Protein 6S4M (pdb70)

InterPro domains:
  IPR011701 Major facilitator superfamily [PF07690] (28-412)
  IPR020846 Major facilitator superfamily domain [PS50850] (24-450)
  IPR036259 MFS transporter superfamily [G3DSA:1.20.1250.20] (16-445)
  IPR036259 MFS transporter superfamily [SSF103473] (19-446)

Radius of gyration: 20.72 Å; Cα contacts (8 Å, |Δi|>4): 698; chains: 1; bounding box: 58×47×51 Å

Foldseek 3Di:
DDPLCLQLVLLLLLLLLLLLLVLLCVVVQLVLLVVQVVVPVVVSVVLLVVLVVLCVLLVPDDDSLSSSLSSVLLLLLVLLLLLLLQLLLLLLVCLAVFLLVSLLVLLVLLLVLLVQCLVDSHVVSVVVSSNSNSNSVNNLLSSLLLQLLDDDLLSNLLSLLSSLLSNLSSNQVSNVVSVVDDVNCSSVSSSVSSVCSSVSSNPRNDTSADNVRGFNDSADDPVLSCCSGPLVSLLQLVNQVPTDPGDDDPLSVLLSLLLVLLLLVLLLLLQLVSCLSVLCCVQVVDDVVNVSVLSNVLSVLLSCLSNPPSSPQPRVCLLVLLLVLLLLLLCLLLQCLPPNDVVSVVVSSNSSSNSVSRHSSSSSSVQSNGGGSSCSSNSSSSSSSSSSNSSSNNNSVLSSCCSNPNSNRSSNVSSVSSVVSSVSSD

Secondary structure (DSSP, 8-state):
--HHHHHHHHHHHHHHHHHHHHHTTGGGHHHHHHHHHHTT-HHHHHHHHHHHHHHHHHTPPP-HHHHHHHHHHHHHHHHHHHHHHHHHHHHHHHHHH-HHHHHHHHHHHHHHHHHHHHH--SHHHHHHHHHHHHHTTHHHHHHHHHHHTSSSHHHHHHHHHHHHHHHHHHHHHHHHHHHHS-GGGHHHHHHHHHHHHHHHHHHH----S-GGGS-S-S-SSHHHHHHTT-HHHHHTTHHHHTSSS---HHHHHHHHHHHHHHHHHHHHHHHHHHHHHHHHHHHH---HHHHHHHHHHHHHHHHHHHHHTGGGSPTT-HHHHHHHHHHHHHHHHHHHHH--SHHHHHHHHHHHHHHHHHHHHHHHHHHHTSS-GGGHHHHHHHHHHHHHHHHHHHHHHHHHHHHHH-HHHHHHHHHHHTHHHHHHH-

Structure (mmCIF, N/CA/C/O backbone):
data_6S4M
#
_entry.id   6S4M
#
_cell.length_a   55.994
_cell.length_b   70.375
_cell.length_c   63.440
_cell.angle_alpha   90.000
_cell.angle_beta   115.450
_cell.angle_gamma   90.000
#
_symmetry.space_group_name_H-M   'P 1 21 1'
#
loop_
_entity.id
_entity.type
_entity.pdbx_description
1 polymer 'Major facilitator superfamily domain-containing protein 10'
2 non-polymer '(2R)-2,3-dihydroxypropyl (9Z)-octadec-9-enoate'
3 non-polymer 'CITRIC ACID'
4 water water
#
loop_
_atom_site.group_PDB
_atom_site.id
_atom_site.type_symbol
_atom_site.label_atom_id
_atom_site.label_alt_id
_atom_site.label_comp_id
_atom_site.label_asym_id
_atom_site.label_entity_id
_atom_site.label_seq_id
_atom_site.pdbx_PDB_ins_code
_atom_site.Cartn_x
_atom_site.Cartn_y
_atom_site.Cartn_z
_atom_site.occupancy
_atom_site.B_iso_or_equiv
_atom_site.auth_seq_id
_atom_site.auth_comp_id
_atom_site.auth_asym_id
_atom_site.auth_atom_id
_atom_site.pdbx_PDB_model_num
ATOM 1 N N . GLN A 1 18 ? -3.818 -9.621 -44.300 1.00 70.35 18 GLN A N 1
ATOM 2 C CA . GLN A 1 18 ? -4.794 -10.086 -43.265 1.00 71.40 18 GLN A CA 1
ATOM 3 C C . GLN A 1 18 ? -5.870 -9.010 -43.081 1.00 71.37 18 GLN A C 1
ATOM 4 O O . GLN A 1 18 ? -5.747 -7.916 -43.640 1.00 67.47 18 GLN A O 1
ATOM 6 N N . PRO A 1 19 ? -6.980 -9.307 -42.346 1.00 72.02 19 PRO A N 1
ATOM 7 C CA . PRO A 1 19 ? -7.973 -8.293 -41.948 1.00 71.17 19 PRO A CA 1
ATOM 8 C C . PRO A 1 19 ? -7.425 -6.988 -41.344 1.00 68.96 19 PRO A C 1
ATOM 9 O O . PRO A 1 19 ? -6.266 -6.922 -40.922 1.00 65.74 19 PRO A O 1
ATOM 13 N N . PRO A 1 20 ? -8.242 -5.906 -41.256 1.00 66.59 20 PRO A N 1
ATOM 14 C CA . PRO A 1 20 ? -7.773 -4.625 -40.717 1.00 63.68 20 PRO A CA 1
ATOM 15 C C . PRO A 1 20 ? -7.320 -4.695 -39.246 1.00 59.07 20 PRO A C 1
ATOM 16 O O . PRO A 1 20 ? -6.513 -3.866 -38.843 1.00 59.74 20 PRO A O 1
ATOM 20 N N . GLU A 1 21 ? -7.845 -5.660 -38.485 1.00 55.21 21 GLU A N 1
ATOM 21 C CA . GLU A 1 21 ? -7.532 -5.873 -37.048 1.00 51.78 21 GLU A CA 1
ATOM 22 C C . GLU A 1 21 ? -6.096 -6.392 -36.907 1.00 47.47 21 GLU A C 1
ATOM 23 O O . GLU A 1 21 ? -5.386 -5.869 -36.018 1.00 47.16 21 GLU A O 1
ATOM 29 N N . ARG A 1 22 ? -5.671 -7.339 -37.757 1.00 44.27 22 ARG A N 1
ATOM 30 C CA . ARG A 1 22 ? -4.264 -7.840 -37.826 1.00 41.67 22 ARG A CA 1
ATOM 31 C C . ARG A 1 22 ? -3.336 -6.655 -38.132 1.00 40.42 22 ARG A C 1
ATOM 32 O O . ARG A 1 22 ? -2.363 -6.481 -37.394 1.00 40.89 22 ARG A O 1
ATOM 34 N N . ARG A 1 23 ? -3.662 -5.847 -39.147 1.00 40.57 23 ARG A N 1
ATOM 35 C CA . ARG A 1 23 ? -2.839 -4.706 -39.644 1.00 40.15 23 ARG A CA 1
ATOM 36 C C . ARG A 1 23 ? -2.557 -3.707 -38.508 1.00 39.28 23 ARG A C 1
ATOM 37 O O . ARG A 1 23 ? -1.422 -3.236 -38.422 1.00 40.51 23 ARG A O 1
ATOM 39 N N . VAL A 1 24 ? -3.519 -3.428 -37.630 1.00 38.34 24 VAL A N 1
ATOM 40 C CA . VAL A 1 24 ? -3.392 -2.392 -36.555 1.00 36.90 24 VAL A CA 1
ATOM 41 C C . VAL A 1 24 ? -2.482 -2.923 -35.445 1.00 35.28 24 VAL A C 1
ATOM 42 O O . VAL A 1 24 ? -1.583 -2.188 -34.969 1.00 35.03 24 VAL A O 1
ATOM 46 N N . VAL A 1 25 ? -2.751 -4.150 -35.018 1.00 34.25 25 VAL A N 1
ATOM 47 C CA . VAL A 1 25 ? -2.009 -4.841 -33.927 1.00 32.70 25 VAL A CA 1
ATOM 48 C C . VAL A 1 25 ? -0.560 -4.966 -34.372 1.00 31.24 25 VAL A C 1
ATOM 49 O O . VAL A 1 25 ? 0.310 -4.692 -33.537 1.00 30.81 25 VAL A O 1
ATOM 53 N N . THR A 1 26 ? -0.332 -5.329 -35.642 1.00 30.76 26 THR A N 1
ATOM 54 C CA . THR A 1 26 ? 1.024 -5.440 -36.261 1.00 30.30 26 THR A CA 1
ATOM 55 C C . THR A 1 26 ? 1.770 -4.106 -36.117 1.00 30.02 26 THR A C 1
ATOM 56 O O . THR A 1 26 ? 2.899 -4.106 -35.573 1.00 29.60 26 THR A O 1
ATOM 60 N N . VAL A 1 27 ? 1.142 -3.012 -36.547 1.00 30.90 27 VAL A N 1
ATOM 61 C CA . VAL A 1 27 ? 1.707 -1.632 -36.475 1.00 31.72 27 VAL A CA 1
ATOM 62 C C . VAL A 1 27 ? 1.924 -1.260 -35.002 1.00 31.42 27 VAL A C 1
ATOM 63 O O . VAL A 1 27 ? 2.990 -0.732 -34.684 1.00 31.41 27 VAL A O 1
ATOM 67 N N . VAL A 1 28 ? 0.956 -1.525 -34.130 1.00 31.81 28 VAL A N 1
ATOM 68 C CA . VAL A 1 28 ? 1.041 -1.156 -32.688 1.00 31.74 28 VAL A CA 1
ATOM 69 C C . VAL A 1 28 ? 2.225 -1.904 -32.063 1.00 31.98 28 VAL A C 1
ATOM 70 O O . VAL A 1 28 ? 2.973 -1.282 -31.250 1.00 31.63 28 VAL A O 1
ATOM 74 N N . PHE A 1 29 ? 2.367 -3.193 -32.389 1.00 32.20 29 PHE A N 1
ATOM 75 C CA . PHE A 1 29 ? 3.429 -4.078 -31.850 1.00 31.97 29 PHE A CA 1
ATOM 76 C C . PHE A 1 29 ? 4.794 -3.573 -32.338 1.00 32.01 29 PHE A C 1
ATOM 77 O O . PHE A 1 29 ? 5.735 -3.422 -31.517 1.00 31.65 29 PHE A O 1
ATOM 85 N N . LEU A 1 30 ? 4.955 -3.345 -33.642 1.00 32.11 30 LEU A N 1
ATOM 86 C CA . LEU A 1 30 ? 6.308 -2.975 -34.140 1.00 32.81 30 LEU A CA 1
ATOM 87 C C . LEU A 1 30 ? 6.668 -1.590 -33.586 1.00 32.33 30 LEU A C 1
ATOM 88 O O . LEU A 1 30 ? 7.751 -1.464 -33.039 1.00 32.76 30 LEU A O 1
ATOM 93 N N . GLY A 1 31 ? 5.748 -0.627 -33.622 1.00 32.97 31 GLY A N 1
ATOM 94 C CA . GLY A 1 31 ? 5.941 0.722 -33.047 1.00 33.70 31 GLY A CA 1
ATOM 95 C C . GLY A 1 31 ? 6.424 0.669 -31.609 1.00 33.31 31 GLY A C 1
ATOM 96 O O . GLY A 1 31 ? 7.468 1.275 -31.311 1.00 32.60 31 GLY A O 1
ATOM 97 N N . LEU A 1 32 ? 5.685 -0.057 -30.760 1.00 34.20 32 LEU A N 1
ATOM 98 C CA . LEU A 1 32 ? 5.942 -0.234 -29.301 1.00 33.87 32 LEU A CA 1
ATOM 99 C C . LEU A 1 32 ? 7.297 -0.922 -29.081 1.00 34.20 32 LEU A C 1
ATOM 100 O O . LEU A 1 32 ? 8.027 -0.484 -28.174 1.00 34.36 32 LEU A O 1
ATOM 105 N N . LEU A 1 33 ? 7.623 -1.969 -29.851 1.00 33.70 33 LEU A N 1
ATOM 106 C CA . LEU A 1 33 ? 8.931 -2.664 -29.732 1.00 33.35 33 LEU A CA 1
ATOM 107 C C . LEU A 1 33 ? 10.058 -1.668 -30.068 1.00 34.29 33 LEU A C 1
ATOM 108 O O . LEU A 1 33 ? 11.091 -1.628 -29.330 1.00 33.53 33 LEU A O 1
ATOM 113 N N . LEU A 1 34 ? 9.883 -0.840 -31.099 1.00 35.08 34 LEU A N 1
ATOM 114 C CA . LEU A 1 34 ? 10.883 0.216 -31.407 1.00 36.34 34 LEU A CA 1
ATOM 115 C C . LEU A 1 34 ? 11.006 1.153 -30.201 1.00 36.21 34 LEU A C 1
ATOM 116 O O . LEU A 1 34 ? 12.145 1.458 -29.804 1.00 38.20 34 LEU A O 1
ATOM 121 N N . ASP A 1 35 ? 9.881 1.591 -29.634 1.00 35.32 35 ASP A N 1
ATOM 122 C CA . ASP A 1 35 ? 9.859 2.451 -28.423 1.00 35.30 35 ASP A CA 1
ATOM 123 C C . ASP A 1 35 ? 10.637 1.785 -27.276 1.00 34.33 35 ASP A C 1
ATOM 124 O O . ASP A 1 35 ? 11.412 2.482 -26.593 1.00 34.16 35 ASP A O 1
ATOM 129 N N . LEU A 1 36 ? 10.422 0.497 -27.028 1.00 33.38 36 LEU A N 1
ATOM 130 C CA . LEU A 1 36 ? 10.886 -0.142 -25.773 1.00 33.04 36 LEU A CA 1
ATOM 131 C C . LEU A 1 36 ? 12.368 -0.498 -25.888 1.00 33.51 36 LEU A C 1
ATOM 132 O O . LEU A 1 36 ? 13.059 -0.404 -24.851 1.00 34.67 36 LEU A O 1
ATOM 137 N N . LEU A 1 37 ? 12.829 -0.884 -27.084 1.00 33.44 37 LEU A N 1
ATOM 138 C CA . LEU A 1 37 ? 14.271 -1.010 -27.410 1.00 34.21 37 LEU A CA 1
ATOM 139 C C . LEU A 1 37 ? 14.959 0.311 -27.035 1.00 36.14 37 LEU A C 1
ATOM 140 O O . LEU A 1 37 ? 15.899 0.260 -26.219 1.00 36.72 37 LEU A O 1
ATOM 145 N N . ALA A 1 38 ? 14.448 1.448 -27.525 1.00 37.50 38 ALA A N 1
ATOM 146 C CA . ALA A 1 38 ? 14.992 2.810 -27.287 1.00 38.68 38 ALA A CA 1
ATOM 147 C C . ALA A 1 38 ? 15.160 3.075 -25.779 1.00 40.06 38 ALA A C 1
ATOM 148 O O . ALA A 1 38 ? 16.241 3.569 -25.362 1.00 41.38 38 ALA A O 1
ATOM 150 N N . PHE A 1 39 ? 14.159 2.740 -24.965 1.00 41.54 39 PHE A N 1
ATOM 151 C CA . PHE A 1 39 ? 14.173 2.986 -23.497 1.00 42.31 39 PHE A CA 1
ATOM 152 C C . PHE A 1 39 ? 15.129 2.014 -22.788 1.00 41.04 39 PHE A C 1
ATOM 153 O O . PHE A 1 39 ? 16.008 2.472 -22.047 1.00 42.29 39 PHE A O 1
ATOM 161 N N . THR A 1 40 ? 14.985 0.711 -23.028 1.00 38.98 40 THR A N 1
ATOM 162 C CA . THR A 1 40 ? 15.641 -0.365 -22.235 1.00 38.28 40 THR A CA 1
ATOM 163 C C . THR A 1 40 ? 17.137 -0.435 -22.548 1.00 38.76 40 THR A C 1
ATOM 164 O O . THR A 1 40 ? 17.900 -0.927 -21.692 1.00 38.98 40 THR A O 1
ATOM 168 N N . LEU A 1 41 ? 17.493 -0.033 -23.766 1.00 39.56 41 LEU A N 1
ATOM 169 C CA . LEU A 1 41 ? 18.865 0.142 -24.309 1.00 41.30 41 LEU A CA 1
ATOM 170 C C . LEU A 1 41 ? 19.780 0.825 -23.272 1.00 42.13 41 LEU A C 1
ATOM 171 O O . LEU A 1 41 ? 20.901 0.327 -23.046 1.00 40.94 41 LEU A O 1
ATOM 176 N N . LEU A 1 42 ? 19.311 1.890 -22.618 1.00 42.99 42 LEU A N 1
ATOM 177 C CA . LEU A 1 42 ? 20.150 2.733 -21.719 1.00 46.31 42 LEU A CA 1
ATOM 178 C C . LEU A 1 42 ? 20.218 2.151 -20.296 1.00 47.14 42 LEU A C 1
ATOM 179 O O . LEU A 1 42 ? 21.099 2.590 -19.534 1.00 50.77 42 LEU A O 1
ATOM 184 N N . LEU A 1 43 ? 19.389 1.169 -19.942 1.00 45.31 43 LEU A N 1
ATOM 185 C CA . LEU A 1 43 ? 19.290 0.683 -18.535 1.00 44.56 43 LEU A CA 1
ATOM 186 C C . LEU A 1 43 ? 20.561 -0.004 -18.034 1.00 42.46 43 LEU A C 1
ATOM 187 O O . LEU A 1 43 ? 20.908 0.193 -16.877 1.00 44.53 43 LEU A O 1
ATOM 192 N N . PRO A 1 44 ? 21.277 -0.859 -18.802 1.00 40.88 44 PRO A N 1
ATOM 193 C CA . PRO A 1 44 ? 22.509 -1.487 -18.293 1.00 41.38 44 PRO A CA 1
ATOM 194 C C . PRO A 1 44 ? 23.677 -0.493 -18.137 1.00 40.75 44 PRO A C 1
ATOM 195 O O . PRO A 1 44 ? 24.586 -0.760 -17.374 1.00 38.98 44 PRO A O 1
ATOM 199 N N . LEU A 1 45 ? 23.562 0.666 -18.803 1.00 40.36 45 LEU A N 1
ATOM 200 C CA . LEU A 1 45 ? 24.544 1.789 -18.796 1.00 40.40 45 LEU A CA 1
ATOM 201 C C . LEU A 1 45 ? 24.313 2.752 -17.627 1.00 38.56 45 LEU A C 1
ATOM 202 O O . LEU A 1 45 ? 25.163 3.606 -17.428 1.00 39.80 45 LEU A O 1
ATOM 207 N N . LEU A 1 46 ? 23.193 2.664 -16.919 1.00 37.30 46 LEU A N 1
ATOM 208 C CA . LEU A 1 46 ? 22.811 3.703 -15.931 1.00 36.53 46 LEU A CA 1
ATOM 209 C C . LEU A 1 46 ? 23.774 3.673 -14.742 1.00 35.75 46 LEU A C 1
ATOM 210 O O . LEU A 1 46 ? 24.155 4.726 -14.234 1.00 34.98 46 LEU A O 1
ATOM 215 N N . PRO A 1 47 ? 24.145 2.488 -14.198 1.00 35.72 47 PRO A N 1
ATOM 216 C CA . PRO A 1 47 ? 25.200 2.422 -13.180 1.00 35.76 47 PRO A CA 1
ATOM 217 C C . PRO A 1 47 ? 26.477 3.209 -13.520 1.00 35.69 47 PRO A C 1
ATOM 218 O O . PRO A 1 47 ? 26.955 3.945 -12.682 1.00 34.93 47 PRO A O 1
ATOM 222 N N . GLY A 1 48 ? 27.004 3.059 -14.734 1.00 36.21 48 GLY A N 1
ATOM 223 C CA . GLY A 1 48 ? 28.254 3.738 -15.133 1.00 37.27 48 GLY A CA 1
ATOM 224 C C . GLY A 1 48 ? 28.072 5.249 -15.191 1.00 37.32 48 GLY A C 1
ATOM 225 O O . GLY A 1 48 ? 29.014 5.990 -14.806 1.00 36.60 48 GLY A O 1
ATOM 226 N N . LEU A 1 49 ? 26.900 5.687 -15.675 1.00 37.31 49 LEU A N 1
ATOM 227 C CA . LEU A 1 49 ? 26.529 7.119 -15.877 1.00 38.16 49 LEU A CA 1
ATOM 228 C C . LEU A 1 49 ? 26.352 7.808 -14.526 1.00 36.10 49 LEU A C 1
ATOM 229 O O . LEU A 1 49 ? 26.870 8.903 -14.396 1.00 37.47 49 LEU A O 1
ATOM 234 N N . LEU A 1 50 ? 25.741 7.156 -13.541 1.00 34.42 50 LEU A N 1
ATOM 235 C CA . LEU A 1 50 ? 25.668 7.714 -12.167 1.00 34.49 50 LEU A CA 1
ATOM 236 C C . LEU A 1 50 ? 27.082 7.831 -11.582 1.00 35.74 50 LEU A C 1
ATOM 237 O O . LEU A 1 50 ? 27.387 8.869 -10.956 1.00 36.22 50 LEU A O 1
ATOM 242 N N . GLU A 1 51 ? 27.907 6.800 -11.772 1.00 36.14 51 GLU A N 1
ATOM 243 C CA . GLU A 1 51 ? 29.275 6.695 -11.209 1.00 37.04 51 GLU A CA 1
ATOM 244 C C . GLU A 1 51 ? 30.146 7.812 -11.807 1.00 37.49 51 GLU A C 1
ATOM 245 O O . GLU A 1 51 ? 30.878 8.456 -11.034 1.00 37.07 51 GLU A O 1
ATOM 251 N N . SER A 1 52 ? 30.004 8.083 -13.112 1.00 37.80 52 SER A N 1
ATOM 252 C CA . SER A 1 52 ? 30.630 9.227 -13.834 1.00 39.39 52 SER A CA 1
ATOM 253 C C . SER A 1 52 ? 30.276 10.569 -13.170 1.00 40.03 52 SER A C 1
ATOM 254 O O . SER A 1 52 ? 31.186 11.418 -13.020 1.00 39.91 52 SER A O 1
ATOM 257 N N . HIS A 1 53 ? 28.999 10.779 -12.826 1.00 39.30 53 HIS A N 1
ATOM 258 C CA . HIS A 1 53 ? 28.522 12.052 -12.221 1.00 40.01 53 HIS A CA 1
ATOM 259 C C . HIS A 1 53 ? 29.100 12.217 -10.814 1.00 40.95 53 HIS A C 1
ATOM 260 O O . HIS A 1 53 ? 29.546 13.341 -10.505 1.00 42.46 53 HIS A O 1
ATOM 267 N N . GLY A 1 54 ? 29.069 11.154 -9.998 1.00 41.07 54 GLY A N 1
ATOM 268 C CA . GLY A 1 54 ? 29.696 11.116 -8.661 1.00 42.22 54 GLY A CA 1
ATOM 269 C C . GLY A 1 54 ? 31.168 11.477 -8.749 1.00 44.27 54 GLY A C 1
ATOM 270 O O . GLY A 1 54 ? 31.667 12.209 -7.889 1.00 44.50 54 GLY A O 1
ATOM 271 N N . ARG A 1 55 ? 31.828 11.027 -9.811 1.00 45.81 55 ARG A N 1
ATOM 272 C CA . ARG A 1 55 ? 33.294 11.152 -9.967 1.00 48.83 55 ARG A CA 1
ATOM 273 C C . ARG A 1 55 ? 33.669 12.525 -10.536 1.00 50.26 55 ARG A C 1
ATOM 274 O O . ARG A 1 55 ? 34.881 12.808 -10.541 1.00 51.95 55 ARG A O 1
ATOM 282 N N . ALA A 1 56 ? 32.709 13.294 -11.071 1.00 49.93 56 ALA A N 1
ATOM 283 C CA . ALA A 1 56 ? 32.938 14.647 -11.650 1.00 51.48 56 ALA A CA 1
ATOM 284 C C . ALA A 1 56 ? 32.484 15.723 -10.662 1.00 50.84 56 ALA A C 1
ATOM 285 O O . ALA A 1 56 ? 32.653 16.900 -10.972 1.00 51.57 56 ALA A O 1
ATOM 287 N N . HIS A 1 57 ? 31.926 15.306 -9.527 1.00 51.26 57 HIS A N 1
ATOM 288 C CA . HIS A 1 57 ? 31.484 16.158 -8.397 1.00 51.53 57 HIS A CA 1
ATOM 289 C C . HIS A 1 57 ? 30.234 16.941 -8.795 1.00 51.18 57 HIS A C 1
ATOM 290 O O . HIS A 1 57 ? 30.027 18.009 -8.225 1.00 51.88 57 HIS A O 1
ATOM 297 N N . ASP A 1 58 ? 29.422 16.418 -9.717 1.00 51.29 58 ASP A N 1
ATOM 298 C CA . ASP A 1 58 ? 28.150 17.066 -10.128 1.00 52.16 58 ASP A CA 1
ATOM 299 C C . ASP A 1 58 ? 27.376 17.402 -8.855 1.00 50.48 58 ASP A C 1
ATOM 300 O O . ASP A 1 58 ? 27.025 16.511 -8.077 1.00 48.11 58 ASP A O 1
ATOM 305 N N . PRO A 1 59 ? 27.131 18.706 -8.584 1.00 51.23 59 PRO A N 1
ATOM 306 C CA . PRO A 1 59 ? 26.544 19.124 -7.314 1.00 50.21 59 PRO A CA 1
ATOM 307 C C . PRO A 1 59 ? 25.050 18.779 -7.280 1.00 48.61 59 PRO A C 1
ATOM 308 O O . PRO A 1 59 ? 24.521 18.648 -6.195 1.00 48.90 59 PRO A O 1
ATOM 312 N N . LEU A 1 60 ? 24.410 18.655 -8.451 1.00 47.04 60 LEU A N 1
ATOM 313 C CA . LEU A 1 60 ? 23.002 18.188 -8.558 1.00 45.84 60 LEU A CA 1
ATOM 314 C C . LEU A 1 60 ? 22.943 16.680 -8.260 1.00 43.75 60 LEU A C 1
ATOM 315 O O . LEU A 1 60 ? 22.051 16.287 -7.480 1.00 43.31 60 LEU A O 1
ATOM 320 N N . TYR A 1 61 ? 23.832 15.875 -8.869 1.00 41.77 61 TYR A N 1
ATOM 321 C CA . TYR A 1 61 ? 24.035 14.434 -8.558 1.00 39.45 61 TYR A CA 1
ATOM 322 C C . TYR A 1 61 ? 24.125 14.258 -7.046 1.00 38.83 61 TYR A C 1
ATOM 323 O O . TYR A 1 61 ? 23.311 13.489 -6.500 1.00 37.94 61 TYR A O 1
ATOM 332 N N . GLY A 1 62 ? 25.066 14.978 -6.423 1.00 38.89 62 GLY A N 1
ATOM 333 C CA . GLY A 1 62 ? 25.281 15.061 -4.963 1.00 39.17 62 GLY A CA 1
ATOM 334 C C . GLY A 1 62 ? 24.016 15.304 -4.148 1.00 39.17 62 GLY A C 1
ATOM 335 O O . GLY A 1 62 ? 23.940 14.760 -3.043 1.00 39.66 62 GLY A O 1
ATOM 336 N N . SER A 1 63 ? 23.076 16.123 -4.625 1.00 39.79 63 SER A N 1
ATOM 337 C CA . SER A 1 63 ? 21.748 16.329 -3.990 1.00 41.10 63 SER A CA 1
ATOM 338 C C . SER A 1 63 ? 21.019 14.988 -3.898 1.00 41.50 63 SER A C 1
ATOM 339 O O . SER A 1 63 ? 20.634 14.565 -2.791 1.00 42.77 63 SER A O 1
ATOM 342 N N . TRP A 1 64 ? 20.844 14.347 -5.050 1.00 41.28 64 TRP A N 1
ATOM 343 C CA . TRP A 1 64 ? 20.084 13.085 -5.219 1.00 40.54 64 TRP A CA 1
ATOM 344 C C . TRP A 1 64 ? 20.795 11.941 -4.485 1.00 40.24 64 TRP A C 1
ATOM 345 O O . TRP A 1 64 ? 20.112 11.214 -3.740 1.00 41.15 64 TRP A O 1
ATOM 356 N N . GLN A 1 65 ? 22.122 11.853 -4.613 1.00 39.27 65 GLN A N 1
ATOM 357 C CA . GLN A 1 65 ? 22.979 10.901 -3.852 1.00 39.41 65 GLN A CA 1
ATOM 358 C C . GLN A 1 65 ? 22.728 11.082 -2.349 1.00 39.81 65 GLN A C 1
ATOM 359 O O . GLN A 1 65 ? 22.751 10.057 -1.602 1.00 39.01 65 GLN A O 1
ATOM 365 N N . GLY A 1 66 ? 22.538 12.339 -1.927 1.00 39.67 66 GLY A N 1
ATOM 366 C CA . GLY A 1 66 ? 22.212 12.708 -0.536 1.00 40.64 66 GLY A CA 1
ATOM 367 C C . GLY A 1 66 ? 20.874 12.115 -0.132 1.00 41.00 66 GLY A C 1
ATOM 368 O O . GLY A 1 66 ? 20.771 11.612 0.993 1.00 41.58 66 GLY A O 1
ATOM 369 N N . GLY A 1 67 ? 19.897 12.138 -1.042 1.00 40.38 67 GLY A N 1
ATOM 370 C CA . GLY A 1 67 ? 18.563 11.549 -0.824 1.00 41.52 67 GLY A CA 1
ATOM 371 C C . GLY A 1 67 ? 18.617 10.029 -0.744 1.00 41.44 67 GLY A C 1
ATOM 372 O O . GLY A 1 67 ? 17.974 9.448 0.168 1.00 41.26 67 GLY A O 1
ATOM 373 N N . VAL A 1 68 ? 19.355 9.405 -1.663 1.00 40.29 68 VAL A N 1
ATOM 374 C CA . VAL A 1 68 ? 19.515 7.929 -1.720 1.00 41.02 68 VAL A CA 1
ATOM 375 C C . VAL A 1 68 ? 20.168 7.484 -0.408 1.00 42.33 68 VAL A C 1
ATOM 376 O O . VAL A 1 68 ? 19.671 6.532 0.196 1.00 42.31 68 VAL A O 1
ATOM 380 N N . ASP A 1 69 ? 21.214 8.195 0.026 1.00 44.34 69 ASP A N 1
ATOM 381 C CA . ASP A 1 69 ? 21.932 7.975 1.312 1.00 46.07 69 ASP A CA 1
ATOM 382 C C . ASP A 1 69 ? 20.957 8.001 2.493 1.00 48.09 69 ASP A C 1
ATOM 383 O O . ASP A 1 69 ? 20.943 7.020 3.258 1.00 50.50 69 ASP A O 1
ATOM 388 N N . TRP A 1 70 ? 20.194 9.089 2.656 1.00 48.47 70 TRP A N 1
ATOM 389 C CA . TRP A 1 70 ? 19.193 9.239 3.747 1.00 50.06 70 TRP A CA 1
ATOM 390 C C . TRP A 1 70 ? 18.330 7.973 3.771 1.00 49.82 70 TRP A C 1
ATOM 391 O O . TRP A 1 70 ? 18.216 7.355 4.849 1.00 50.87 70 TRP A O 1
ATOM 402 N N . PHE A 1 71 ? 17.792 7.585 2.607 1.00 47.68 71 PHE A N 1
ATOM 403 C CA . PHE A 1 71 ? 16.954 6.374 2.443 1.00 47.63 71 PHE A CA 1
ATOM 404 C C . PHE A 1 71 ? 17.783 5.143 2.849 1.00 47.75 71 PHE A C 1
ATOM 405 O O . PHE A 1 71 ? 17.280 4.363 3.681 1.00 49.23 71 PHE A O 1
ATOM 413 N N . ALA A 1 72 ? 19.012 4.994 2.345 1.00 46.19 72 ALA A N 1
ATOM 414 C CA . ALA A 1 72 ? 19.882 3.828 2.644 1.00 47.13 72 ALA A CA 1
ATOM 415 C C . ALA A 1 72 ? 20.035 3.695 4.162 1.00 49.17 72 ALA A C 1
ATOM 416 O O . ALA A 1 72 ? 19.897 2.566 4.663 1.00 50.42 72 ALA A O 1
ATOM 418 N N . THR A 1 73 ? 20.257 4.811 4.870 1.00 49.88 73 THR A N 1
ATOM 419 C CA . THR A 1 73 ? 20.416 4.851 6.357 1.00 51.54 73 THR A CA 1
ATOM 420 C C . THR A 1 73 ? 19.103 4.455 7.050 1.00 51.55 73 THR A C 1
ATOM 421 O O . THR A 1 73 ? 19.183 3.635 7.977 1.00 52.51 73 THR A O 1
ATOM 425 N N . ALA A 1 74 ? 17.965 5.002 6.600 1.00 49.64 74 ALA A N 1
ATOM 426 C CA . ALA A 1 74 ? 16.618 4.846 7.197 1.00 49.94 74 ALA A CA 1
ATOM 427 C C . ALA A 1 74 ? 16.203 3.367 7.212 1.00 50.79 74 ALA A C 1
ATOM 428 O O . ALA A 1 74 ? 15.717 2.909 8.252 1.00 53.32 74 ALA A O 1
ATOM 430 N N . ILE A 1 75 ? 16.422 2.640 6.113 1.00 48.88 75 ILE A N 1
ATOM 431 C CA . ILE A 1 75 ? 16.034 1.205 5.940 1.00 49.19 75 ILE A CA 1
ATOM 432 C C . ILE A 1 75 ? 17.127 0.257 6.476 1.00 50.80 75 ILE A C 1
ATOM 433 O O . ILE A 1 75 ? 16.859 -0.967 6.539 1.00 52.02 75 ILE A O 1
ATOM 438 N N . GLY A 1 76 ? 18.311 0.778 6.833 1.00 50.67 76 GLY A N 1
ATOM 439 C CA . GLY A 1 76 ? 19.451 -0.009 7.342 1.00 51.82 76 GLY A CA 1
ATOM 440 C C . GLY A 1 76 ? 20.149 -0.789 6.238 1.00 51.50 76 GLY A C 1
ATOM 441 O O . GLY A 1 76 ? 20.560 -1.922 6.513 1.00 52.41 76 GLY A O 1
ATOM 442 N N . MET A 1 77 ? 20.287 -0.210 5.034 1.00 50.46 77 MET A N 1
ATOM 443 C CA . MET A 1 77 ? 20.961 -0.854 3.870 1.00 50.59 77 MET A CA 1
ATOM 444 C C . MET A 1 77 ? 22.472 -0.674 4.013 1.00 53.13 77 MET A C 1
ATOM 445 O O . MET A 1 77 ? 22.956 0.455 4.159 1.00 52.61 77 MET A O 1
ATOM 450 N N . PRO A 1 78 ? 23.268 -1.771 3.977 1.00 56.53 78 PRO A N 1
ATOM 451 C CA . PRO A 1 78 ? 24.725 -1.653 4.091 1.00 58.46 78 PRO A CA 1
ATOM 452 C C . PRO A 1 78 ? 25.290 -0.725 2.998 1.00 57.13 78 PRO A C 1
ATOM 453 O O . PRO A 1 78 ? 24.696 -0.647 1.940 1.00 55.47 78 PRO A O 1
ATOM 457 N N . VAL A 1 79 ? 26.402 -0.039 3.295 1.00 58.24 79 VAL A N 1
ATOM 458 C CA . VAL A 1 79 ? 27.163 0.819 2.338 1.00 57.71 79 VAL A CA 1
ATOM 459 C C . VAL A 1 79 ? 27.947 -0.104 1.396 1.00 58.36 79 VAL A C 1
ATOM 460 O O . VAL A 1 79 ? 28.785 -0.842 1.895 1.00 60.31 79 VAL A O 1
ATOM 464 N N . GLU A 1 80 ? 27.662 -0.081 0.090 1.00 57.93 80 GLU A N 1
ATOM 465 C CA . GLU A 1 80 ? 28.357 -0.915 -0.931 1.00 57.84 80 GLU A CA 1
ATOM 466 C C . GLU A 1 80 ? 27.956 -0.424 -2.326 1.00 56.97 80 GLU A C 1
ATOM 467 O O . GLU A 1 80 ? 26.754 -0.153 -2.539 1.00 54.44 80 GLU A O 1
ATOM 473 N N . LYS A 1 81 ? 28.931 -0.310 -3.234 1.00 58.04 81 LYS A N 1
ATOM 474 C CA . LYS A 1 81 ? 28.763 0.330 -4.568 1.00 57.39 81 LYS A CA 1
ATOM 475 C C . LYS A 1 81 ? 27.475 -0.189 -5.245 1.00 56.44 81 LYS A C 1
ATOM 476 O O . LYS A 1 81 ? 26.648 0.642 -5.673 1.00 54.45 81 LYS A O 1
ATOM 479 N N . ARG A 1 82 ? 27.285 -1.506 -5.347 1.00 58.40 82 ARG A N 1
ATOM 480 C CA . ARG A 1 82 ? 26.206 -2.097 -6.191 1.00 59.94 82 ARG A CA 1
ATOM 481 C C . ARG A 1 82 ? 24.851 -1.959 -5.485 1.00 56.40 82 ARG A C 1
A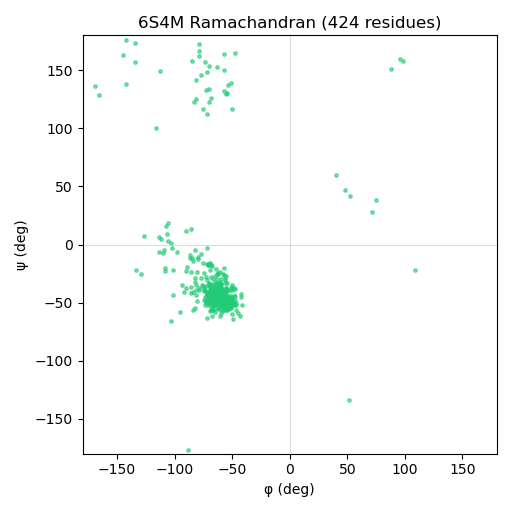TOM 482 O O . ARG A 1 82 ? 23.838 -1.858 -6.206 1.00 54.60 82 ARG A O 1
ATOM 490 N N . TYR A 1 83 ? 24.828 -1.933 -4.145 1.00 54.26 83 TYR A N 1
ATOM 491 C CA . TYR A 1 83 ? 23.594 -1.722 -3.337 1.00 52.24 83 TYR A CA 1
ATOM 492 C C . TYR A 1 83 ? 23.109 -0.278 -3.504 1.00 50.24 83 TYR A C 1
ATOM 493 O O . TYR A 1 83 ? 21.887 -0.027 -3.537 1.00 48.61 83 TYR A O 1
ATOM 502 N N . ASN A 1 84 ? 24.057 0.652 -3.604 1.00 49.11 84 ASN A N 1
ATOM 503 C CA . ASN A 1 84 ? 23.778 2.087 -3.852 1.00 46.76 84 ASN A CA 1
ATOM 504 C C . ASN A 1 84 ? 23.251 2.228 -5.290 1.00 44.05 84 ASN A C 1
ATOM 505 O O . ASN A 1 84 ? 22.173 2.863 -5.474 1.00 43.94 84 ASN A O 1
ATOM 510 N N . SER A 1 85 ? 23.964 1.639 -6.255 1.00 41.70 85 SER A N 1
ATOM 511 C CA . SER A 1 85 ? 23.678 1.700 -7.712 1.00 39.78 85 SER A CA 1
ATOM 512 C C . SER A 1 85 ? 22.209 1.305 -7.958 1.00 38.55 85 SER A C 1
ATOM 513 O O . SER A 1 85 ? 21.500 2.041 -8.665 1.00 37.33 85 SER A O 1
ATOM 516 N N . VAL A 1 86 ? 21.791 0.174 -7.374 1.00 38.14 86 VAL A N 1
ATOM 517 C CA . VAL A 1 86 ? 20.450 -0.469 -7.511 1.00 37.72 86 VAL A CA 1
ATOM 518 C C . VAL A 1 86 ? 19.405 0.393 -6.792 1.00 36.63 86 VAL A C 1
ATOM 519 O O . VAL A 1 86 ? 18.297 0.565 -7.341 1.00 36.82 86 VAL A O 1
ATOM 523 N N . LEU A 1 87 ? 19.728 0.903 -5.602 1.00 36.46 87 LEU A N 1
ATOM 524 C CA . LEU A 1 87 ? 18.811 1.776 -4.834 1.00 36.09 87 LEU A CA 1
ATOM 525 C C . LEU A 1 87 ? 18.625 3.100 -5.581 1.00 34.51 87 LEU A C 1
ATOM 526 O O . LEU A 1 87 ? 17.481 3.553 -5.665 1.00 33.66 87 LEU A O 1
ATOM 531 N N . PHE A 1 88 ? 19.701 3.701 -6.096 1.00 33.81 88 PHE A N 1
ATOM 532 C CA . PHE A 1 88 ? 19.627 4.967 -6.869 1.00 32.49 88 PHE A CA 1
ATOM 533 C C . PHE A 1 88 ? 18.772 4.716 -8.114 1.00 31.86 88 PHE A C 1
ATOM 534 O O . PHE A 1 88 ? 17.821 5.476 -8.358 1.00 31.76 88 PHE A O 1
ATOM 542 N N . GLY A 1 89 ? 19.054 3.636 -8.843 1.00 33.56 89 GLY A N 1
ATOM 543 C CA . GLY A 1 89 ? 18.244 3.191 -9.995 1.00 33.28 89 GLY A CA 1
ATOM 544 C C . GLY A 1 89 ? 16.781 2.987 -9.622 1.00 33.18 89 GLY A C 1
ATOM 545 O O . GLY A 1 89 ? 15.926 3.107 -10.499 1.00 33.40 89 GLY A O 1
ATOM 546 N N . GLY A 1 90 ? 16.488 2.669 -8.362 1.00 33.62 90 GLY A N 1
ATOM 547 C CA . GLY A 1 90 ? 15.113 2.435 -7.892 1.00 33.19 90 GLY A CA 1
ATOM 548 C C . GLY A 1 90 ? 14.371 3.720 -7.583 1.00 33.20 90 GLY A C 1
ATOM 549 O O . GLY A 1 90 ? 13.175 3.795 -7.919 1.00 32.77 90 GLY A O 1
ATOM 550 N N . LEU A 1 91 ? 15.023 4.670 -6.910 1.00 34.01 91 LEU A N 1
ATOM 551 C CA . LEU A 1 91 ? 14.486 6.044 -6.735 1.00 34.66 91 LEU A CA 1
ATOM 552 C C . LEU A 1 91 ? 14.181 6.655 -8.111 1.00 33.86 91 LEU A C 1
ATOM 553 O O . LEU A 1 91 ? 13.070 7.207 -8.291 1.00 32.97 91 LEU A O 1
ATOM 558 N N . ILE A 1 92 ? 15.116 6.532 -9.053 1.00 34.28 92 ILE A N 1
ATOM 559 C CA . ILE A 1 92 ? 14.998 7.117 -10.419 1.00 34.56 92 ILE A CA 1
ATOM 560 C C . ILE A 1 92 ? 13.815 6.461 -11.118 1.00 34.34 92 ILE A C 1
ATOM 561 O O . ILE A 1 92 ? 12.942 7.198 -11.603 1.00 36.00 92 ILE A O 1
ATOM 566 N N . GLY A 1 93 ? 13.769 5.131 -11.130 1.00 33.77 93 GLY A N 1
ATOM 567 C CA . GLY A 1 93 ? 12.642 4.360 -11.678 1.00 32.48 93 GLY A CA 1
ATOM 568 C C . GLY A 1 93 ? 11.322 4.814 -11.088 1.00 32.48 93 GLY A C 1
ATOM 569 O O . GLY A 1 93 ? 10.355 4.863 -11.838 1.00 32.57 93 GLY A O 1
ATOM 570 N N . SER A 1 94 ? 11.288 5.121 -9.787 1.00 33.23 94 SER A N 1
ATOM 571 C CA . SER A 1 94 ? 10.064 5.482 -9.025 1.00 33.74 94 SER A CA 1
ATOM 572 C C . SER A 1 94 ? 9.551 6.868 -9.431 1.00 33.56 94 SER A C 1
ATOM 573 O O . SER A 1 94 ? 8.352 6.940 -9.768 1.00 33.76 94 SER A O 1
ATOM 576 N N . ALA A 1 95 ? 10.411 7.899 -9.406 1.00 33.21 95 ALA A N 1
ATOM 577 C CA . ALA A 1 95 ? 10.133 9.282 -9.874 1.00 33.08 95 ALA A CA 1
ATOM 578 C C . ALA A 1 95 ? 9.537 9.264 -11.293 1.00 33.22 95 ALA A C 1
ATOM 579 O O . ALA A 1 95 ? 8.485 9.922 -11.503 1.00 33.94 95 ALA A O 1
ATOM 581 N N . PHE A 1 96 ? 10.149 8.500 -12.210 1.00 32.46 96 PHE A N 1
ATOM 582 C CA . PHE A 1 96 ? 9.687 8.247 -13.605 1.00 31.81 96 PHE A CA 1
ATOM 583 C C . PHE A 1 96 ? 8.250 7.666 -13.630 1.00 31.33 96 PHE A C 1
ATOM 584 O O . PHE A 1 96 ? 7.422 8.265 -14.374 1.00 29.38 96 PHE A O 1
ATOM 592 N N . SER A 1 97 ? 7.943 6.579 -12.886 1.00 31.29 97 SER A N 1
ATOM 593 C CA . SER A 1 97 ? 6.574 5.983 -12.783 1.00 32.26 97 SER A CA 1
ATOM 594 C C . SER A 1 97 ? 5.551 6.998 -12.231 1.00 32.30 97 SER A C 1
ATOM 595 O O . SER A 1 97 ? 4.363 6.902 -12.599 1.00 31.58 97 SER A O 1
ATOM 598 N N . VAL A 1 98 ? 5.957 7.894 -11.328 1.00 32.25 98 VAL A N 1
ATOM 599 C CA . VAL A 1 98 ? 5.065 8.982 -10.851 1.00 32.58 98 VAL A CA 1
ATOM 600 C C . VAL A 1 98 ? 4.686 9.839 -12.074 1.00 33.49 98 VAL A C 1
ATOM 601 O O . VAL A 1 98 ? 3.493 10.186 -12.195 1.00 33.72 98 VAL A O 1
ATOM 605 N N . LEU A 1 99 ? 5.610 10.077 -13.013 1.00 33.81 99 LEU A N 1
ATOM 606 C CA . LEU A 1 99 ? 5.319 10.912 -14.219 1.00 34.63 99 LEU A CA 1
ATOM 607 C C . LEU A 1 99 ? 4.333 10.184 -15.143 1.00 34.48 99 LEU A C 1
ATOM 608 O O . LEU A 1 99 ? 3.466 10.844 -15.727 1.00 35.99 99 LEU A O 1
ATOM 613 N N . GLN A 1 100 ? 4.473 8.872 -15.265 1.00 34.39 100 GLN A N 1
ATOM 614 C CA . GLN A 1 100 ? 3.620 7.995 -16.098 1.00 34.80 100 GLN A CA 1
ATOM 615 C C . GLN A 1 100 ? 2.208 7.939 -15.512 1.00 34.24 100 GLN A C 1
ATOM 616 O O . GLN A 1 100 ? 1.229 7.920 -16.281 1.00 35.01 100 GLN A O 1
ATOM 622 N N . PHE A 1 101 ? 2.116 7.904 -14.189 1.00 32.87 101 PHE A N 1
ATOM 623 C CA . PHE A 1 101 ? 0.839 7.905 -13.446 1.00 32.46 101 PHE A CA 1
ATOM 624 C C . PHE A 1 101 ? 0.110 9.228 -13.699 1.00 32.22 101 PHE A C 1
ATOM 625 O O . PHE A 1 101 ? -1.116 9.204 -13.923 1.00 31.16 101 PHE A O 1
ATOM 633 N N . LEU A 1 102 ? 0.840 10.346 -13.624 1.00 31.54 102 LEU A N 1
ATOM 634 C CA . LEU A 1 102 ? 0.263 11.707 -13.751 1.00 32.59 102 LEU A CA 1
ATOM 635 C C . LEU A 1 102 ? -0.338 11.874 -15.152 1.00 32.82 102 LEU A C 1
ATOM 636 O O . LEU A 1 102 ? -1.423 12.484 -15.258 1.00 32.85 102 LEU A O 1
ATOM 641 N N . CYS A 1 103 ? 0.313 11.321 -16.178 1.00 32.29 103 CYS A N 1
ATOM 642 C CA . CYS A 1 103 ? 0.067 11.722 -17.579 1.00 32.86 103 CYS A CA 1
ATOM 643 C C . CYS A 1 103 ? -0.830 10.718 -18.313 1.00 31.88 103 CYS A C 1
ATOM 644 O O . CYS A 1 103 ? -1.464 11.157 -19.318 1.00 33.24 103 CYS A O 1
ATOM 647 N N . ALA A 1 104 ? -0.930 9.460 -17.852 1.00 28.66 104 ALA A N 1
ATOM 648 C CA . ALA A 1 104 ? -1.646 8.380 -18.581 1.00 27.66 104 ALA A CA 1
ATOM 649 C C . ALA A 1 104 ? -3.152 8.666 -18.695 1.00 26.83 104 ALA A C 1
ATOM 650 O O . ALA A 1 104 ? -3.730 8.535 -19.774 1.00 26.16 104 ALA A O 1
ATOM 652 N N . PRO A 1 105 ? -3.856 9.067 -17.619 1.00 26.39 105 PRO A N 1
ATOM 653 C CA . PRO A 1 105 ? -5.285 9.367 -17.729 1.00 27.07 105 PRO A CA 1
ATOM 654 C C . PRO A 1 105 ? -5.572 10.548 -18.682 1.00 27.52 105 PRO A C 1
ATOM 655 O O . PRO A 1 105 ? -6.369 10.420 -19.601 1.00 26.71 105 PRO A O 1
ATOM 659 N N . LEU A 1 106 ? -4.887 11.668 -18.482 1.00 28.78 106 LEU A N 1
ATOM 660 C CA . LEU A 1 106 ? -5.004 12.860 -19.357 1.00 30.15 106 LEU A CA 1
ATOM 661 C C . LEU A 1 106 ? -4.781 12.448 -20.818 1.00 29.41 106 LEU A C 1
ATOM 662 O O . LEU A 1 106 ? -5.638 12.768 -21.649 1.00 30.30 106 LEU A O 1
ATOM 667 N N . THR A 1 107 ? -3.664 11.797 -21.133 1.00 27.83 107 THR A N 1
ATOM 668 C CA . THR A 1 107 ? -3.312 11.440 -22.527 1.00 27.80 107 THR A CA 1
ATOM 669 C C . THR A 1 107 ? -4.463 10.596 -23.106 1.00 28.73 107 THR A C 1
ATOM 670 O O . THR A 1 107 ? -4.892 10.847 -24.271 1.00 30.23 107 THR A O 1
ATOM 674 N N . GLY A 1 108 ? -4.959 9.633 -22.318 1.00 28.16 108 GLY A N 1
ATOM 675 C CA . GLY A 1 108 ? -6.124 8.797 -22.661 1.00 28.21 108 GLY A CA 1
ATOM 676 C C . GLY A 1 108 ? -7.375 9.608 -22.993 1.00 28.36 108 GLY A C 1
ATOM 677 O O . GLY A 1 108 ? -7.966 9.391 -24.075 1.00 27.80 108 GLY A O 1
ATOM 678 N N . ALA A 1 109 ? -7.803 10.465 -22.069 1.00 28.93 109 ALA A N 1
ATOM 679 C CA . ALA A 1 109 ? -9.018 11.308 -22.183 1.00 30.27 109 ALA A CA 1
ATOM 680 C C . ALA A 1 109 ? -8.926 12.229 -23.406 1.00 30.80 109 ALA A C 1
ATOM 681 O O . ALA A 1 109 ? -9.943 12.346 -24.149 1.00 31.03 109 ALA A O 1
ATOM 683 N N . THR A 1 110 ? -7.762 12.864 -23.591 1.00 31.05 110 THR A N 1
ATOM 684 C CA . THR A 1 110 ? -7.416 13.708 -24.767 1.00 31.45 110 THR A CA 1
ATOM 685 C C . THR A 1 110 ? -7.635 12.902 -26.047 1.00 31.82 110 THR A C 1
ATOM 686 O O . THR A 1 110 ? -8.275 13.441 -26.975 1.00 32.05 110 THR A O 1
ATOM 690 N N . SER A 1 111 ? -7.107 11.677 -26.124 1.00 30.90 111 SER A N 1
ATOM 691 C CA . SER A 1 111 ? -7.214 10.860 -27.364 1.00 31.21 111 SER A CA 1
ATOM 692 C C . SER A 1 111 ? -8.677 10.429 -27.592 1.00 30.99 111 SER A C 1
ATOM 693 O O . SER A 1 111 ? -9.095 10.369 -28.764 1.00 30.49 111 SER A O 1
ATOM 696 N N . ASP A 1 112 ? -9.439 10.164 -26.525 1.00 31.16 112 ASP A N 1
ATOM 697 C CA . ASP A 1 112 ? -10.901 9.869 -26.587 1.00 32.44 112 ASP A CA 1
ATOM 698 C C . ASP A 1 112 ? -11.629 11.014 -27.322 1.00 33.59 112 ASP A C 1
ATOM 699 O O . ASP A 1 112 ? -12.587 10.761 -28.075 1.00 33.55 112 ASP A O 1
ATOM 704 N N . CYS A 1 113 ? -11.136 12.235 -27.166 1.00 35.07 113 CYS A N 1
ATOM 705 C CA . CYS A 1 113 ? -11.739 13.476 -27.693 1.00 36.71 113 CYS A CA 1
ATOM 706 C C . CYS A 1 113 ? -11.171 13.865 -29.071 1.00 36.53 113 CYS A C 1
ATOM 707 O O . CYS A 1 113 ? -11.941 14.378 -29.889 1.00 37.00 113 CYS A O 1
ATOM 710 N N . LEU A 1 114 ? -9.888 13.614 -29.349 1.00 36.69 114 LEU A N 1
ATOM 711 C CA . LEU A 1 114 ? -9.186 14.067 -30.589 1.00 36.93 114 LEU A CA 1
ATOM 712 C C . LEU A 1 114 ? -8.835 12.914 -31.549 1.00 37.03 114 LEU A C 1
ATOM 713 O O . LEU A 1 114 ? -8.322 13.242 -32.654 1.00 38.32 114 LEU A O 1
ATOM 718 N N . GLY A 1 115 ? -9.027 11.637 -31.164 1.00 36.04 115 GLY A N 1
ATOM 719 C CA . GLY A 1 115 ? -8.537 10.453 -31.914 1.00 34.91 115 GLY A CA 1
ATOM 720 C C . GLY A 1 115 ? -7.205 9.933 -31.383 1.00 33.75 115 GLY A C 1
ATOM 721 O O . GLY A 1 115 ? -6.527 10.691 -30.696 1.00 32.74 115 GLY A O 1
ATOM 722 N N . ARG A 1 116 ? -6.858 8.667 -31.667 1.00 34.41 116 ARG A N 1
ATOM 723 C CA . ARG A 1 116 ? -5.633 7.962 -31.175 1.00 34.00 116 ARG A CA 1
ATOM 724 C C . ARG A 1 116 ? -4.375 8.468 -31.914 1.00 33.94 116 ARG A C 1
ATOM 725 O O . ARG A 1 116 ? -3.299 8.577 -31.289 1.00 33.62 116 ARG A O 1
ATOM 733 N N . ARG A 1 117 ? -4.493 8.744 -33.207 1.00 34.35 117 ARG A N 1
ATOM 734 C CA . ARG A 1 117 ? -3.343 9.049 -34.094 1.00 35.53 117 ARG A CA 1
ATOM 735 C C . ARG A 1 117 ? -2.729 10.398 -33.712 1.00 35.13 117 ARG A C 1
ATOM 736 O O . ARG A 1 117 ? -1.527 10.470 -33.515 1.00 33.98 117 ARG A O 1
ATOM 744 N N . PRO A 1 118 ? -3.496 11.510 -33.575 1.00 36.51 118 PRO A N 1
ATOM 745 C CA . PRO A 1 118 ? -2.908 12.809 -33.227 1.00 35.71 118 PRO A CA 1
ATOM 746 C C . PRO A 1 118 ? -2.219 12.807 -31.857 1.00 34.70 118 PRO A C 1
ATOM 747 O O . PRO A 1 118 ? -1.212 13.450 -31.693 1.00 35.21 118 PRO A O 1
ATOM 751 N N . VAL A 1 119 ? -2.769 12.073 -30.897 1.00 33.62 119 VAL A N 1
ATOM 752 C CA . VAL A 1 119 ? -2.207 12.038 -29.519 1.00 32.07 119 VAL A CA 1
ATOM 753 C C . VAL A 1 119 ? -1.035 11.050 -29.498 1.00 30.32 119 VAL A C 1
ATOM 754 O O . VAL A 1 119 ? -0.019 11.352 -28.886 1.00 29.28 119 VAL A O 1
ATOM 758 N N . MET A 1 120 ? -1.140 9.932 -30.191 1.00 30.27 120 MET A N 1
ATOM 759 C CA . MET A 1 120 ? 0.005 9.007 -30.304 1.00 31.01 120 MET A CA 1
ATOM 760 C C . MET A 1 120 ? 1.198 9.791 -30.872 1.00 30.59 120 MET A C 1
ATOM 761 O O . MET A 1 120 ? 2.304 9.709 -30.300 1.00 29.23 120 MET A O 1
ATOM 766 N N . LEU A 1 121 ? 0.970 10.590 -31.916 1.00 30.51 121 LEU A N 1
ATOM 767 C CA . LEU A 1 121 ? 2.050 11.342 -32.605 1.00 30.51 121 LEU A CA 1
ATOM 768 C C . LEU A 1 121 ? 2.602 12.446 -31.690 1.00 30.78 121 LEU A C 1
ATOM 769 O O . LEU A 1 121 ? 3.819 12.639 -31.664 1.00 31.07 121 LEU A O 1
ATOM 774 N N . LEU A 1 122 ? 1.774 13.145 -30.930 1.00 31.17 122 LEU A N 1
ATOM 775 C CA . LEU A 1 122 ? 2.319 14.136 -29.981 1.00 31.94 122 LEU A CA 1
ATOM 776 C C . LEU A 1 122 ? 3.250 13.394 -29.020 1.00 31.12 122 LEU A C 1
ATOM 777 O O . LEU A 1 122 ? 4.374 13.837 -28.811 1.00 31.15 122 LEU A O 1
ATOM 782 N N . CYS A 1 123 ? 2.810 12.273 -28.473 1.00 30.93 123 CYS A N 1
ATOM 783 C CA . CYS A 1 123 ? 3.600 11.510 -27.480 1.00 31.87 123 CYS A CA 1
ATOM 784 C C . CYS A 1 123 ? 4.935 11.097 -28.106 1.00 31.75 123 CYS A C 1
ATOM 785 O O . CYS A 1 123 ? 5.959 11.237 -27.455 1.00 32.25 123 CYS A O 1
ATOM 788 N N . LEU A 1 124 ? 4.947 10.599 -29.333 1.00 31.95 124 LEU A N 1
ATOM 789 C CA . LEU A 1 124 ? 6.207 10.084 -29.935 1.00 32.58 124 LEU A CA 1
ATOM 790 C C . LEU A 1 124 ? 7.175 11.237 -30.252 1.00 33.34 124 LEU A C 1
ATOM 791 O O . LEU A 1 124 ? 8.393 11.035 -30.121 1.00 32.93 124 LEU A O 1
ATOM 796 N N . MET A 1 125 ? 6.682 12.419 -30.614 1.00 34.87 125 MET A N 1
ATOM 797 C CA . MET A 1 125 ? 7.566 13.598 -30.791 1.00 37.25 125 MET A CA 1
ATOM 798 C C . MET A 1 125 ? 8.222 13.936 -29.437 1.00 35.50 125 MET A C 1
ATOM 799 O O . MET A 1 125 ? 9.448 14.155 -29.418 1.00 35.43 125 MET A O 1
ATOM 804 N N . GLY A 1 126 ? 7.470 13.879 -28.329 1.00 33.20 126 GLY A N 1
ATOM 805 C CA . GLY A 1 126 ? 8.008 13.976 -26.955 1.00 31.97 126 GLY A CA 1
ATOM 806 C C . GLY A 1 126 ? 9.093 12.943 -26.674 1.00 31.38 126 GLY A C 1
ATOM 807 O O . GLY A 1 126 ? 10.136 13.335 -26.126 1.00 32.09 126 GLY A O 1
ATOM 808 N N . VAL A 1 127 ? 8.883 11.669 -27.035 1.00 30.57 127 VAL A N 1
ATOM 809 C CA . VAL A 1 127 ? 9.849 10.564 -26.745 1.00 30.72 127 VAL A CA 1
ATOM 810 C C . VAL A 1 127 ? 11.104 10.798 -27.596 1.00 31.07 127 VAL A C 1
ATOM 811 O O . VAL A 1 127 ? 12.230 10.582 -27.075 1.00 29.42 127 VAL A O 1
ATOM 815 N N . ALA A 1 128 ? 10.914 11.204 -28.857 1.00 30.60 128 ALA A N 1
ATOM 816 C CA . ALA A 1 128 ? 12.024 11.479 -29.790 1.00 31.46 128 ALA A CA 1
ATOM 817 C C . ALA A 1 128 ? 12.836 12.645 -29.220 1.00 31.87 128 ALA A C 1
ATOM 818 O O . ALA A 1 128 ? 14.097 12.561 -29.236 1.00 31.59 128 ALA A O 1
ATOM 820 N N . THR A 1 129 ? 12.143 13.655 -28.669 1.00 31.25 129 THR A N 1
ATOM 821 C CA . THR A 1 129 ? 12.785 14.857 -28.075 1.00 31.02 129 THR A CA 1
ATOM 822 C C . THR A 1 129 ? 13.540 14.455 -26.809 1.00 31.29 129 THR A C 1
ATOM 823 O O . THR A 1 129 ? 14.645 14.990 -26.583 1.00 32.02 129 THR A O 1
ATOM 827 N N . SER A 1 130 ? 12.959 13.575 -25.991 1.00 30.36 130 SER A N 1
ATOM 828 C CA . SER A 1 130 ? 13.629 13.062 -24.768 1.00 30.07 130 SER A CA 1
ATOM 829 C C . SER A 1 130 ? 15.037 12.557 -25.140 1.00 30.08 130 SER A C 1
ATOM 830 O O . SER A 1 130 ? 15.993 12.896 -24.412 1.00 30.65 130 SER A O 1
ATOM 833 N N . TYR A 1 131 ? 15.174 11.820 -26.245 1.00 29.54 131 TYR A N 1
ATOM 834 C CA . TYR A 1 131 ? 16.451 11.180 -26.667 1.00 30.01 131 TYR A CA 1
ATOM 835 C C . TYR A 1 131 ? 17.324 12.196 -27.394 1.00 30.84 131 TYR A C 1
ATOM 836 O O . TYR A 1 131 ? 18.533 12.133 -27.230 1.00 31.08 131 TYR A O 1
ATOM 845 N N . ALA A 1 132 ? 16.734 13.146 -28.103 1.00 31.87 132 ALA A N 1
ATOM 846 C CA . ALA A 1 132 ? 17.494 14.288 -28.660 1.00 33.82 132 ALA A CA 1
ATOM 847 C C . ALA A 1 132 ? 18.243 14.989 -27.521 1.00 34.95 132 ALA A C 1
ATOM 848 O O . ALA A 1 132 ? 19.404 15.368 -27.702 1.00 36.40 132 ALA A O 1
ATOM 850 N N . VAL A 1 133 ? 17.609 15.151 -26.370 1.00 35.71 133 VAL A N 1
ATOM 851 C CA . VAL A 1 133 ? 18.197 15.945 -25.259 1.00 37.69 133 VAL A CA 1
ATOM 852 C C . VAL A 1 133 ? 19.400 15.178 -24.714 1.00 38.23 133 VAL A C 1
ATOM 853 O O . VAL A 1 133 ? 20.508 15.738 -24.718 1.00 38.18 133 VAL A O 1
ATOM 857 N N . TRP A 1 134 ? 19.158 13.939 -24.281 1.00 39.11 134 TRP A N 1
ATOM 858 C CA . TRP A 1 134 ? 20.178 13.018 -23.720 1.00 40.10 134 TRP A CA 1
ATOM 859 C C . TRP A 1 134 ? 21.366 12.938 -24.688 1.00 39.74 134 TRP A C 1
ATOM 860 O O . TRP A 1 134 ? 22.501 13.124 -24.242 1.00 39.71 134 TRP A O 1
ATOM 871 N N . ALA A 1 135 ? 21.107 12.755 -25.978 1.00 38.75 135 ALA A N 1
ATOM 872 C CA . ALA A 1 135 ? 22.138 12.751 -27.034 1.00 40.27 135 ALA A CA 1
ATOM 873 C C . ALA A 1 135 ? 23.061 13.964 -26.870 1.00 42.32 135 ALA A C 1
ATOM 874 O O . ALA A 1 135 ? 24.270 13.772 -26.969 1.00 42.48 135 ALA A O 1
ATOM 876 N N . THR A 1 136 ? 22.523 15.162 -26.621 1.00 44.18 136 THR A N 1
ATOM 877 C CA . THR A 1 136 ? 23.294 16.437 -26.697 1.00 46.97 136 THR A CA 1
ATOM 878 C C . THR A 1 136 ? 24.204 16.626 -25.476 1.00 48.12 136 THR A C 1
ATOM 879 O O . THR A 1 136 ? 25.271 17.230 -25.659 1.00 48.62 136 THR A O 1
ATOM 883 N N . SER A 1 137 ? 23.778 16.184 -24.288 1.00 48.35 137 SER A N 1
ATOM 884 C CA . SER A 1 137 ? 24.486 16.415 -23.001 1.00 49.92 137 SER A CA 1
ATOM 885 C C . SER A 1 137 ? 24.392 15.180 -22.095 1.00 50.05 137 SER A C 1
ATOM 886 O O . SER A 1 137 ? 23.284 14.607 -22.008 1.00 50.28 137 SER A O 1
ATOM 889 N N . ARG A 1 138 ? 25.506 14.829 -21.433 1.00 51.85 138 ARG A N 1
ATOM 890 C CA . ARG A 1 138 ? 25.685 13.665 -20.516 1.00 52.32 138 ARG A CA 1
ATOM 891 C C . ARG A 1 138 ? 25.728 14.085 -19.040 1.00 50.42 138 ARG A C 1
ATOM 892 O O . ARG A 1 138 ? 26.256 13.310 -18.241 1.00 50.49 138 ARG A O 1
ATOM 900 N N . SER A 1 139 ? 25.250 15.279 -18.695 1.00 48.95 139 SER A N 1
ATOM 901 C CA . SER A 1 139 ? 25.191 15.814 -17.309 1.00 47.99 139 SER A CA 1
ATOM 902 C C . SER A 1 139 ? 23.990 15.199 -16.588 1.00 44.64 139 SER A C 1
ATOM 903 O O . SER A 1 139 ? 23.075 14.733 -17.280 1.00 43.22 139 SER A O 1
ATOM 906 N N . PHE A 1 140 ? 23.964 15.262 -15.257 1.00 43.52 140 PHE A N 1
ATOM 907 C CA . PHE A 1 140 ? 22.841 14.737 -14.440 1.00 42.13 140 PHE A CA 1
ATOM 908 C C . PHE A 1 140 ? 21.583 15.564 -14.751 1.00 39.96 140 PHE A C 1
ATOM 909 O O . PHE A 1 140 ? 20.453 15.007 -14.808 1.00 38.16 140 PHE A O 1
ATOM 917 N N . ALA A 1 141 ? 21.781 16.853 -15.008 1.00 39.06 141 ALA A N 1
ATOM 918 C CA . ALA A 1 141 ? 20.720 17.821 -15.354 1.00 38.09 141 ALA A CA 1
ATOM 919 C C . ALA A 1 141 ? 20.080 17.393 -16.677 1.00 36.41 141 ALA A C 1
ATOM 920 O O . ALA A 1 141 ? 18.856 17.198 -16.696 1.00 34.51 141 ALA A O 1
ATOM 922 N N . ALA A 1 142 ? 20.879 17.212 -17.734 1.00 36.58 142 ALA A N 1
ATOM 923 C CA . ALA A 1 142 ? 20.396 16.682 -19.033 1.00 35.86 142 ALA A CA 1
ATOM 924 C C . ALA A 1 142 ? 19.701 15.335 -18.815 1.00 35.18 142 ALA A C 1
ATOM 925 O O . ALA A 1 142 ? 18.695 15.055 -19.507 1.00 33.80 142 ALA A O 1
ATOM 927 N N . PHE A 1 143 ? 20.227 14.516 -17.903 1.00 36.33 143 PHE A N 1
ATOM 928 C CA . PHE A 1 143 ? 19.660 13.177 -17.633 1.00 36.34 143 PHE A CA 1
ATOM 929 C C . PHE A 1 143 ? 18.233 13.351 -17.122 1.00 35.79 143 PHE A C 1
ATOM 930 O O . PHE A 1 143 ? 17.335 12.794 -17.751 1.00 35.51 143 PHE A O 1
ATOM 938 N N . LEU A 1 144 ? 18.044 14.127 -16.054 1.00 36.83 144 LEU A N 1
ATOM 939 C CA . LEU A 1 144 ? 16.721 14.400 -15.432 1.00 36.62 144 LEU A CA 1
ATOM 940 C C . LEU A 1 144 ? 15.799 15.138 -16.410 1.00 37.00 144 LEU A C 1
ATOM 941 O O . LEU A 1 144 ? 14.591 14.812 -16.412 1.00 38.02 144 LEU A O 1
ATOM 946 N N . ALA A 1 145 ? 16.319 16.063 -17.225 1.00 37.01 145 ALA A N 1
ATOM 947 C CA . ALA A 1 145 ? 15.514 16.803 -18.228 1.00 36.86 145 ALA A CA 1
ATOM 948 C C . ALA A 1 145 ? 14.986 15.793 -19.248 1.00 36.81 145 ALA A C 1
ATOM 949 O O . ALA A 1 145 ? 13.785 15.819 -19.592 1.00 36.99 145 ALA A O 1
ATOM 951 N N . SER A 1 146 ? 15.860 14.905 -19.697 1.00 37.57 146 SER A N 1
ATOM 952 C CA . SER A 1 146 ? 15.505 13.803 -20.620 1.00 38.05 146 SER A CA 1
ATOM 953 C C . SER A 1 146 ? 14.423 12.910 -19.981 1.00 36.69 146 SER A C 1
ATOM 954 O O . SER A 1 146 ? 13.387 12.666 -20.631 1.00 36.03 146 SER A O 1
ATOM 957 N N . ARG A 1 147 ? 14.610 12.474 -18.738 1.00 36.89 147 ARG A N 1
ATOM 958 C CA . ARG A 1 147 ? 13.634 11.600 -18.022 1.00 36.59 147 ARG A CA 1
ATOM 959 C C . ARG A 1 147 ? 12.284 12.309 -17.837 1.00 34.09 147 ARG A C 1
ATOM 960 O O . ARG A 1 147 ? 11.260 11.648 -18.029 1.00 31.02 147 ARG A O 1
ATOM 968 N N . LEU A 1 148 ? 12.293 13.596 -17.466 1.00 32.89 148 LEU A N 1
ATOM 969 C CA . LEU A 1 148 ? 11.054 14.385 -17.288 1.00 31.96 148 LEU A CA 1
ATOM 970 C C . LEU A 1 148 ? 10.265 14.364 -18.598 1.00 31.58 148 LEU A C 1
ATOM 971 O O . LEU A 1 148 ? 9.116 13.946 -18.578 1.00 31.04 148 LEU A O 1
ATOM 976 N N . ILE A 1 149 ? 10.867 14.769 -19.711 1.00 32.31 149 ILE A N 1
ATOM 977 C CA . ILE A 1 149 ? 10.147 14.863 -21.013 1.00 31.77 149 ILE A CA 1
ATOM 978 C C . ILE A 1 149 ? 9.664 13.464 -21.410 1.00 32.30 149 ILE A C 1
ATOM 979 O O . ILE A 1 149 ? 8.480 13.351 -21.778 1.00 32.77 149 ILE A O 1
ATOM 984 N N . GLY A 1 150 ? 10.540 12.441 -21.358 1.00 33.29 150 GLY A N 1
ATOM 985 C CA . GLY A 1 150 ? 10.205 11.044 -21.718 1.00 32.33 150 GLY A CA 1
ATOM 986 C C . GLY A 1 150 ? 9.091 10.505 -20.837 1.00 33.41 150 GLY A C 1
ATOM 987 O O . GLY A 1 150 ? 8.220 9.745 -21.326 1.00 32.49 150 GLY A O 1
ATOM 988 N N . GLY A 1 151 ? 9.109 10.894 -19.562 1.00 35.16 151 GLY A N 1
ATOM 989 C CA . GLY A 1 151 ? 8.081 10.521 -18.573 1.00 35.89 151 GLY A CA 1
ATOM 990 C C . GLY A 1 151 ? 6.699 11.035 -18.957 1.00 36.50 151 GLY A C 1
ATOM 991 O O . GLY A 1 151 ? 5.728 10.221 -18.879 1.00 35.83 151 GLY A O 1
ATOM 992 N N . ILE A 1 152 ? 6.591 12.317 -19.347 1.00 35.94 152 ILE A N 1
ATOM 993 C CA . ILE A 1 152 ? 5.271 12.974 -19.575 1.00 36.68 152 ILE A CA 1
ATOM 994 C C . ILE A 1 152 ? 4.757 12.546 -20.953 1.00 36.67 152 ILE A C 1
ATOM 995 O O . ILE A 1 152 ? 3.561 12.751 -21.234 1.00 36.46 152 ILE A O 1
ATOM 1000 N N . SER A 1 153 ? 5.614 11.936 -21.763 1.00 35.70 153 SER A N 1
ATOM 1001 C CA . SER A 1 153 ? 5.281 11.508 -23.134 1.00 36.17 153 SER A CA 1
ATOM 1002 C C . SER A 1 153 ? 5.151 9.983 -23.221 1.00 36.01 153 SER A C 1
ATOM 1003 O O . SER A 1 153 ? 5.135 9.469 -24.340 1.00 35.53 153 SER A O 1
ATOM 1006 N N . LYS A 1 154 ? 5.015 9.276 -22.096 1.00 37.57 154 LYS A N 1
ATOM 1007 C CA . LYS A 1 154 ? 5.005 7.783 -22.087 1.00 37.63 154 LYS A CA 1
ATOM 1008 C C . LYS A 1 154 ? 3.575 7.256 -22.246 1.00 36.29 154 LYS A C 1
ATOM 1009 O O . LYS A 1 154 ? 3.388 6.037 -22.076 1.00 36.17 154 LYS A O 1
ATOM 1015 N N . GLY A 1 155 ? 2.627 8.133 -22.597 1.00 35.60 155 GLY A N 1
ATOM 1016 C CA . GLY A 1 155 ? 1.237 7.774 -22.913 1.00 35.87 155 GLY A CA 1
ATOM 1017 C C . GLY A 1 155 ? 1.144 6.893 -24.145 1.00 35.89 155 GLY A C 1
ATOM 1018 O O . GLY A 1 155 ? 0.110 6.199 -24.278 1.00 34.69 155 GLY A O 1
ATOM 1019 N N . ASN A 1 156 ? 2.165 6.905 -25.020 1.00 36.19 156 ASN A N 1
ATOM 1020 C CA . ASN A 1 156 ? 2.205 6.028 -26.226 1.00 36.77 156 ASN A CA 1
ATOM 1021 C C . ASN A 1 156 ? 1.901 4.585 -25.779 1.00 35.97 156 ASN A C 1
ATOM 1022 O O . ASN A 1 156 ? 1.164 3.883 -26.479 1.00 36.74 156 ASN A O 1
ATOM 1027 N N . VAL A 1 157 ? 2.411 4.173 -24.625 1.00 34.82 157 VAL A N 1
ATOM 1028 C CA . VAL A 1 157 ? 2.169 2.817 -24.061 1.00 35.29 157 VAL A CA 1
ATOM 1029 C C . VAL A 1 157 ? 0.651 2.637 -23.851 1.00 34.51 157 VAL A C 1
ATOM 1030 O O . VAL A 1 157 ? 0.060 1.763 -24.502 1.00 35.24 157 VAL A O 1
ATOM 1034 N N . SER A 1 158 ? -0.000 3.484 -23.061 1.00 34.11 158 SER A N 1
ATOM 1035 C CA . SER A 1 158 ? -1.456 3.371 -22.767 1.00 33.49 158 SER A CA 1
ATOM 1036 C C . SER A 1 158 ? -2.297 3.626 -24.030 1.00 32.88 158 SER A C 1
ATOM 1037 O O . SER A 1 158 ? -3.397 3.038 -24.126 1.00 32.94 158 SER A O 1
ATOM 1040 N N . LEU A 1 159 ? -1.820 4.446 -24.974 1.00 31.17 159 LEU A N 1
ATOM 1041 C CA . LEU A 1 159 ? -2.523 4.644 -26.268 1.00 30.17 159 LEU A CA 1
ATOM 1042 C C . LEU A 1 159 ? -2.463 3.353 -27.104 1.00 29.36 159 LEU A C 1
ATOM 1043 O O . LEU A 1 159 ? -3.366 3.135 -27.913 1.00 28.61 159 LEU A O 1
ATOM 1048 N N . SER A 1 160 ? -1.439 2.517 -26.924 1.00 28.52 160 SER A N 1
ATOM 1049 C CA . SER A 1 160 ? -1.306 1.243 -27.670 1.00 28.69 160 SER A CA 1
ATOM 1050 C C . SER A 1 160 ? -2.411 0.298 -27.194 1.00 28.51 160 SER A C 1
ATOM 1051 O O . SER A 1 160 ? -3.129 -0.260 -28.047 1.00 27.98 160 SER A O 1
ATOM 1054 N N . THR A 1 161 ? -2.553 0.180 -25.871 1.00 28.58 161 THR A N 1
ATOM 1055 C CA . THR A 1 161 ? -3.600 -0.636 -25.209 1.00 29.55 161 THR A CA 1
ATOM 1056 C C . THR A 1 161 ? -4.981 -0.082 -25.595 1.00 28.49 161 THR A C 1
ATOM 1057 O O . THR A 1 161 ? -5.860 -0.912 -25.925 1.00 27.90 161 THR A O 1
ATOM 1061 N N . ALA A 1 162 ? -5.155 1.242 -25.631 1.00 27.72 162 ALA A N 1
ATOM 1062 C CA . ALA A 1 162 ? -6.432 1.885 -26.033 1.00 28.34 162 ALA A CA 1
ATOM 1063 C C . ALA A 1 162 ? -6.786 1.471 -27.465 1.00 28.38 162 ALA A C 1
ATOM 1064 O O . ALA A 1 162 ? -7.954 1.124 -27.707 1.00 29.15 162 ALA A O 1
ATOM 1066 N N . ILE A 1 163 ? -5.815 1.498 -28.378 1.00 28.85 163 ILE A N 1
ATOM 1067 C CA . ILE A 1 163 ? -6.023 1.172 -29.820 1.00 29.32 163 ILE A CA 1
ATOM 1068 C C . ILE A 1 163 ? -6.455 -0.288 -29.946 1.00 29.34 163 ILE A C 1
ATOM 1069 O O . ILE A 1 163 ? -7.319 -0.553 -30.776 1.00 30.70 163 ILE A O 1
ATOM 1074 N N . VAL A 1 164 ? -5.855 -1.193 -29.178 1.00 28.44 164 VAL A N 1
ATOM 1075 C CA . VAL A 1 164 ? -6.257 -2.624 -29.156 1.00 29.03 164 VAL A CA 1
ATOM 1076 C C . VAL A 1 164 ? -7.705 -2.705 -28.647 1.00 29.56 164 VAL A C 1
ATOM 1077 O O . VAL A 1 164 ? -8.498 -3.396 -29.285 1.00 30.74 164 VAL A O 1
ATOM 1081 N N . ALA A 1 165 ? -8.030 -1.986 -27.568 1.00 28.77 165 ALA A N 1
ATOM 1082 C CA . ALA A 1 165 ? -9.376 -1.906 -26.955 1.00 29.09 165 ALA A CA 1
ATOM 1083 C C . ALA A 1 165 ? -10.404 -1.348 -27.946 1.00 29.69 165 ALA A C 1
ATOM 1084 O O . ALA A 1 165 ? -11.576 -1.665 -27.751 1.00 30.42 165 ALA A O 1
ATOM 1086 N N . ASP A 1 166 ? -9.985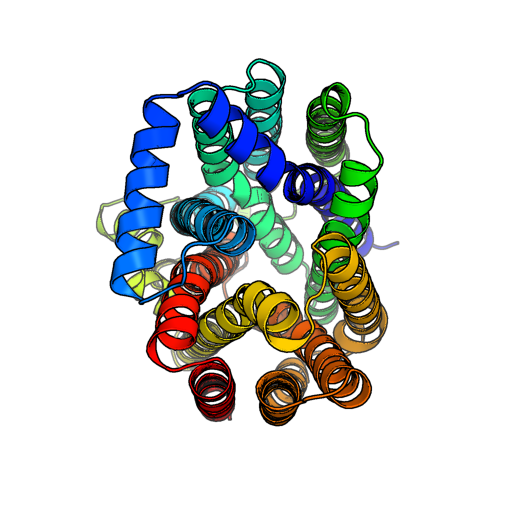 -0.579 -28.961 1.00 29.82 166 ASP A N 1
ATOM 1087 C CA . ASP A 1 166 ? -10.864 -0.068 -30.047 1.00 30.91 166 ASP A CA 1
ATOM 1088 C C . ASP A 1 166 ? -11.346 -1.217 -30.954 1.00 31.69 166 ASP A C 1
ATOM 1089 O O . ASP A 1 166 ? -12.350 -1.024 -31.694 1.00 32.50 166 ASP A O 1
ATOM 1094 N N . LEU A 1 167 ? -10.696 -2.376 -30.921 1.00 30.89 167 LEU A N 1
ATOM 1095 C CA . LEU A 1 167 ? -10.972 -3.451 -31.909 1.00 31.99 167 LEU A CA 1
ATOM 1096 C C . LEU A 1 167 ? -12.312 -4.125 -31.603 1.00 33.03 167 LEU A C 1
ATOM 1097 O O . LEU A 1 167 ? -12.796 -4.056 -30.463 1.00 32.79 167 LEU A O 1
ATOM 1102 N N . GLY A 1 168 ? -12.890 -4.745 -32.625 1.00 35.47 168 GLY A N 1
ATOM 1103 C CA . GLY A 1 168 ? -14.300 -5.172 -32.651 1.00 37.28 168 GLY A CA 1
ATOM 1104 C C . GLY A 1 168 ? -14.602 -6.300 -31.688 1.00 38.79 168 GLY A C 1
ATOM 1105 O O . GLY A 1 168 ? -15.675 -6.246 -31.091 1.00 42.74 168 GLY A O 1
ATOM 1106 N N . SER A 1 169 ? -13.738 -7.313 -31.562 1.00 38.83 169 SER A N 1
ATOM 1107 C CA . SER A 1 169 ? -14.105 -8.607 -30.924 1.00 38.97 169 SER A CA 1
ATOM 1108 C C . SER A 1 169 ? -13.340 -8.780 -29.618 1.00 37.64 169 SER A C 1
ATOM 1109 O O . SER A 1 169 ? -12.251 -8.242 -29.464 1.00 37.56 169 SER A O 1
ATOM 1112 N N . PRO A 1 170 ? -13.922 -9.477 -28.614 1.00 37.31 170 PRO A N 1
ATOM 1113 C CA . PRO A 1 170 ? -13.148 -9.960 -27.468 1.00 36.92 170 PRO A CA 1
ATOM 1114 C C . PRO A 1 170 ? -11.866 -10.730 -27.859 1.00 36.33 170 PRO A C 1
ATOM 1115 O O . PRO A 1 170 ? -10.865 -10.590 -27.173 1.00 36.24 170 PRO A O 1
ATOM 1119 N N . LEU A 1 171 ? -11.908 -11.508 -28.944 1.00 36.80 171 LEU A N 1
ATOM 1120 C CA . LEU A 1 171 ? -10.751 -12.300 -29.446 1.00 36.87 171 LEU A CA 1
ATOM 1121 C C . LEU A 1 171 ? -9.647 -11.327 -29.886 1.00 35.99 171 LEU A C 1
ATOM 1122 O O . LEU A 1 171 ? -8.528 -11.407 -29.328 1.00 35.62 171 LEU A O 1
ATOM 1127 N N . ALA A 1 172 ? -9.970 -10.433 -30.826 1.00 35.67 172 ALA A N 1
ATOM 1128 C CA . ALA A 1 172 ? -9.116 -9.306 -31.266 1.00 35.15 172 ALA A CA 1
ATOM 1129 C C . ALA A 1 172 ? -8.442 -8.651 -30.056 1.00 33.72 172 ALA A C 1
ATOM 1130 O O . ALA A 1 172 ? -7.213 -8.538 -30.065 1.00 33.85 172 ALA A O 1
ATOM 1132 N N . ARG A 1 173 ? -9.215 -8.277 -29.039 1.00 33.31 173 ARG A N 1
ATOM 1133 C CA . ARG A 1 173 ? -8.694 -7.594 -27.831 1.00 33.08 173 ARG A CA 1
ATOM 1134 C C . ARG A 1 173 ? -7.774 -8.531 -27.041 1.00 33.17 173 ARG A C 1
ATOM 1135 O O . ARG A 1 173 ? -6.632 -8.110 -26.734 1.00 32.72 173 ARG A O 1
ATOM 1143 N N . SER A 1 174 ? -8.206 -9.744 -26.691 1.00 33.54 174 SER A N 1
ATOM 1144 C CA . SER A 1 174 ? -7.400 -10.579 -25.759 1.00 33.62 174 SER A CA 1
ATOM 1145 C C . SER A 1 174 ? -6.046 -10.900 -26.414 1.00 32.32 174 SER A C 1
ATOM 1146 O O . SER A 1 174 ? -5.036 -10.882 -25.695 1.00 31.25 174 SER A O 1
ATOM 1149 N N . GLN A 1 175 ? -6.017 -11.101 -27.731 1.00 32.21 175 GLN A N 1
ATOM 1150 C CA . GLN A 1 175 ? -4.772 -11.391 -28.490 1.00 33.02 175 GLN A CA 1
ATOM 1151 C C . GLN A 1 175 ? -3.930 -10.131 -28.647 1.00 32.89 175 GLN A C 1
ATOM 1152 O O . GLN A 1 175 ? -2.685 -10.242 -28.553 1.00 33.73 175 GLN A O 1
ATOM 1158 N N . GLY A 1 176 ? -4.581 -8.994 -28.910 1.00 32.35 176 GLY A N 1
ATOM 1159 C CA . GLY A 1 176 ? -3.934 -7.670 -28.930 1.00 31.10 176 GLY A CA 1
ATOM 1160 C C . GLY A 1 176 ? -3.122 -7.431 -27.669 1.00 30.05 176 GLY A C 1
ATOM 1161 O O . GLY A 1 176 ? -1.937 -7.062 -27.807 1.00 30.10 176 GLY A O 1
ATOM 1162 N N . MET A 1 177 ? -3.726 -7.634 -26.491 1.00 29.22 177 MET A N 1
ATOM 1163 C CA . MET A 1 177 ? -3.077 -7.413 -25.173 1.00 28.77 177 MET A CA 1
ATOM 1164 C C . MET A 1 177 ? -1.938 -8.415 -25.009 1.00 30.14 177 MET A C 1
ATOM 1165 O O . MET A 1 177 ? -0.881 -8.000 -24.519 1.00 31.18 177 MET A O 1
ATOM 1170 N N . ALA A 1 178 ? -2.121 -9.674 -25.433 1.00 31.26 178 ALA A N 1
ATOM 1171 C CA . ALA A 1 178 ? -1.048 -10.703 -25.419 1.00 31.91 178 ALA A CA 1
ATOM 1172 C C . ALA A 1 178 ? 0.148 -10.229 -26.264 1.00 31.15 178 ALA A C 1
ATOM 1173 O O . ALA A 1 178 ? 1.271 -10.318 -25.756 1.00 30.73 178 ALA A O 1
ATOM 1175 N N . VAL A 1 179 ? -0.105 -9.747 -27.488 1.00 31.11 179 VAL A N 1
ATOM 1176 C CA . VAL A 1 179 ? 0.926 -9.282 -28.467 1.00 31.99 179 VAL A CA 1
ATOM 1177 C C . VAL A 1 179 ? 1.731 -8.114 -27.863 1.00 31.62 179 VAL A C 1
ATOM 1178 O O . VAL A 1 179 ? 2.970 -8.112 -28.036 1.00 31.42 179 VAL A O 1
ATOM 1182 N N . ILE A 1 180 ? 1.062 -7.175 -27.183 1.00 30.88 180 ILE A N 1
ATOM 1183 C CA . ILE A 1 180 ? 1.682 -6.050 -26.416 1.00 30.96 180 ILE A CA 1
ATOM 1184 C C . ILE A 1 180 ? 2.585 -6.622 -25.314 1.00 30.59 180 ILE A C 1
ATOM 1185 O O . ILE A 1 180 ? 3.685 -6.091 -25.105 1.00 30.67 180 ILE A O 1
ATOM 1190 N N . GLY A 1 181 ? 2.112 -7.637 -24.592 1.00 30.53 181 GLY A N 1
ATOM 1191 C CA . GLY A 1 181 ? 2.932 -8.387 -23.631 1.00 30.19 181 GLY A CA 1
ATOM 1192 C C . GLY A 1 181 ? 4.229 -8.831 -24.278 1.00 30.82 181 GLY A C 1
ATOM 1193 O O . GLY A 1 181 ? 5.294 -8.638 -23.655 1.00 31.28 181 GLY A O 1
ATOM 1194 N N . VAL A 1 182 ? 4.161 -9.373 -25.496 1.00 30.61 182 VAL A N 1
ATOM 1195 C CA . VAL A 1 182 ? 5.367 -9.878 -26.224 1.00 31.81 182 VAL A CA 1
ATOM 1196 C C . VAL A 1 182 ? 6.322 -8.712 -26.517 1.00 31.55 182 VAL A C 1
ATOM 1197 O O . VAL A 1 182 ? 7.544 -8.894 -26.426 1.00 30.95 182 VAL A O 1
ATOM 1201 N N . ALA A 1 183 ? 5.768 -7.557 -26.877 1.00 32.67 183 ALA A N 1
ATOM 1202 C CA . ALA A 1 183 ? 6.528 -6.316 -27.154 1.00 33.14 183 ALA A CA 1
ATOM 1203 C C . ALA A 1 183 ? 7.398 -5.974 -25.936 1.00 33.34 183 ALA A C 1
ATOM 1204 O O . ALA A 1 183 ? 8.620 -5.789 -26.122 1.00 33.76 183 ALA A O 1
ATOM 1206 N N . PHE A 1 184 ? 6.792 -5.921 -24.742 1.00 32.94 184 PHE A N 1
ATOM 1207 C CA . PHE A 1 184 ? 7.440 -5.538 -23.460 1.00 32.83 184 PHE A CA 1
ATOM 1208 C C . PHE A 1 184 ? 8.493 -6.565 -23.073 1.00 33.69 184 PHE A C 1
ATOM 1209 O O . PHE A 1 184 ? 9.627 -6.174 -22.720 1.00 34.37 184 PHE A O 1
ATOM 1217 N N . SER A 1 185 ? 8.148 -7.846 -23.175 1.00 33.40 185 SER A N 1
ATOM 1218 C CA . SER A 1 185 ? 9.094 -8.958 -22.911 1.00 33.80 185 SER A CA 1
ATOM 1219 C C . SER A 1 185 ? 10.277 -8.919 -23.903 1.00 34.44 185 SER A C 1
ATOM 1220 O O . SER A 1 185 ? 11.440 -8.968 -23.425 1.00 34.46 185 SER A O 1
ATOM 1223 N N . LEU A 1 186 ? 10.026 -8.798 -25.211 1.00 34.61 186 LEU A N 1
ATOM 1224 C CA . LEU A 1 186 ? 11.110 -8.759 -26.229 1.00 36.71 186 LEU A CA 1
ATOM 1225 C C . LEU A 1 186 ? 11.911 -7.462 -26.044 1.00 36.98 186 LEU A C 1
ATOM 1226 O O . LEU A 1 186 ? 13.157 -7.520 -26.091 1.00 37.49 186 LEU A O 1
ATOM 1231 N N . GLY A 1 187 ? 11.218 -6.342 -25.833 1.00 36.23 187 GLY A N 1
ATOM 1232 C CA . GLY A 1 187 ? 11.845 -5.021 -25.667 1.00 36.24 187 GLY A CA 1
ATOM 1233 C C . GLY A 1 187 ? 12.814 -5.017 -24.499 1.00 36.81 187 GLY A C 1
ATOM 1234 O O . GLY A 1 187 ? 13.961 -4.566 -24.682 1.00 37.98 187 GLY A O 1
ATOM 1235 N N . PHE A 1 188 ? 12.386 -5.542 -23.349 1.00 36.32 188 PHE A N 1
ATOM 1236 C CA . PHE A 1 188 ? 13.170 -5.546 -22.086 1.00 35.78 188 PHE A CA 1
ATOM 1237 C C . PHE A 1 188 ? 14.237 -6.634 -22.151 1.00 34.20 188 PHE A C 1
ATOM 1238 O O . PHE A 1 188 ? 15.084 -6.671 -21.280 1.00 34.14 188 PHE A O 1
ATOM 1246 N N . THR A 1 189 ? 14.215 -7.487 -23.166 1.00 34.54 189 THR A N 1
ATOM 1247 C CA . THR A 1 189 ? 15.200 -8.592 -23.321 1.00 34.71 189 THR A CA 1
ATOM 1248 C C . THR A 1 189 ? 16.342 -8.130 -24.236 1.00 35.14 189 THR A C 1
ATOM 1249 O O . THR A 1 189 ? 17.499 -8.102 -23.790 1.00 35.25 189 THR A O 1
ATOM 1253 N N . LEU A 1 190 ? 15.995 -7.723 -25.454 1.00 35.20 190 LEU A N 1
ATOM 1254 C CA . LEU A 1 190 ? 16.938 -7.441 -26.560 1.00 37.20 190 LEU A CA 1
ATOM 1255 C C . LEU A 1 190 ? 17.521 -6.030 -26.425 1.00 36.55 190 LEU A C 1
ATOM 1256 O O . LEU A 1 190 ? 18.631 -5.818 -26.895 1.00 36.16 190 LEU A O 1
ATOM 1261 N N . GLY A 1 191 ? 16.792 -5.097 -25.822 1.00 36.86 191 GLY A N 1
ATOM 1262 C CA . GLY A 1 191 ? 17.247 -3.701 -25.658 1.00 37.61 191 GLY A CA 1
ATOM 1263 C C . GLY A 1 191 ? 18.526 -3.640 -24.836 1.00 37.96 191 GLY A C 1
ATOM 1264 O O . GLY A 1 191 ? 19.558 -3.222 -25.341 1.00 37.48 191 GLY A O 1
ATOM 1265 N N . PRO A 1 192 ? 18.504 -4.101 -23.564 1.00 38.95 192 PRO A N 1
ATOM 1266 C CA . PRO A 1 192 ? 19.700 -4.105 -22.721 1.00 40.84 192 PRO A CA 1
ATOM 1267 C C . PRO A 1 192 ? 20.844 -4.936 -23.325 1.00 43.23 192 PRO A C 1
ATOM 1268 O O . PRO A 1 192 ? 22.000 -4.607 -23.074 1.00 44.86 192 PRO A O 1
ATOM 1272 N N . MET A 1 193 ? 20.504 -5.972 -24.097 1.00 44.63 193 MET A N 1
ATOM 1273 C CA . MET A 1 193 ? 21.484 -6.832 -24.812 1.00 48.32 193 MET A CA 1
ATOM 1274 C C . MET A 1 193 ? 22.269 -5.979 -25.828 1.00 47.52 193 MET A C 1
ATOM 1275 O O . MET A 1 193 ? 23.522 -5.985 -25.798 1.00 46.24 193 MET A O 1
ATOM 1280 N N . LEU A 1 194 ? 21.554 -5.232 -26.669 1.00 46.14 194 LEU A N 1
ATOM 1281 C CA . LEU A 1 194 ? 22.141 -4.315 -27.679 1.00 46.85 194 LEU A CA 1
ATOM 1282 C C . LEU A 1 194 ? 22.984 -3.232 -26.983 1.00 45.91 194 LEU A C 1
ATOM 1283 O O . LEU A 1 194 ? 24.153 -3.015 -27.374 1.00 45.55 194 LEU A O 1
ATOM 1288 N N . GLY A 1 195 ? 22.395 -2.574 -25.985 1.00 44.47 195 GLY A N 1
ATOM 1289 C CA . GLY A 1 195 ? 22.991 -1.432 -25.268 1.00 43.99 195 GLY A CA 1
ATOM 1290 C C . GLY A 1 195 ? 24.370 -1.772 -24.742 1.00 43.27 195 GLY A C 1
ATOM 1291 O O . GLY A 1 195 ? 25.287 -1.002 -25.003 1.00 43.07 195 GLY A O 1
ATOM 1292 N N . ALA A 1 196 ? 24.493 -2.907 -24.048 1.00 42.77 196 ALA A N 1
ATOM 1293 C CA . ALA A 1 196 ? 25.744 -3.415 -23.439 1.00 42.31 196 ALA A CA 1
ATOM 1294 C C . ALA A 1 196 ? 26.728 -3.861 -24.533 1.00 43.12 196 ALA A C 1
ATOM 1295 O O . ALA A 1 196 ? 27.900 -3.969 -24.191 1.00 44.08 196 ALA A O 1
ATOM 1297 N N . SER A 1 197 ? 26.279 -4.075 -25.782 1.00 43.71 197 SER A N 1
ATOM 1298 C CA . SER A 1 197 ? 27.122 -4.442 -26.962 1.00 45.55 197 SER A CA 1
ATOM 1299 C C . SER A 1 197 ? 27.623 -3.189 -27.701 1.00 46.88 197 SER A C 1
ATOM 1300 O O . SER A 1 197 ? 28.637 -3.286 -28.424 1.00 47.72 197 SER A O 1
ATOM 1302 N N . LEU A 1 198 ? 26.935 -2.055 -27.545 1.00 47.02 198 LEU A N 1
ATOM 1303 C CA . LEU A 1 198 ? 27.276 -0.769 -28.213 1.00 46.95 198 LEU A CA 1
ATOM 1304 C C . LEU A 1 198 ? 28.386 -0.038 -27.456 1.00 46.58 198 LEU A C 1
ATOM 1305 O O . LEU A 1 198 ? 28.394 0.007 -26.232 1.00 44.05 198 LEU A O 1
ATOM 1310 N N . PRO A 1 199 ? 29.332 0.608 -28.170 1.00 48.92 199 PRO A N 1
ATOM 1311 C CA . PRO A 1 199 ? 30.119 1.708 -27.598 1.00 49.90 199 PRO A CA 1
ATOM 1312 C C . PRO A 1 199 ? 29.219 2.773 -26.947 1.00 49.96 199 PRO A C 1
ATOM 1313 O O . PRO A 1 199 ? 28.178 3.062 -27.523 1.00 50.14 199 PRO A O 1
ATOM 1317 N N . LEU A 1 200 ? 29.598 3.320 -25.783 1.00 50.52 200 LEU A N 1
ATOM 1318 C CA . LEU A 1 200 ? 28.684 4.178 -24.975 1.00 50.09 200 LEU A CA 1
ATOM 1319 C C . LEU A 1 200 ? 28.244 5.409 -25.790 1.00 50.09 200 LEU A C 1
ATOM 1320 O O . LEU A 1 200 ? 27.041 5.712 -25.753 1.00 48.84 200 LEU A O 1
ATOM 1325 N N . GLU A 1 201 ? 29.167 6.070 -26.503 1.00 50.30 201 GLU A N 1
ATOM 1326 C CA . GLU A 1 201 ? 28.922 7.264 -27.376 1.00 51.86 201 GLU A CA 1
ATOM 1327 C C . GLU A 1 201 ? 27.755 7.036 -28.354 1.00 50.85 201 GLU A C 1
ATOM 1328 O O . GLU A 1 201 ? 27.072 8.022 -28.697 1.00 50.03 201 GLU A O 1
ATOM 1334 N N . MET A 1 202 ? 27.579 5.806 -28.842 1.00 50.79 202 MET A N 1
ATOM 1335 C CA . MET A 1 202 ? 26.637 5.467 -29.941 1.00 50.89 202 MET A CA 1
ATOM 1336 C C . MET A 1 202 ? 25.262 5.126 -29.367 1.00 46.63 202 MET A C 1
ATOM 1337 O O . MET A 1 202 ? 24.285 5.166 -30.123 1.00 44.63 202 MET A O 1
ATOM 1342 N N . ALA A 1 203 ? 25.196 4.795 -28.080 1.00 45.26 203 ALA A N 1
ATOM 1343 C CA . ALA A 1 203 ? 23.976 4.262 -27.440 1.00 44.06 203 ALA A CA 1
ATOM 1344 C C . ALA A 1 203 ? 22.851 5.284 -27.571 1.00 43.51 203 ALA A C 1
ATOM 1345 O O . ALA A 1 203 ? 21.774 4.926 -28.039 1.00 45.70 203 ALA A O 1
ATOM 1347 N N . PRO A 1 204 ? 23.044 6.570 -27.184 1.00 42.34 204 PRO A N 1
ATOM 1348 C CA . PRO A 1 204 ? 21.989 7.576 -27.309 1.00 40.23 204 PRO A CA 1
ATOM 1349 C C . PRO A 1 204 ? 21.563 7.821 -28.763 1.00 39.25 204 PRO A C 1
ATOM 1350 O O . PRO A 1 204 ? 20.474 8.291 -28.957 1.00 39.21 204 PRO A O 1
ATOM 1354 N N . TRP A 1 205 ? 22.435 7.536 -29.733 1.00 39.25 205 TRP A N 1
ATOM 1355 C CA . TRP A 1 205 ? 22.134 7.647 -31.188 1.00 39.23 205 TRP A CA 1
ATOM 1356 C C . TRP A 1 205 ? 21.203 6.505 -31.617 1.00 37.55 205 TRP A C 1
ATOM 1357 O O . TRP A 1 205 ? 20.291 6.753 -32.411 1.00 37.52 205 TRP A O 1
ATOM 1368 N N . PHE A 1 206 ? 21.410 5.292 -31.116 1.00 36.64 206 PHE A N 1
ATOM 1369 C CA . PHE A 1 206 ? 20.521 4.138 -31.415 1.00 35.73 206 PHE A CA 1
ATOM 1370 C C . PHE A 1 206 ? 19.144 4.392 -30.786 1.00 34.14 206 PHE A C 1
ATOM 1371 O O . PHE A 1 206 ? 18.146 4.155 -31.496 1.00 33.91 206 PHE A O 1
ATOM 1379 N N . ALA A 1 207 ? 19.075 4.893 -29.541 1.00 32.92 207 ALA A N 1
ATOM 1380 C CA . ALA A 1 207 ? 17.796 5.245 -28.877 1.00 31.83 207 ALA A CA 1
ATOM 1381 C C . ALA A 1 207 ? 17.028 6.216 -29.781 1.00 32.11 207 ALA A C 1
ATOM 1382 O O . ALA A 1 207 ? 15.826 5.977 -30.071 1.00 32.51 207 ALA A O 1
ATOM 1384 N N . LEU A 1 208 ? 17.712 7.261 -30.237 1.00 32.55 208 LEU A N 1
ATOM 1385 C CA . LEU A 1 208 ? 17.165 8.274 -31.170 1.00 32.90 208 LEU A CA 1
ATOM 1386 C C . LEU A 1 208 ? 16.675 7.582 -32.451 1.00 33.55 208 LEU A C 1
ATOM 1387 O O . LEU A 1 208 ? 15.521 7.864 -32.842 1.00 34.10 208 LEU A O 1
ATOM 1392 N N . LEU A 1 209 ? 17.482 6.707 -33.073 1.00 34.23 209 LEU A N 1
ATOM 1393 C CA . LEU A 1 209 ? 17.087 6.002 -34.331 1.00 35.27 209 LEU A CA 1
ATOM 1394 C C . LEU A 1 209 ? 15.773 5.242 -34.093 1.00 34.45 209 LEU A C 1
ATOM 1395 O O . LEU A 1 209 ? 14.819 5.431 -34.865 1.00 33.79 209 LEU A O 1
ATOM 1400 N N . PHE A 1 210 ? 15.698 4.442 -33.033 1.00 34.23 210 PHE A N 1
ATOM 1401 C CA . P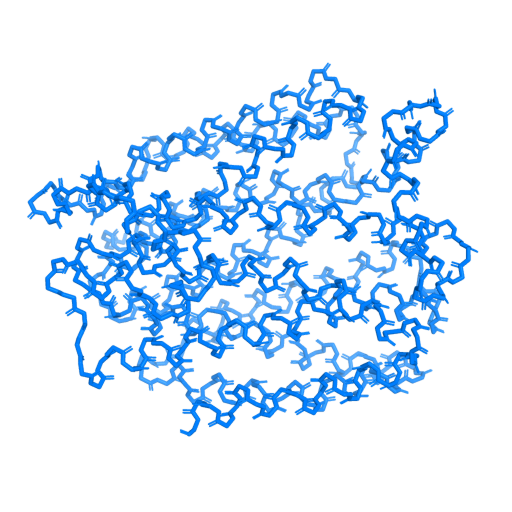HE A 1 210 ? 14.482 3.650 -32.728 1.00 34.55 210 PHE A CA 1
ATOM 1402 C C . PHE A 1 210 ? 13.298 4.600 -32.468 1.00 33.43 210 PHE A C 1
ATOM 1403 O O . PHE A 1 210 ? 12.194 4.342 -33.012 1.00 32.16 210 PHE A O 1
ATOM 1411 N N . ALA A 1 211 ? 13.508 5.672 -31.699 1.00 32.68 211 ALA A N 1
ATOM 1412 C CA . ALA A 1 211 ? 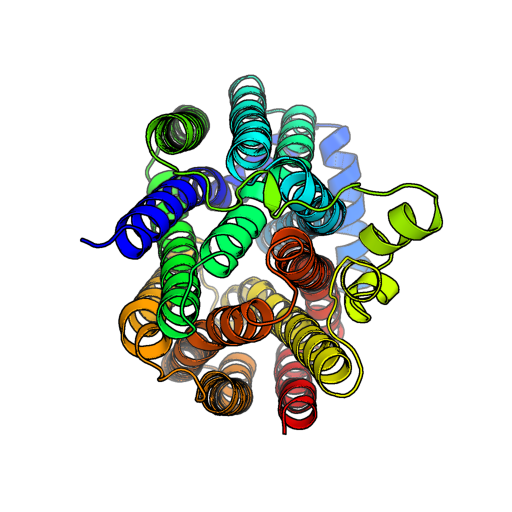12.425 6.611 -31.319 1.00 32.27 211 ALA A CA 1
ATOM 1413 C C . ALA A 1 211 ? 11.924 7.362 -32.562 1.00 32.71 211 ALA A C 1
ATOM 1414 O O . ALA A 1 211 ? 10.691 7.540 -32.663 1.00 31.17 211 ALA A O 1
ATOM 1416 N N . ALA A 1 212 ? 12.826 7.760 -33.477 1.00 33.25 212 ALA A N 1
ATOM 1417 C CA . ALA A 1 212 ? 12.480 8.449 -34.747 1.00 33.67 212 ALA A CA 1
ATOM 1418 C C . ALA A 1 212 ? 11.804 7.460 -35.697 1.00 33.65 212 ALA A C 1
ATOM 1419 O O . ALA A 1 212 ? 10.848 7.859 -36.365 1.00 34.06 212 ALA A O 1
ATOM 1421 N N . SER A 1 213 ? 12.307 6.227 -35.767 1.00 33.58 213 SER A N 1
ATOM 1422 C CA . SER A 1 213 ? 11.710 5.117 -36.553 1.00 33.70 213 SER A CA 1
ATOM 1423 C C . SER A 1 213 ? 10.271 4.866 -36.095 1.00 33.07 213 SER A C 1
ATOM 1424 O O . SER A 1 213 ? 9.380 4.853 -36.944 1.00 32.66 213 SER A O 1
ATOM 1427 N N . ASP A 1 214 ? 10.055 4.685 -34.799 1.00 33.52 214 ASP A N 1
ATOM 1428 C CA . ASP A 1 214 ? 8.701 4.513 -34.206 1.00 34.79 214 ASP A CA 1
ATOM 1429 C C . ASP A 1 214 ? 7.779 5.668 -34.652 1.00 35.84 214 ASP A C 1
ATOM 1430 O O . ASP A 1 214 ? 6.701 5.380 -35.237 1.00 36.64 214 ASP A O 1
ATOM 1435 N N . LEU A 1 215 ? 8.168 6.929 -34.409 1.00 35.80 215 LEU A N 1
ATOM 1436 C CA . LEU A 1 215 ? 7.415 8.134 -34.853 1.00 35.14 215 LEU A CA 1
ATOM 1437 C C . LEU A 1 215 ? 7.046 7.995 -36.335 1.00 36.07 215 LEU A C 1
ATOM 1438 O O . LEU A 1 215 ? 5.857 8.224 -36.681 1.00 35.52 215 LEU A O 1
ATOM 1443 N N . LEU A 1 216 ? 8.032 7.677 -37.183 1.00 36.14 216 LEU A N 1
ATOM 1444 C CA . LEU A 1 216 ? 7.865 7.732 -38.661 1.00 36.36 216 LEU A CA 1
ATOM 1445 C C . LEU A 1 216 ? 6.962 6.574 -39.081 1.00 35.29 216 LEU A C 1
ATOM 1446 O O . LEU A 1 216 ? 6.091 6.768 -39.934 1.00 35.46 216 LEU A O 1
ATOM 1451 N N . PHE A 1 217 ? 7.180 5.411 -38.474 1.00 33.68 217 PHE A N 1
ATOM 1452 C CA . PHE A 1 217 ? 6.410 4.178 -38.733 1.00 33.13 217 PHE A CA 1
ATOM 1453 C C . PHE A 1 217 ? 4.927 4.428 -38.413 1.00 32.32 217 PHE A C 1
ATOM 1454 O O . PHE A 1 217 ? 4.050 4.176 -39.257 1.00 31.44 217 PHE A O 1
ATOM 1462 N N . ILE A 1 218 ? 4.652 4.935 -37.216 1.00 31.86 218 ILE A N 1
ATOM 1463 C CA . ILE A 1 218 ? 3.257 5.215 -36.766 1.00 32.26 218 ILE A CA 1
ATOM 1464 C C . ILE A 1 218 ? 2.663 6.297 -37.685 1.00 33.33 218 ILE A C 1
ATOM 1465 O O . ILE A 1 218 ? 1.471 6.184 -38.052 1.00 33.94 218 ILE A O 1
ATOM 1470 N N . PHE A 1 219 ? 3.456 7.295 -38.069 1.00 33.63 219 PHE A N 1
ATOM 1471 C CA . PHE A 1 219 ? 2.966 8.411 -38.907 1.00 34.58 219 PHE A CA 1
ATOM 1472 C C . PHE A 1 219 ? 2.457 7.808 -40.208 1.00 35.41 219 PHE A C 1
ATOM 1473 O O . PHE A 1 219 ? 1.392 8.215 -40.654 1.00 36.59 219 PHE A O 1
ATOM 1481 N N . CYS A 1 220 ? 3.196 6.862 -40.777 1.00 36.71 220 CYS A N 1
ATOM 1482 C CA . CYS A 1 220 ? 2.929 6.319 -42.133 1.00 38.78 220 CYS A CA 1
ATOM 1483 C C . CYS A 1 220 ? 1.908 5.176 -42.107 1.00 38.49 220 CYS A C 1
ATOM 1484 O O . CYS A 1 220 ? 1.278 4.967 -43.165 1.00 39.48 220 CYS A O 1
ATOM 1487 N N . PHE A 1 221 ? 1.726 4.457 -40.988 1.00 37.34 221 PHE A N 1
ATOM 1488 C CA . PHE A 1 221 ? 1.067 3.127 -41.022 1.00 36.73 221 PHE A CA 1
ATOM 1489 C C . PHE A 1 221 ? -0.009 2.924 -39.948 1.00 35.72 221 PHE A C 1
ATOM 1490 O O . PHE A 1 221 ? -0.824 2.009 -40.162 1.00 35.66 221 PHE A O 1
ATOM 1498 N N . LEU A 1 222 ? -0.041 3.652 -38.832 1.00 34.82 222 LEU A N 1
ATOM 1499 C CA . LEU A 1 222 ? -1.143 3.429 -37.845 1.00 35.26 222 LEU A CA 1
ATOM 1500 C C . LEU A 1 222 ? -2.464 3.977 -38.400 1.00 36.36 222 LEU A C 1
ATOM 1501 O O . LEU A 1 222 ? -2.643 5.194 -38.519 1.00 35.34 222 LEU A O 1
ATOM 1506 N N . PRO A 1 223 ? -3.461 3.112 -38.723 1.00 37.58 223 PRO A N 1
ATOM 1507 C CA . PRO A 1 223 ? -4.800 3.598 -39.073 1.00 37.91 223 PRO A CA 1
ATOM 1508 C C . PRO A 1 223 ? -5.499 4.175 -37.830 1.00 36.69 223 PRO A C 1
ATOM 1509 O O . PRO A 1 223 ? -5.165 3.760 -36.738 1.00 35.66 223 PRO A O 1
ATOM 1513 N N . GLU A 1 224 ? -6.429 5.113 -38.027 1.00 36.87 224 GLU A N 1
ATOM 1514 C CA . GLU A 1 224 ? -7.261 5.690 -36.944 1.00 36.58 224 GLU A CA 1
ATOM 1515 C C . GLU A 1 224 ? -8.269 4.633 -36.544 1.00 36.43 224 GLU A C 1
ATOM 1516 O O . GLU A 1 224 ? -8.851 4.068 -37.446 1.00 38.90 224 GLU A O 1
ATOM 1522 N N . THR A 1 225 ? -8.446 4.377 -35.252 1.00 36.34 225 THR A N 1
ATOM 1523 C CA . THR A 1 225 ? -9.379 3.353 -34.704 1.00 35.92 225 THR A CA 1
ATOM 1524 C C . THR A 1 225 ? -10.520 4.035 -33.927 1.00 36.59 225 THR A C 1
ATOM 1525 O O . THR A 1 225 ? -11.461 3.318 -33.554 1.00 36.18 225 THR A O 1
ATOM 1529 N N . LEU A 1 226 ? -10.472 5.363 -33.720 1.00 37.08 226 LEU A N 1
ATOM 1530 C CA . LEU A 1 226 ? -11.616 6.136 -33.164 1.00 37.78 226 LEU A CA 1
ATOM 1531 C C . LEU A 1 226 ? -12.112 7.144 -34.196 1.00 38.29 226 LEU A C 1
ATOM 1532 O O . LEU A 1 226 ? -11.511 8.198 -34.357 1.00 38.06 226 LEU A O 1
ATOM 1537 N N . PRO A 1 227 ? -13.217 6.846 -34.924 1.00 39.32 227 PRO A N 1
ATOM 1538 C CA . PRO A 1 227 ? -13.854 7.819 -35.821 1.00 40.68 227 PRO A CA 1
ATOM 1539 C C . PRO A 1 227 ? -14.410 9.049 -35.076 1.00 41.18 227 PRO A C 1
ATOM 1540 O O . PRO A 1 227 ? -14.747 8.935 -33.916 1.00 39.52 227 PRO A O 1
ATOM 1544 N N . LEU A 1 228 ? -14.494 10.192 -35.766 1.00 43.07 228 LEU A N 1
ATOM 1545 C CA . LEU A 1 228 ? -14.935 11.503 -35.206 1.00 44.82 228 LEU A CA 1
ATOM 1546 C C . LEU A 1 228 ? -16.300 11.348 -34.498 1.00 45.33 228 LEU A C 1
ATOM 1547 O O . LEU A 1 228 ? -16.451 11.844 -33.356 1.00 43.27 228 LEU A O 1
ATOM 1552 N N . GLU A 1 229 ? -17.242 10.630 -35.113 1.00 46.77 229 GLU A N 1
ATOM 1553 C CA . GLU A 1 229 ? -18.637 10.496 -34.597 1.00 48.94 229 GLU A CA 1
ATOM 1554 C C . GLU A 1 229 ? -18.700 9.610 -33.337 1.00 47.65 229 GLU A C 1
ATOM 1555 O O . GLU A 1 229 ? -19.794 9.514 -32.782 1.00 48.28 229 GLU A O 1
ATOM 1561 N N . LYS A 1 230 ? -17.594 9.014 -32.867 1.00 46.34 230 LYS A N 1
ATOM 1562 C CA . LYS A 1 230 ? -17.565 8.184 -31.626 1.00 45.64 230 LYS A CA 1
ATOM 1563 C C . LYS A 1 230 ? -16.806 8.886 -30.485 1.00 42.36 230 LYS A C 1
ATOM 1564 O O . LYS A 1 230 ? -16.847 8.361 -29.356 1.00 40.32 230 LYS A O 1
ATOM 1570 N N . ARG A 1 231 ? -16.200 10.051 -30.733 1.00 40.87 231 ARG A N 1
ATOM 1571 C CA . ARG A 1 231 ? -15.273 10.715 -29.769 1.00 39.60 231 ARG A CA 1
ATOM 1572 C C . ARG A 1 231 ? -16.048 11.404 -28.630 1.00 40.57 231 ARG A C 1
ATOM 1573 O O . ARG A 1 231 ? -17.179 11.881 -28.878 1.00 41.48 231 ARG A O 1
ATOM 1581 N N . ALA A 1 232 ? -15.466 11.411 -27.420 1.00 40.00 232 ALA A N 1
ATOM 1582 C CA . ALA A 1 232 ? -15.914 12.198 -26.249 1.00 40.85 232 ALA A CA 1
ATOM 1583 C C . ALA A 1 232 ? -16.019 13.667 -26.661 1.00 43.44 232 ALA A C 1
ATOM 1584 O O . ALA A 1 232 ? -15.154 14.167 -27.380 1.00 43.02 232 ALA A O 1
ATOM 1586 N N . PRO A 1 233 ? -17.081 14.407 -26.261 1.00 45.54 233 PRO A N 1
ATOM 1587 C CA . PRO A 1 233 ? -17.187 15.837 -26.580 1.00 47.30 233 PRO A CA 1
ATOM 1588 C C . PRO A 1 233 ? -16.089 16.721 -25.961 1.00 47.87 233 PRO A C 1
ATOM 1589 O O . PRO A 1 233 ? -15.697 17.684 -26.609 1.00 47.22 233 PRO A O 1
ATOM 1593 N N . SER A 1 234 ? -15.643 16.379 -24.740 1.00 48.91 234 SER A N 1
ATOM 1594 C CA . SER A 1 234 ? -14.685 17.155 -23.904 1.00 49.98 234 SER A CA 1
ATOM 1595 C C . SER A 1 234 ? -13.596 16.246 -23.296 1.00 49.93 234 SER A C 1
ATOM 1596 O O . SER A 1 234 ? -13.803 15.018 -23.175 1.00 50.07 234 SER A O 1
ATOM 1599 N N . ILE A 1 235 ? -12.451 16.840 -22.946 1.00 50.03 235 ILE A N 1
ATOM 1600 C CA . ILE A 1 235 ? -11.335 16.199 -22.189 1.00 49.01 235 ILE A CA 1
ATOM 1601 C C . ILE A 1 235 ? -11.683 16.315 -20.704 1.00 49.29 235 ILE A C 1
ATOM 1602 O O . ILE A 1 235 ? -11.749 15.286 -20.043 1.00 50.00 235 ILE A O 1
ATOM 1607 N N . ALA A 1 236 ? -11.911 17.543 -20.228 1.00 52.13 236 ALA A N 1
ATOM 1608 C CA . ALA A 1 236 ? -12.325 17.880 -18.843 1.00 53.58 236 ALA A CA 1
ATOM 1609 C C . ALA A 1 236 ? -12.825 19.326 -18.788 1.00 54.71 236 ALA A C 1
ATOM 1610 O O . ALA A 1 236 ? -12.085 20.200 -19.227 1.00 56.16 236 ALA A O 1
ATOM 1612 N N . LEU A 1 237 ? -14.014 19.571 -18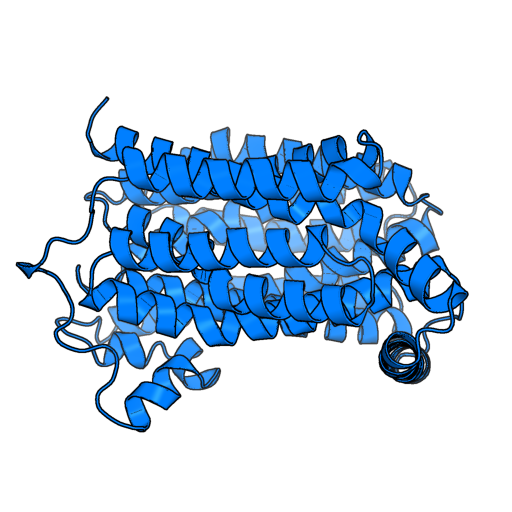.232 1.00 55.71 237 LEU A N 1
ATOM 1613 C CA . LEU A 1 237 ? -14.648 20.916 -18.256 1.00 57.41 237 LEU A CA 1
ATOM 1614 C C . LEU A 1 237 ? -14.252 21.695 -16.991 1.00 57.83 237 LEU A C 1
ATOM 1615 O O . LEU A 1 237 ? -13.935 22.878 -17.140 1.00 60.42 237 LEU A O 1
ATOM 1620 N N . GLY A 1 238 ? -14.214 21.071 -15.808 1.00 56.62 238 GLY A N 1
ATOM 1621 C CA . GLY A 1 238 ? -13.958 21.779 -14.534 1.00 55.26 238 GLY A CA 1
ATOM 1622 C C . GLY A 1 238 ? -13.098 20.972 -13.577 1.00 53.87 238 GLY A C 1
ATOM 1623 O O . GLY A 1 238 ? -12.801 19.809 -13.894 1.00 54.78 238 GLY A O 1
ATOM 1624 N N . PHE A 1 239 ? -12.739 21.562 -12.431 1.00 51.51 239 PHE A N 1
ATOM 1625 C CA . PHE A 1 239 ? -11.694 21.079 -11.488 1.00 49.53 239 PHE A CA 1
ATOM 1626 C C . PHE A 1 239 ? -11.970 19.642 -11.030 1.00 48.39 239 PHE A C 1
ATOM 1627 O O . PHE A 1 239 ? -11.005 18.899 -10.783 1.00 45.59 239 PHE A O 1
ATOM 1635 N N . ARG A 1 240 ? -13.239 19.262 -10.907 1.00 49.37 240 ARG A N 1
ATOM 1636 C CA . ARG A 1 240 ? -13.659 17.896 -10.497 1.00 51.00 240 ARG A CA 1
ATOM 1637 C C . ARG A 1 240 ? -13.181 16.861 -11.530 1.00 48.99 240 ARG A C 1
ATOM 1638 O O . ARG A 1 240 ? -12.873 15.732 -11.135 1.00 46.47 240 ARG A O 1
ATOM 1646 N N . ASP A 1 241 ? -13.139 17.242 -12.808 1.00 48.78 241 ASP A N 1
ATOM 1647 C CA . ASP A 1 241 ? -12.712 16.387 -13.948 1.00 48.04 241 ASP A CA 1
ATOM 1648 C C . ASP A 1 241 ? -11.177 16.322 -13.985 1.00 44.77 241 ASP A C 1
ATOM 1649 O O . ASP A 1 241 ? -10.630 15.248 -14.311 1.00 42.64 241 ASP A O 1
ATOM 1654 N N . ALA A 1 242 ? -10.509 17.434 -13.672 1.00 43.43 242 ALA A N 1
ATOM 1655 C CA . ALA A 1 242 ? -9.041 17.516 -13.498 1.00 40.93 242 ALA A CA 1
ATOM 1656 C C . ALA A 1 242 ? -8.617 16.503 -12.431 1.00 39.45 242 ALA A C 1
ATOM 1657 O O . ALA A 1 242 ? -7.688 15.711 -12.691 1.00 37.48 242 ALA A O 1
ATOM 1659 N N . ALA A 1 243 ? -9.305 16.531 -11.286 1.00 38.70 243 ALA A N 1
ATOM 1660 C CA . ALA A 1 243 ? -9.002 15.713 -10.098 1.00 38.74 243 ALA A CA 1
ATOM 1661 C C . ALA A 1 243 ? -9.288 14.239 -10.402 1.00 37.98 243 ALA A C 1
ATOM 1662 O O . ALA A 1 243 ? -8.548 13.405 -9.882 1.00 37.35 243 ALA A O 1
ATOM 1664 N N . ASP A 1 244 ? -10.305 13.944 -11.217 1.00 37.44 244 ASP A N 1
ATOM 1665 C CA . ASP A 1 244 ? -10.653 12.574 -11.686 1.00 37.81 244 ASP A CA 1
ATOM 1666 C C . ASP A 1 244 ? -9.482 11.924 -12.432 1.00 37.00 244 ASP A C 1
ATOM 1667 O O . ASP A 1 244 ? -9.459 10.680 -12.514 1.00 38.17 244 ASP A O 1
ATOM 1672 N N . LEU A 1 245 ? -8.591 12.724 -13.010 1.00 35.64 245 LEU A N 1
ATOM 1673 C CA . LEU A 1 245 ? -7.453 12.219 -13.812 1.00 34.85 245 LEU A CA 1
ATOM 1674 C C . LEU A 1 245 ? -6.167 12.171 -12.977 1.00 33.53 245 LEU A C 1
ATOM 1675 O O . LEU A 1 245 ? -5.154 11.685 -13.504 1.00 33.46 245 LEU A O 1
ATOM 1680 N N . LEU A 1 246 ? -6.162 12.685 -11.750 1.00 32.75 246 LEU A N 1
ATOM 1681 C CA . LEU A 1 246 ? -4.884 12.947 -11.027 1.00 32.21 246 LEU A CA 1
ATOM 1682 C C . LEU A 1 246 ? -4.903 12.345 -9.619 1.00 31.80 246 LEU A C 1
ATOM 1683 O O . LEU A 1 246 ? -3.800 12.068 -9.117 1.00 32.21 246 LEU A O 1
ATOM 1688 N N . SER A 1 247 ? -6.079 12.148 -9.012 1.00 30.72 247 SER A N 1
ATOM 1689 C CA . SER A 1 247 ? -6.246 11.604 -7.645 1.00 30.52 247 SER A CA 1
ATOM 1690 C C . SER A 1 247 ? -6.178 10.078 -7.705 1.00 30.23 247 SER A C 1
ATOM 1691 O O . SER A 1 247 ? -6.942 9.445 -8.428 1.00 29.76 247 SER A O 1
ATOM 1694 N N . PRO A 1 248 ? -5.245 9.430 -6.966 1.00 30.47 248 PRO A N 1
ATOM 1695 C CA . PRO A 1 248 ? -5.174 7.963 -6.912 1.00 30.12 248 PRO A CA 1
ATOM 1696 C C . PRO A 1 248 ? -6.485 7.237 -6.592 1.00 30.60 248 PRO A C 1
ATOM 1697 O O . PRO A 1 248 ? -6.725 6.173 -7.143 1.00 29.50 248 PRO A O 1
ATOM 1701 N N . LEU A 1 249 ? -7.292 7.817 -5.700 1.00 32.30 249 LEU A N 1
ATOM 1702 C CA . LEU A 1 249 ? -8.601 7.242 -5.294 1.00 33.17 249 LEU A CA 1
ATOM 1703 C C . LEU A 1 249 ? -9.631 7.382 -6.439 1.00 33.43 249 LEU A C 1
ATOM 1704 O O . LEU A 1 249 ? -10.350 6.392 -6.716 1.00 34.55 249 LEU A O 1
ATOM 1709 N N . ALA A 1 250 ? -9.710 8.528 -7.117 1.00 32.32 250 ALA A N 1
ATOM 1710 C CA . ALA A 1 250 ? -10.624 8.726 -8.265 1.00 31.69 250 ALA A CA 1
ATOM 1711 C C . ALA A 1 250 ? 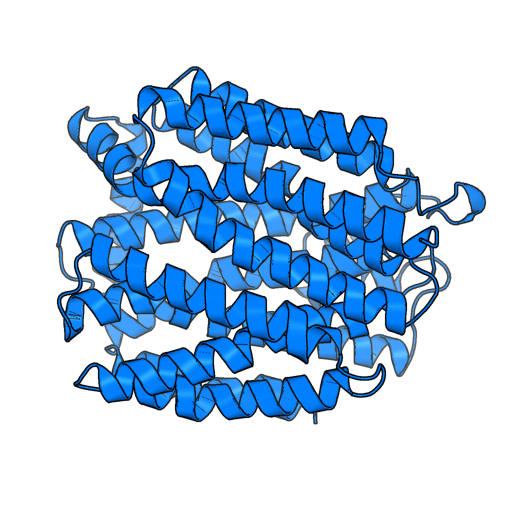-10.230 7.770 -9.408 1.00 30.98 250 ALA A C 1
ATOM 1712 O O . ALA A 1 250 ? -11.112 7.404 -10.212 1.00 30.70 250 ALA A O 1
ATOM 1714 N N . LEU A 1 251 ? -8.949 7.417 -9.523 1.00 30.53 251 LEU A N 1
ATOM 1715 C CA . LEU A 1 251 ? -8.455 6.526 -10.609 1.00 30.60 251 LEU A CA 1
ATOM 1716 C C . LEU A 1 251 ? -8.780 5.072 -10.247 1.00 30.83 251 LEU A C 1
ATOM 1717 O O . LEU A 1 251 ? -9.237 4.336 -11.137 1.00 30.80 251 LEU A O 1
ATOM 1722 N N . LEU A 1 252 ? -8.646 4.696 -8.974 1.00 32.13 252 LEU A N 1
ATOM 1723 C CA . LEU A 1 252 ? -9.130 3.389 -8.451 1.00 32.53 252 LEU A CA 1
ATOM 1724 C C . LEU A 1 252 ? -10.647 3.235 -8.632 1.00 33.56 252 LEU A C 1
ATOM 1725 O O . LEU A 1 252 ? -11.077 2.107 -8.985 1.00 34.00 252 LEU A O 1
ATOM 1730 N N . ARG A 1 253 ? -11.437 4.289 -8.388 1.00 35.06 253 ARG A N 1
ATOM 1731 C CA . ARG A 1 253 ? -12.924 4.237 -8.500 1.00 36.58 253 ARG A CA 1
ATOM 1732 C C . ARG A 1 253 ? -13.339 4.429 -9.967 1.00 34.94 253 ARG A C 1
ATOM 1733 O O . ARG A 1 253 ? -14.549 4.327 -10.222 1.00 35.14 253 ARG A O 1
ATOM 1741 N N . PHE A 1 254 ? -12.392 4.697 -10.886 1.00 33.26 254 PHE A N 1
ATOM 1742 C CA . PHE A 1 254 ? -12.617 4.942 -12.345 1.00 31.67 254 PHE A CA 1
ATOM 1743 C C . PHE A 1 254 ? -13.672 6.040 -12.532 1.00 31.51 254 PHE A C 1
ATOM 1744 O O . PHE A 1 254 ? -14.547 5.877 -13.377 1.00 31.57 254 PHE A O 1
ATOM 1752 N N . SER A 1 255 ? -13.612 7.109 -11.736 1.00 31.27 255 SER A N 1
ATOM 1753 C CA . SER A 1 255 ? -14.617 8.206 -11.708 1.00 31.46 255 SER A CA 1
ATOM 1754 C C . SER A 1 255 ? -14.687 8.911 -13.063 1.00 31.23 255 SER A C 1
ATOM 1755 O O . SER A 1 255 ? -15.792 9.257 -13.504 1.00 32.10 255 SER A O 1
ATOM 1758 N N . ALA A 1 256 ? -13.553 9.102 -13.732 1.00 31.05 256 ALA A N 1
ATOM 1759 C CA . ALA A 1 256 ? -13.517 9.774 -15.053 1.00 31.08 256 ALA A CA 1
ATOM 1760 C C . ALA A 1 256 ? -14.362 8.949 -16.027 1.00 30.63 256 ALA A C 1
ATOM 1761 O O . ALA A 1 256 ? -15.213 9.552 -16.663 1.00 32.39 256 ALA A O 1
ATOM 1763 N N . VAL A 1 257 ? -14.178 7.622 -16.060 1.00 29.36 257 VAL A N 1
ATOM 1764 C CA . VAL A 1 257 ? -14.954 6.663 -16.904 1.00 29.42 257 VAL A CA 1
ATOM 1765 C C . VAL A 1 257 ? -16.434 6.676 -16.477 1.00 30.34 257 VAL A C 1
ATOM 1766 O O . VAL A 1 257 ? -17.309 6.836 -17.359 1.00 30.04 257 VAL A O 1
ATOM 1770 N N . ALA A 1 258 ? -16.708 6.509 -15.179 1.00 30.73 258 ALA A N 1
ATOM 1771 C CA . ALA A 1 258 ? -18.075 6.455 -14.610 1.00 32.47 258 ALA A CA 1
ATOM 1772 C C . ALA A 1 258 ? -18.855 7.736 -14.955 1.00 34.65 258 ALA A C 1
ATOM 1773 O O . ALA A 1 258 ? -20.106 7.635 -14.949 1.00 34.19 258 ALA A O 1
ATOM 1775 N N . ARG A 1 259 ? -18.173 8.848 -15.300 1.00 36.23 259 ARG A N 1
ATOM 1776 C CA . ARG A 1 259 ? -18.814 10.169 -15.596 1.00 38.63 259 ARG A CA 1
ATOM 1777 C C . ARG A 1 259 ? -18.811 10.500 -17.092 1.00 37.59 259 ARG A C 1
ATOM 1778 O O . ARG A 1 259 ? -19.207 11.620 -17.430 1.00 37.94 259 ARG A O 1
ATOM 1786 N N . GLY A 1 260 ? -18.432 9.563 -17.960 1.00 37.06 260 GLY A N 1
ATOM 1787 C CA . GLY A 1 260 ? -18.409 9.773 -19.421 1.00 37.51 260 GLY A CA 1
ATOM 1788 C C . GLY A 1 260 ? -19.732 9.432 -20.090 1.00 39.32 260 GLY A C 1
ATOM 1789 O O . GLY A 1 260 ? -20.694 9.097 -19.377 1.00 40.06 260 GLY A O 1
ATOM 1790 N N . GLN A 1 261 ? -19.764 9.534 -21.424 1.00 41.26 261 GLN A N 1
ATOM 1791 C CA . GLN A 1 261 ? -20.894 9.160 -22.313 1.00 43.55 261 GLN A CA 1
ATOM 1792 C C . GLN A 1 261 ? -21.060 7.637 -22.336 1.00 43.95 261 GLN A C 1
ATOM 1793 O O . GLN A 1 261 ? -20.022 6.948 -22.519 1.00 42.06 261 GLN A O 1
ATOM 1799 N N . ASP A 1 262 ? -22.306 7.150 -22.203 1.00 45.16 262 ASP A N 1
ATOM 1800 C CA . ASP A 1 262 ? -22.685 5.705 -22.117 1.00 45.58 262 ASP A CA 1
ATOM 1801 C C . ASP A 1 262 ? -21.666 4.957 -21.251 1.00 42.13 262 ASP A C 1
ATOM 1802 O O . ASP A 1 262 ? -21.035 3.997 -21.687 1.00 41.10 262 ASP A O 1
ATOM 1807 N N . PRO A 1 263 ? -21.494 5.349 -19.973 1.00 40.50 263 PRO A N 1
ATOM 1808 C CA . PRO A 1 263 ? -20.459 4.747 -19.131 1.00 39.77 263 PRO A CA 1
ATOM 1809 C C . PRO A 1 263 ? -20.914 3.385 -18.621 1.00 40.61 263 PRO A C 1
ATOM 1810 O O . PRO A 1 263 ? -22.070 3.023 -18.798 1.00 40.79 263 PRO A O 1
ATOM 1814 N N . PRO A 1 264 ? -20.058 2.589 -17.943 1.00 40.66 264 PRO A N 1
ATOM 1815 C CA . PRO A 1 264 ? -20.549 1.434 -17.193 1.00 40.42 264 PRO A CA 1
ATOM 1816 C C . PRO A 1 264 ? -21.284 1.954 -15.944 1.00 41.01 264 PRO A C 1
ATOM 1817 O O . PRO A 1 264 ? -20.908 3.028 -15.432 1.00 39.31 264 PRO A O 1
ATOM 1821 N N . SER A 1 265 ? -22.308 1.211 -15.502 1.00 41.36 265 SER A N 1
ATOM 1822 C CA . SER A 1 265 ? -23.080 1.454 -14.252 1.00 41.41 265 SER A CA 1
ATOM 1823 C C . SER A 1 265 ? -23.265 0.136 -13.491 1.00 40.48 265 SER A C 1
ATOM 1824 O O . SER A 1 265 ? -22.879 -0.906 -14.017 1.00 39.23 265 SER A O 1
ATOM 1827 N N . GLY A 1 266 ? -23.819 0.199 -12.280 1.00 41.45 266 GLY A N 1
ATOM 1828 C CA . GLY A 1 266 ? -24.248 -0.980 -11.509 1.00 42.30 266 GLY A CA 1
ATOM 1829 C C . GLY A 1 266 ? -23.140 -2.011 -11.405 1.00 41.70 266 GLY A C 1
ATOM 1830 O O . GLY A 1 266 ? -22.006 -1.620 -11.110 1.00 40.00 266 GLY A O 1
ATOM 1831 N N . ASP A 1 267 ? -23.478 -3.280 -11.647 1.00 43.10 267 ASP A N 1
ATOM 1832 C CA . ASP A 1 267 ? -22.590 -4.466 -11.525 1.00 42.45 267 ASP A CA 1
ATOM 1833 C C . ASP A 1 267 ? -21.412 -4.286 -12.481 1.00 40.85 267 ASP A C 1
ATOM 1834 O O . ASP A 1 267 ? -20.266 -4.603 -12.079 1.00 39.63 267 ASP A O 1
ATOM 1839 N N . ARG A 1 268 ? -21.669 -3.766 -13.685 1.00 40.16 268 ARG A N 1
ATOM 1840 C CA . ARG A 1 268 ? -20.610 -3.570 -14.711 1.00 39.74 268 ARG A CA 1
ATOM 1841 C C . ARG A 1 268 ? -19.524 -2.607 -14.184 1.00 38.60 268 ARG A C 1
ATOM 1842 O O . ARG A 1 268 ? -18.349 -2.842 -14.514 1.00 37.28 268 ARG A O 1
ATOM 1846 N N . LEU A 1 269 ? -19.872 -1.595 -13.365 1.00 38.60 269 LEU A N 1
ATOM 1847 C CA . LEU A 1 269 ? -18.916 -0.555 -12.873 1.00 37.79 269 LEU A CA 1
ATOM 1848 C C . LEU A 1 269 ? -18.152 -1.063 -11.638 1.00 37.09 269 LEU A C 1
ATOM 1849 O O . LEU A 1 269 ? -16.934 -0.825 -11.563 1.00 37.37 269 LEU A O 1
ATOM 1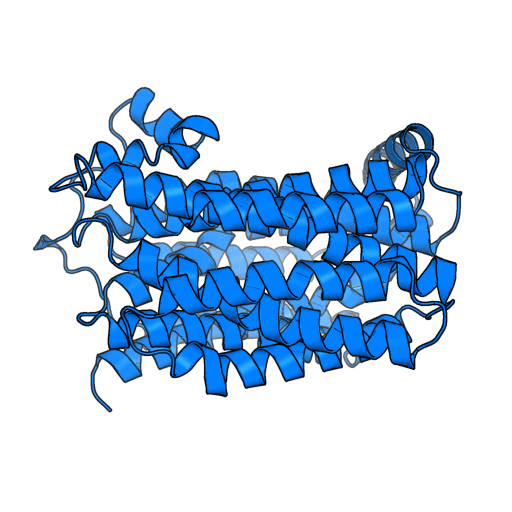854 N N . SER A 1 270 ? -18.828 -1.752 -10.716 1.00 36.63 270 SER A N 1
ATOM 1855 C CA . SER A 1 270 ? -18.193 -2.557 -9.637 1.00 35.72 270 SER A CA 1
ATOM 1856 C C . SER A 1 270 ? -17.104 -3.479 -10.196 1.00 33.92 270 SER A C 1
ATOM 1857 O O . SER A 1 270 ? -16.072 -3.585 -9.538 1.00 33.88 270 SER A O 1
ATOM 1860 N N . SER A 1 271 ? -17.356 -4.171 -11.309 1.00 32.75 271 SER A N 1
ATOM 1861 C CA . SER A 1 271 ? -16.430 -5.188 -11.870 1.00 32.34 271 SER A CA 1
ATOM 1862 C C . SER A 1 271 ? -15.158 -4.504 -12.335 1.00 31.22 271 SER A C 1
ATOM 1863 O O . SER A 1 271 ? -14.072 -5.011 -11.995 1.00 29.75 271 SER A O 1
ATOM 1866 N N . LEU A 1 272 ? -15.334 -3.434 -13.121 1.00 32.12 272 LEU A N 1
ATOM 1867 C CA . LEU A 1 272 ? -14.257 -2.518 -13.590 1.00 31.95 272 LEU A CA 1
ATOM 1868 C C . LEU A 1 272 ? -13.381 -2.110 -12.394 1.00 32.04 272 LEU A C 1
ATOM 1869 O O . LEU A 1 272 ? -12.156 -2.312 -12.483 1.00 32.82 272 LEU A O 1
ATOM 1874 N N . ARG A 1 273 ? -13.979 -1.616 -11.304 1.00 32.08 273 ARG A N 1
ATOM 1875 C CA . ARG A 1 273 ? -13.240 -1.169 -10.089 1.00 33.12 273 ARG A CA 1
ATOM 1876 C C . ARG A 1 273 ? -12.463 -2.342 -9.475 1.00 33.33 273 ARG A C 1
ATOM 1877 O O . ARG A 1 273 ? -11.326 -2.135 -8.983 1.00 31.93 273 ARG A O 1
ATOM 1885 N N . ARG A 1 274 ? -13.054 -3.537 -9.504 1.00 34.80 274 ARG A N 1
ATOM 1886 C CA . ARG A 1 274 ? -12.514 -4.727 -8.802 1.00 35.36 274 ARG A CA 1
ATOM 1887 C C . ARG A 1 274 ? -11.286 -5.208 -9.585 1.00 33.44 274 ARG A C 1
ATOM 1888 O O . ARG A 1 274 ? -10.218 -5.404 -8.976 1.00 33.29 274 ARG A O 1
ATOM 1896 N N . LEU A 1 275 ? -11.395 -5.284 -10.904 1.00 31.79 275 LEU A N 1
ATOM 1897 C CA . LEU A 1 275 ? -10.244 -5.617 -11.785 1.00 31.47 275 LEU A CA 1
ATOM 1898 C C . LEU A 1 275 ? -9.116 -4.584 -11.609 1.00 30.52 275 LEU A C 1
ATOM 1899 O O . LEU A 1 275 ? -7.948 -4.969 -11.727 1.00 31.57 275 LEU A O 1
ATOM 1904 N N . GLY A 1 276 ? -9.454 -3.326 -11.352 1.00 29.54 276 GLY A N 1
ATOM 1905 C CA . GLY A 1 276 ? -8.479 -2.242 -11.188 1.00 28.75 276 GLY A CA 1
ATOM 1906 C C . GLY A 1 276 ? -7.735 -2.395 -9.879 1.00 28.04 276 GLY A C 1
ATOM 1907 O O . GLY A 1 276 ? -6.517 -2.200 -9.864 1.00 27.46 276 GLY A O 1
ATOM 1908 N N . LEU A 1 277 ? -8.457 -2.698 -8.808 1.00 27.56 277 LEU A N 1
ATOM 1909 C CA . LEU A 1 277 ? -7.863 -2.904 -7.474 1.00 27.67 277 LEU A CA 1
ATOM 1910 C C . LEU A 1 277 ? -6.918 -4.117 -7.545 1.00 27.62 277 LEU A C 1
ATOM 1911 O O . LEU A 1 277 ? -5.762 -4.003 -7.137 1.00 28.35 277 LEU A O 1
ATOM 1916 N N . VAL A 1 278 ? -7.348 -5.222 -8.132 1.00 27.72 278 VAL A N 1
ATOM 1917 C CA . VAL A 1 278 ? -6.488 -6.428 -8.309 1.00 28.38 278 VAL A CA 1
ATOM 1918 C C . VAL A 1 278 ? -5.242 -6.049 -9.138 1.00 27.52 278 VAL A C 1
ATOM 1919 O O . VAL A 1 278 ? -4.116 -6.388 -8.705 1.00 26.84 278 VAL A O 1
ATOM 1923 N N . TYR A 1 279 ? -5.424 -5.344 -10.259 1.00 26.96 279 TYR A N 1
ATOM 1924 C CA . TYR A 1 279 ? -4.326 -4.843 -11.137 1.00 26.81 279 TYR A CA 1
ATOM 1925 C C . TYR A 1 279 ? -3.282 -4.057 -10.316 1.00 26.25 279 TYR A C 1
ATOM 1926 O O . TYR A 1 279 ? -2.078 -4.346 -10.421 1.00 25.61 279 TYR A O 1
ATOM 1935 N N . PHE A 1 280 ? -3.731 -3.091 -9.513 1.00 26.34 280 PHE A N 1
ATOM 1936 C CA . PHE A 1 280 ? -2.872 -2.229 -8.660 1.00 26.96 280 PHE A CA 1
ATOM 1937 C C . PHE A 1 280 ? -2.138 -3.084 -7.622 1.00 27.35 280 PHE A C 1
ATOM 1938 O O . PHE A 1 280 ? -0.921 -2.899 -7.431 1.00 27.44 280 PHE A O 1
ATOM 1946 N N . LEU A 1 281 ? -2.870 -3.953 -6.929 1.00 28.42 281 LEU A N 1
ATOM 1947 C CA . LEU A 1 281 ? -2.325 -4.768 -5.815 1.00 29.30 281 LEU A CA 1
ATOM 1948 C C . LEU A 1 281 ? -1.299 -5.753 -6.371 1.00 29.55 281 LEU A C 1
ATOM 1949 O O . LEU A 1 281 ? -0.165 -5.780 -5.855 1.00 29.75 281 LEU A O 1
ATOM 1954 N N . TYR A 1 282 ? -1.676 -6.514 -7.394 1.00 29.79 282 TYR A N 1
ATOM 1955 C CA . TYR A 1 282 ? -0.729 -7.393 -8.115 1.00 30.56 282 TYR A CA 1
ATOM 1956 C C . TYR A 1 282 ? 0.566 -6.606 -8.381 1.00 30.92 282 TYR A C 1
ATOM 1957 O O . TYR A 1 282 ? 1.643 -7.018 -7.926 1.00 32.96 282 TYR A O 1
ATOM 1966 N N . LEU A 1 283 ? 0.490 -5.487 -9.087 1.00 30.65 283 LEU A N 1
ATOM 1967 C CA . LEU A 1 283 ? 1.704 -4.806 -9.599 1.00 30.46 283 LEU A CA 1
ATOM 1968 C C . LEU A 1 283 ? 2.490 -4.182 -8.443 1.00 31.64 283 LEU A C 1
ATOM 1969 O O . LEU A 1 283 ? 3.719 -4.132 -8.559 1.00 32.88 283 LEU A O 1
ATOM 1974 N N . PHE A 1 284 ? 1.824 -3.690 -7.395 1.00 31.88 284 PHE A N 1
ATOM 1975 C CA . PHE A 1 284 ? 2.493 -3.215 -6.156 1.00 31.96 284 PHE A CA 1
ATOM 1976 C C . PHE A 1 284 ? 3.394 -4.347 -5.624 1.00 31.90 284 PHE A C 1
ATOM 1977 O O . PHE A 1 284 ? 4.614 -4.108 -5.401 1.00 30.57 284 PHE A O 1
ATOM 1985 N N . LEU A 1 285 ? 2.827 -5.549 -5.452 1.00 31.39 285 LEU A N 1
ATOM 1986 C CA . LEU A 1 285 ? 3.550 -6.720 -4.874 1.00 32.08 285 LEU A CA 1
ATOM 1987 C C . LEU A 1 285 ? 4.603 -7.232 -5.870 1.00 31.71 285 LEU A C 1
ATOM 1988 O O . LEU A 1 285 ? 5.771 -7.418 -5.489 1.00 31.71 285 LEU A O 1
ATOM 1993 N N . PHE A 1 286 ? 4.225 -7.454 -7.121 1.00 32.03 286 PHE A N 1
ATOM 1994 C CA . PHE A 1 286 ? 5.134 -8.090 -8.103 1.00 32.88 286 PHE A CA 1
ATOM 1995 C C . PHE A 1 286 ? 6.330 -7.156 -8.345 1.00 32.15 286 PHE A C 1
ATOM 1996 O O . PHE A 1 286 ? 7.471 -7.623 -8.272 1.00 32.51 286 PHE A O 1
ATOM 2004 N N . SER A 1 287 ? 6.074 -5.871 -8.600 1.00 30.58 287 SER A N 1
ATOM 2005 C CA . SER A 1 287 ? 7.117 -4.863 -8.926 1.00 30.30 287 SER A CA 1
ATOM 2006 C C . SER A 1 287 ? 8.124 -4.734 -7.772 1.00 30.86 287 SER A C 1
ATOM 2007 O O . SER A 1 287 ? 9.294 -4.460 -8.062 1.00 31.32 287 SER A O 1
ATOM 2010 N N . GLY A 1 288 ? 7.680 -4.930 -6.521 1.00 31.54 288 GLY A N 1
ATOM 2011 C CA . GLY A 1 288 ? 8.514 -4.870 -5.308 1.00 31.86 288 GLY A CA 1
ATOM 2012 C C . GLY A 1 288 ? 9.502 -6.023 -5.237 1.00 33.34 288 GLY A C 1
ATOM 2013 O O . GLY A 1 288 ? 10.732 -5.756 -5.057 1.00 33.84 288 GLY A O 1
ATOM 2014 N N . LEU A 1 289 ? 8.998 -7.260 -5.353 1.00 33.80 289 LEU A N 1
ATOM 2015 C CA . LEU A 1 289 ? 9.828 -8.500 -5.338 1.00 33.99 289 LEU A CA 1
ATOM 2016 C C . LEU A 1 289 ? 10.714 -8.532 -6.596 1.00 33.74 289 LEU A C 1
ATOM 2017 O O . LEU A 1 289 ? 11.885 -8.917 -6.472 1.00 34.70 289 LEU A O 1
ATOM 2022 N N . GLU A 1 290 ? 10.189 -8.131 -7.753 1.00 33.16 290 GLU A N 1
ATOM 2023 C CA . GLU A 1 290 ? 10.951 -8.059 -9.030 1.00 34.57 290 GLU A CA 1
ATOM 2024 C C . GLU A 1 290 ? 12.155 -7.126 -8.853 1.00 34.08 290 GLU A C 1
ATOM 2025 O O . GLU A 1 290 ? 13.237 -7.460 -9.342 1.00 34.42 290 GLU A O 1
ATOM 2031 N N . TYR A 1 291 ? 11.987 -5.999 -8.171 1.00 33.32 291 TYR A N 1
ATOM 2032 C CA . TYR A 1 291 ? 13.095 -5.037 -7.939 1.00 33.09 291 TYR A CA 1
ATOM 2033 C C . TYR A 1 291 ? 14.109 -5.642 -6.947 1.00 33.71 291 TYR A C 1
ATOM 2034 O O . TYR A 1 291 ? 15.326 -5.526 -7.191 1.00 34.21 291 TYR A O 1
ATOM 2043 N N . THR A 1 292 ? 13.649 -6.266 -5.863 1.00 33.49 292 THR A N 1
ATOM 2044 C CA . THR A 1 292 ? 14.525 -6.663 -4.728 1.00 36.30 292 THR A CA 1
ATOM 2045 C C . THR A 1 292 ? 15.281 -7.963 -5.041 1.00 36.65 292 THR A C 1
ATOM 2046 O O . THR A 1 292 ? 16.194 -8.298 -4.283 1.00 36.93 292 THR A O 1
ATOM 2050 N N . LEU A 1 293 ? 14.913 -8.648 -6.122 1.00 36.77 293 LEU A N 1
ATOM 2051 C CA . LEU A 1 293 ? 15.651 -9.788 -6.729 1.00 38.60 293 LEU A CA 1
ATOM 2052 C C . LEU A 1 293 ? 17.092 -9.358 -7.102 1.00 39.70 293 LEU A C 1
ATOM 2053 O O . LEU A 1 293 ? 17.998 -10.225 -7.142 1.00 40.36 293 LEU A O 1
ATOM 2058 N N . SER A 1 294 ? 17.319 -8.063 -7.356 1.00 39.69 294 SER A N 1
ATOM 2059 C CA . SER A 1 294 ? 18.662 -7.474 -7.597 1.00 40.03 294 SER A CA 1
ATOM 2060 C C . SER A 1 294 ? 19.482 -7.506 -6.303 1.00 40.51 294 SER A C 1
ATOM 2061 O O . SER A 1 294 ? 20.677 -7.839 -6.386 1.00 40.30 294 SER A O 1
ATOM 2064 N N . PHE A 1 295 ? 18.858 -7.223 -5.155 1.00 40.39 295 PHE A N 1
ATOM 2065 C CA . PHE A 1 295 ? 19.488 -7.404 -3.823 1.00 42.06 295 PHE A CA 1
ATOM 2066 C C . PHE A 1 295 ? 19.718 -8.907 -3.573 1.00 42.93 295 PHE A C 1
ATOM 2067 O O . PHE A 1 295 ? 20.864 -9.271 -3.166 1.00 42.67 295 PHE A O 1
ATOM 2075 N N . LEU A 1 296 ? 18.718 -9.766 -3.832 1.00 41.53 296 LEU A N 1
ATOM 2076 C CA . LEU A 1 296 ? 18.773 -11.181 -3.358 1.00 42.18 296 LEU A CA 1
ATOM 2077 C C . LEU A 1 296 ? 19.869 -11.967 -4.100 1.00 41.79 296 LEU A C 1
ATOM 2078 O O . LEU A 1 296 ? 20.566 -12.751 -3.439 1.00 42.24 296 LEU A O 1
ATOM 2083 N N . THR A 1 297 ? 20.011 -11.771 -5.412 1.00 40.61 297 THR A N 1
ATOM 2084 C CA . THR A 1 297 ? 20.961 -12.518 -6.273 1.00 40.53 297 THR A CA 1
ATOM 2085 C C . THR A 1 297 ? 22.402 -12.064 -5.983 1.00 42.37 297 THR A C 1
ATOM 2086 O O . THR A 1 297 ? 23.289 -12.939 -6.001 1.00 43.26 297 THR A O 1
ATOM 2090 N N . HIS A 1 298 ? 22.643 -10.784 -5.685 1.00 42.57 298 HIS A N 1
ATOM 2091 C CA . HIS A 1 298 ? 23.951 -10.297 -5.163 1.00 44.63 298 HIS A CA 1
ATOM 2092 C C . HIS A 1 298 ? 24.167 -10.866 -3.754 1.00 45.26 298 HIS A C 1
ATOM 2093 O O . HIS A 1 298 ? 25.117 -11.629 -3.558 1.00 47.00 298 HIS A O 1
ATOM 2100 N N . GLN A 1 299 ? 23.292 -10.536 -2.808 1.00 45.06 299 GLN A N 1
ATOM 2101 C CA . GLN A 1 299 ? 23.502 -10.803 -1.361 1.00 45.62 299 GLN A CA 1
ATOM 2102 C C . GLN A 1 299 ? 23.696 -12.308 -1.133 1.00 46.94 299 GLN A C 1
ATOM 2103 O O . GLN A 1 299 ? 24.694 -12.685 -0.494 1.00 49.30 299 GLN A O 1
ATOM 2109 N N . ARG A 1 300 ? 22.804 -13.145 -1.660 1.00 45.81 300 ARG A N 1
ATOM 2110 C CA . ARG A 1 300 ? 22.844 -14.603 -1.418 1.00 45.95 300 ARG A CA 1
ATOM 2111 C C . ARG A 1 300 ? 23.854 -15.284 -2.355 1.00 47.88 300 ARG A C 1
ATOM 2112 O O . ARG A 1 300 ? 24.725 -15.996 -1.834 1.00 48.95 300 ARG A O 1
ATOM 2120 N N . PHE A 1 301 ? 23.736 -15.103 -3.678 1.00 47.88 301 PHE A N 1
ATOM 2121 C CA . PHE A 1 301 ? 24.435 -15.934 -4.700 1.00 48.38 301 PHE A CA 1
ATOM 2122 C C . PHE A 1 301 ? 25.635 -15.202 -5.311 1.00 49.20 301 PHE A C 1
ATOM 2123 O O . PHE A 1 301 ? 26.270 -15.757 -6.229 1.00 48.91 301 PHE A O 1
ATOM 2131 N N . GLN A 1 302 ? 25.912 -13.977 -4.864 1.00 50.35 302 GLN A N 1
ATOM 2132 C CA . GLN A 1 302 ? 27.056 -13.166 -5.353 1.00 52.04 302 GLN A CA 1
ATOM 2133 C C . GLN A 1 302 ? 27.070 -13.186 -6.890 1.00 51.10 302 GLN A C 1
ATOM 2134 O O . GLN A 1 302 ? 28.140 -13.400 -7.489 1.00 52.36 302 GLN A O 1
ATOM 2140 N N . PHE A 1 303 ? 25.911 -12.954 -7.509 1.00 49.60 303 PHE A N 1
ATOM 2141 C CA . PHE A 1 303 ? 25.779 -12.662 -8.960 1.00 48.15 303 PHE A CA 1
ATOM 2142 C C . PHE A 1 303 ? 26.378 -11.288 -9.257 1.00 47.80 303 PHE A C 1
ATOM 2143 O O . PHE A 1 303 ? 25.954 -10.309 -8.585 1.00 46.38 303 PHE A O 1
ATOM 2151 N N . SER A 1 304 ? 27.308 -11.235 -10.219 1.00 48.72 304 SER A N 1
ATOM 2152 C CA . SER A 1 304 ? 27.730 -10.008 -10.948 1.00 49.46 304 SER A CA 1
ATOM 2153 C C . SER A 1 304 ? 26.493 -9.390 -11.612 1.00 49.36 304 SER A C 1
ATOM 2154 O O . SER A 1 304 ? 25.474 -10.100 -11.725 1.00 49.33 304 SER A O 1
ATOM 2157 N N . SER A 1 305 ? 26.546 -8.125 -12.041 1.00 49.68 305 SER A N 1
ATOM 2158 C CA . SER A 1 305 ? 25.424 -7.486 -12.786 1.00 48.10 305 SER A CA 1
ATOM 2159 C C . SER A 1 305 ? 25.313 -8.114 -14.188 1.00 47.63 305 SER A C 1
ATOM 2160 O O . SER A 1 305 ? 24.220 -8.068 -14.757 1.00 48.05 305 SER A O 1
ATOM 2163 N N . LEU A 1 306 ? 26.391 -8.727 -14.690 1.00 48.86 306 LEU A N 1
ATOM 2164 C CA . LEU A 1 306 ? 26.424 -9.506 -15.957 1.00 48.60 306 LEU A CA 1
ATOM 2165 C C . LEU A 1 306 ? 25.568 -10.774 -15.816 1.00 47.47 306 LEU A C 1
ATOM 2166 O O . LEU A 1 306 ? 24.767 -11.058 -16.719 1.00 48.03 306 LEU A O 1
ATOM 2171 N N . GLN A 1 307 ? 25.727 -11.504 -14.716 1.00 46.41 307 GLN A N 1
ATOM 2172 C CA . GLN A 1 307 ? 24.920 -12.709 -14.375 1.00 45.20 307 GLN A CA 1
ATOM 2173 C C . GLN A 1 307 ? 23.441 -12.333 -14.163 1.00 42.90 307 GLN A C 1
ATOM 2174 O O . GLN A 1 307 ? 22.586 -13.157 -14.549 1.00 41.78 307 GLN A O 1
ATOM 2180 N N . GLN A 1 308 ? 23.144 -11.141 -13.619 1.00 41.18 308 GLN A N 1
ATOM 2181 C CA . GLN A 1 308 ? 21.754 -10.621 -13.475 1.00 39.74 308 GLN A CA 1
ATOM 2182 C C . GLN A 1 308 ? 21.188 -10.293 -14.863 1.00 39.22 308 GLN A C 1
ATOM 2183 O O . GLN A 1 308 ? 20.019 -10.605 -15.103 1.00 39.47 308 GLN A O 1
ATOM 2189 N N . GLY A 1 309 ? 21.994 -9.711 -15.747 1.00 39.05 309 GLY A N 1
ATOM 2190 C CA . GLY A 1 309 ? 21.737 -9.693 -17.198 1.00 38.71 309 GLY A CA 1
ATOM 2191 C C . GLY A 1 309 ? 21.254 -11.039 -17.744 1.00 37.91 309 GLY A C 1
ATOM 2192 O O . GLY A 1 309 ? 20.127 -11.069 -18.271 1.00 37.71 309 GLY A O 1
ATOM 2193 N N . LYS A 1 310 ? 22.061 -12.106 -17.644 1.00 37.85 310 LYS A N 1
ATOM 2194 C CA . LYS A 1 310 ? 21.760 -13.463 -18.189 1.00 37.92 310 LYS A CA 1
ATOM 2195 C C . LYS A 1 310 ? 20.392 -13.948 -17.669 1.00 36.99 310 LYS A C 1
ATOM 2196 O O . LYS A 1 310 ? 19.550 -14.332 -18.482 1.00 36.31 310 LYS A O 1
ATOM 2198 N N . MET A 1 311 ? 20.164 -13.864 -16.360 1.00 37.52 311 MET A N 1
ATOM 2199 C CA . MET A 1 311 ? 18.935 -14.309 -15.643 1.00 37.27 311 MET A CA 1
ATOM 2200 C C . MET A 1 311 ? 17.682 -13.587 -16.181 1.00 37.23 311 MET A C 1
ATOM 2201 O O . MET A 1 311 ? 16.714 -14.281 -16.569 1.00 36.81 311 MET A O 1
ATOM 2206 N N . PHE A 1 312 ? 17.670 -12.249 -16.182 1.00 37.56 312 PHE A N 1
ATOM 2207 C CA . PHE A 1 312 ? 16.555 -11.411 -16.704 1.00 37.14 312 PHE A CA 1
ATOM 2208 C C . PHE A 1 312 ? 16.357 -11.690 -18.199 1.00 35.99 312 PHE A C 1
ATOM 2209 O O . PHE A 1 312 ? 15.220 -11.709 -18.647 1.00 36.04 312 PHE A O 1
ATOM 2217 N N . PHE A 1 313 ? 17.420 -11.926 -18.957 1.00 35.99 313 PHE A N 1
ATOM 2218 C CA . PHE A 1 313 ? 17.319 -12.355 -20.374 1.00 36.71 313 PHE A CA 1
ATOM 2219 C C . PHE A 1 313 ? 16.469 -13.640 -20.478 1.00 36.95 313 PHE A C 1
ATOM 2220 O O . PHE A 1 313 ? 15.547 -13.703 -21.336 1.00 36.61 313 PHE A O 1
ATOM 2228 N N . LEU A 1 314 ? 16.766 -14.656 -19.661 1.00 36.08 314 LEU A N 1
ATOM 2229 C CA . LEU A 1 314 ? 16.075 -15.970 -19.752 1.00 35.97 314 LEU A CA 1
ATOM 2230 C C . LEU A 1 314 ? 14.618 -15.796 -19.333 1.00 33.26 314 LEU A C 1
ATOM 2231 O O . LEU A 1 314 ? 13.737 -16.371 -20.005 1.00 32.76 314 LEU A O 1
ATOM 2236 N N . ILE A 1 315 ? 14.397 -15.014 -18.281 1.00 31.22 315 ILE A N 1
ATOM 2237 C CA . ILE A 1 315 ? 13.045 -14.670 -17.762 1.00 30.23 315 ILE A CA 1
ATOM 2238 C C . ILE A 1 315 ? 12.241 -14.007 -18.886 1.00 29.90 315 ILE A C 1
ATOM 2239 O O . ILE A 1 315 ? 11.105 -14.456 -19.150 1.00 30.33 315 ILE A O 1
ATOM 2244 N N . GLY A 1 316 ? 12.789 -12.972 -19.516 1.00 29.58 316 GLY A N 1
ATOM 2245 C CA . GLY A 1 316 ? 12.112 -12.255 -20.606 1.00 29.23 316 GLY A CA 1
ATOM 2246 C C . GLY A 1 316 ? 11.762 -13.166 -21.764 1.00 30.72 316 GLY A C 1
ATOM 2247 O O . GLY A 1 316 ? 10.679 -12.977 -22.327 1.00 31.66 316 GLY A O 1
ATOM 2248 N N . LEU A 1 317 ? 12.627 -14.125 -22.112 1.00 33.12 317 LEU A N 1
ATOM 2249 C CA . LEU A 1 317 ? 12.428 -15.068 -23.251 1.00 34.38 317 LEU A CA 1
ATOM 2250 C C . LEU A 1 317 ? 11.326 -16.084 -22.915 1.00 34.17 317 LEU A C 1
ATOM 2251 O O . LEU A 1 317 ? 10.513 -16.396 -23.809 1.00 34.55 317 LEU A O 1
ATOM 2256 N N . THR A 1 318 ? 11.318 -16.626 -21.701 1.00 33.01 318 THR A N 1
ATOM 2257 C CA . THR A 1 318 ? 10.254 -17.551 -21.250 1.00 33.37 318 THR A CA 1
ATOM 2258 C C . THR A 1 318 ? 8.924 -16.805 -21.314 1.00 33.07 318 THR A C 1
ATOM 2259 O O . THR A 1 318 ? 7.988 -17.322 -21.952 1.00 32.85 318 THR A O 1
ATOM 2263 N N . MET A 1 319 ? 8.896 -15.595 -20.747 1.00 33.34 319 MET A N 1
ATOM 2264 C CA . MET A 1 319 ? 7.703 -14.702 -20.644 1.00 32.93 319 MET A CA 1
ATOM 2265 C C . MET A 1 319 ? 7.120 -14.405 -22.035 1.00 31.73 319 MET A C 1
ATOM 2266 O O . MET A 1 319 ? 5.902 -14.552 -22.199 1.00 30.92 319 MET A O 1
ATOM 2271 N N . ALA A 1 320 ? 7.955 -14.051 -23.010 1.00 31.81 320 ALA A N 1
ATOM 2272 C CA . ALA A 1 320 ? 7.549 -13.828 -24.417 1.00 32.38 320 ALA A CA 1
ATOM 2273 C C . ALA A 1 320 ? 6.957 -15.115 -25.008 1.00 33.24 320 ALA A C 1
ATOM 2274 O O . ALA A 1 320 ? 5.983 -15.035 -25.762 1.00 35.14 320 ALA A O 1
ATOM 2276 N N . THR A 1 321 ? 7.517 -16.271 -24.682 1.00 32.80 321 THR A N 1
ATOM 2277 C CA . THR A 1 321 ? 7.044 -17.564 -25.220 1.00 33.43 321 THR A CA 1
ATOM 2278 C C . THR A 1 321 ? 5.656 -17.848 -24.650 1.00 33.07 321 THR A C 1
ATOM 2279 O O . THR A 1 321 ? 4.758 -18.144 -25.440 1.00 31.98 321 THR A O 1
ATOM 2283 N N . ILE A 1 322 ? 5.498 -17.737 -23.328 1.00 33.20 322 ILE A N 1
ATOM 2284 C CA . ILE A 1 322 ? 4.196 -17.968 -22.644 1.00 33.84 322 ILE A CA 1
ATOM 2285 C C . ILE A 1 322 ? 3.172 -16.964 -23.182 1.00 33.10 322 ILE A C 1
ATOM 2286 O O . ILE A 1 322 ? 2.044 -17.398 -23.500 1.00 32.34 322 ILE A O 1
ATOM 2291 N N . GLN A 1 323 ? 3.560 -15.686 -23.301 1.00 32.60 323 GLN A N 1
ATOM 2292 C CA . GLN A 1 323 ? 2.665 -14.597 -23.781 1.00 32.41 323 GLN A CA 1
ATOM 2293 C C . GLN A 1 323 ? 2.173 -14.887 -25.207 1.00 32.43 323 GLN A C 1
ATOM 2294 O O . GLN A 1 323 ? 0.940 -14.916 -25.409 1.00 31.20 323 GLN A O 1
ATOM 2300 N N . GLY A 1 324 ? 3.116 -15.103 -26.132 1.00 32.68 324 GLY A N 1
ATOM 2301 C CA . GLY A 1 324 ? 2.866 -15.444 -27.544 1.00 33.02 324 GLY A CA 1
ATOM 2302 C C . GLY A 1 324 ? 2.123 -16.759 -27.717 1.00 33.52 324 GLY A C 1
ATOM 2303 O O . GLY A 1 324 ? 1.297 -16.831 -28.653 1.00 32.84 324 GLY A O 1
ATOM 2304 N N . ALA A 1 325 ? 2.417 -17.774 -26.894 1.00 34.21 325 ALA A N 1
ATOM 2305 C CA . ALA A 1 325 ? 1.997 -19.176 -27.155 1.00 36.63 325 ALA A CA 1
ATOM 2306 C C . ALA A 1 325 ? 0.784 -19.543 -26.302 1.00 37.69 325 ALA A C 1
ATOM 2307 O O . ALA A 1 325 ? -0.134 -20.184 -26.854 1.00 38.61 325 ALA A O 1
ATOM 2309 N N . TYR A 1 326 ? 0.766 -19.171 -25.021 1.00 37.82 326 TYR A N 1
ATOM 2310 C CA . TYR A 1 326 ? -0.345 -19.563 -24.111 1.00 39.56 326 TYR A CA 1
ATOM 2311 C C . TYR A 1 326 ? -1.293 -18.366 -23.882 1.00 38.46 326 TYR A C 1
ATOM 2312 O O . TYR A 1 326 ? -2.439 -18.467 -24.337 1.00 37.90 326 TYR A O 1
ATOM 2321 N N . ALA A 1 327 ? -0.853 -17.282 -23.233 1.00 37.86 327 ALA A N 1
ATOM 2322 C CA . ALA A 1 327 ? -1.673 -16.075 -22.947 1.00 38.65 327 ALA A CA 1
ATOM 2323 C C . ALA A 1 327 ? -2.516 -15.693 -24.173 1.00 40.28 327 ALA A C 1
ATOM 2324 O O . ALA A 1 327 ? -3.721 -15.373 -24.001 1.00 42.77 327 ALA A O 1
ATOM 2326 N N . ARG A 1 328 ? -1.914 -15.750 -25.365 1.00 41.21 328 ARG A N 1
ATOM 2327 C CA . ARG A 1 328 ? -2.537 -15.306 -26.638 1.00 40.66 328 ARG A CA 1
ATOM 2328 C C . ARG A 1 328 ? -3.633 -16.277 -27.065 1.00 39.69 328 ARG A C 1
ATOM 2329 O O . ARG A 1 328 ? -4.431 -15.866 -27.896 1.00 40.58 328 ARG A O 1
ATOM 2337 N N . ARG A 1 329 ? -3.678 -17.490 -26.517 1.00 40.41 329 ARG A N 1
ATOM 2338 C CA . ARG A 1 329 ? -4.596 -18.575 -26.981 1.00 41.44 329 ARG A CA 1
ATOM 2339 C C . ARG A 1 329 ? -5.664 -18.888 -25.915 1.00 40.85 329 ARG A C 1
ATOM 2340 O O . ARG A 1 329 ? -6.467 -19.823 -26.130 1.00 40.48 329 ARG A O 1
ATOM 2348 N N . ILE A 1 330 ? -5.709 -18.132 -24.813 1.00 40.03 330 ILE A N 1
ATOM 2349 C CA . ILE A 1 330 ? -6.770 -18.299 -23.778 1.00 40.42 330 ILE A CA 1
ATOM 2350 C C . ILE A 1 330 ? -8.081 -17.804 -24.394 1.00 41.02 330 ILE A C 1
ATOM 2351 O O . ILE A 1 330 ? -8.117 -16.644 -24.881 1.00 41.16 330 ILE A O 1
ATOM 2356 N N . HIS A 1 331 ? -9.085 -18.681 -24.430 1.00 42.85 331 HIS A N 1
ATOM 2357 C CA . HIS A 1 331 ? -10.435 -18.406 -24.988 1.00 44.07 331 HIS A CA 1
ATOM 2358 C C . HIS A 1 331 ? -10.997 -17.202 -24.230 1.00 43.82 331 HIS A C 1
ATOM 2359 O O . HIS A 1 331 ? -10.849 -17.130 -23.005 1.00 42.42 331 HIS A O 1
ATOM 2366 N N . PRO A 1 332 ? -11.551 -16.176 -24.929 1.00 43.34 332 PRO A N 1
ATOM 2367 C CA . PRO A 1 332 ? -12.241 -15.070 -24.254 1.00 42.85 332 PRO A CA 1
ATOM 2368 C C . PRO A 1 332 ? -13.351 -15.606 -23.331 1.00 42.01 332 PRO A C 1
ATOM 2369 O O . PRO A 1 332 ? -14.092 -16.443 -23.765 1.00 42.32 332 PRO A O 1
ATOM 2373 N N . GLY A 1 333 ? -13.393 -15.155 -22.074 1.00 40.65 333 GLY A N 1
ATOM 2374 C CA . GLY A 1 333 ? -14.209 -15.773 -21.015 1.00 41.00 333 GLY A CA 1
ATOM 2375 C C . GLY A 1 333 ? -13.350 -16.510 -19.994 1.00 41.59 333 GLY A C 1
ATOM 2376 O O . GLY A 1 333 ? -13.827 -16.681 -18.861 1.00 42.43 333 GLY A O 1
ATOM 2377 N N . GLY A 1 334 ? -12.116 -16.903 -20.348 1.00 41.35 334 GLY A N 1
ATOM 2378 C CA . GLY A 1 334 ? -11.178 -17.638 -19.468 1.00 40.88 334 GLY A CA 1
ATOM 2379 C C . GLY A 1 334 ? -10.036 -16.780 -18.930 1.00 39.77 334 GLY A C 1
ATOM 2380 O O . GLY A 1 334 ? -9.180 -17.322 -18.208 1.00 37.54 334 GLY A O 1
ATOM 2381 N N . GLU A 1 335 ? -10.024 -15.481 -19.238 1.00 41.53 335 GLU A N 1
ATOM 2382 C CA . GLU A 1 335 ? -9.004 -14.521 -18.732 1.00 42.61 335 GLU A CA 1
ATOM 2383 C C . GLU A 1 335 ? -8.908 -14.629 -17.202 1.00 40.23 335 GLU A C 1
ATOM 2384 O O . GLU A 1 335 ? -7.765 -14.742 -16.667 1.00 39.24 335 GLU A O 1
ATOM 2390 N N . VAL A 1 336 ? -10.053 -14.609 -16.522 1.00 37.90 336 VAL A N 1
ATOM 2391 C CA . VAL A 1 336 ? -10.105 -14.473 -15.039 1.00 37.15 336 VAL A CA 1
ATOM 2392 C C . VAL A 1 336 ? -9.627 -15.786 -14.399 1.00 35.72 336 VAL A C 1
ATOM 2393 O O . VAL A 1 336 ? -8.830 -15.719 -13.456 1.00 34.42 336 VAL A O 1
ATOM 2397 N N . ALA A 1 337 ? -10.047 -16.941 -14.917 1.00 36.78 337 ALA A N 1
ATOM 2398 C CA . ALA A 1 337 ? -9.609 -18.275 -14.430 1.00 36.47 337 ALA A CA 1
ATOM 2399 C C . ALA A 1 337 ? -8.066 -18.371 -14.500 1.00 35.73 337 ALA A C 1
ATOM 2400 O O . ALA A 1 337 ? -7.454 -18.807 -13.499 1.00 35.10 337 ALA A O 1
ATOM 2402 N N . ALA A 1 338 ? -7.450 -17.931 -15.607 1.00 34.59 338 ALA A N 1
ATOM 2403 C CA . ALA A 1 338 ? -5.983 -17.963 -15.832 1.00 33.88 338 ALA A CA 1
ATOM 2404 C C . ALA A 1 338 ? -5.268 -17.007 -14.859 1.00 34.21 338 ALA A C 1
ATOM 2405 O O . ALA A 1 338 ? -4.175 -17.378 -14.346 1.00 33.77 338 ALA A O 1
ATOM 2407 N N . VAL A 1 339 ? -5.848 -15.836 -14.559 1.00 33.53 339 VAL A N 1
ATOM 2408 C CA . VAL A 1 339 ? -5.216 -14.878 -13.603 1.00 32.30 339 VAL A CA 1
ATOM 2409 C C . VAL A 1 339 ? -5.239 -15.477 -12.192 1.00 32.29 339 VAL A C 1
ATOM 2410 O O . VAL A 1 339 ? -4.227 -15.386 -11.493 1.00 30.52 339 VAL A O 1
ATOM 2414 N N . LYS A 1 340 ? -6.365 -16.035 -11.766 1.00 35.01 340 LYS A N 1
ATOM 2415 C CA . LYS A 1 340 ? -6.471 -16.694 -10.433 1.00 37.69 340 LYS A CA 1
ATOM 2416 C C . LYS A 1 340 ? -5.382 -17.760 -10.304 1.00 36.69 340 LYS A C 1
ATOM 2417 O O . LYS A 1 340 ? -4.739 -17.791 -9.256 1.00 35.71 340 LYS A O 1
ATOM 2423 N N . ARG A 1 341 ? -5.183 -18.575 -11.341 1.00 37.11 341 ARG A N 1
ATOM 2424 C CA . ARG A 1 341 ? -4.199 -19.686 -11.328 1.00 38.73 341 ARG A CA 1
ATOM 2425 C C . ARG A 1 341 ? -2.789 -19.088 -11.277 1.00 36.12 341 ARG A C 1
ATOM 2426 O O . ARG A 1 341 ? -1.984 -19.594 -10.510 1.00 35.97 341 ARG A O 1
ATOM 2434 N N . ALA A 1 342 ? -2.523 -18.001 -11.997 1.00 33.99 342 ALA A N 1
ATOM 2435 C CA . ALA A 1 342 ? -1.212 -17.318 -11.961 1.00 32.40 342 ALA A CA 1
ATOM 2436 C C . ALA A 1 342 ? -0.972 -16.715 -10.565 1.00 32.11 342 ALA A C 1
ATOM 2437 O O . ALA A 1 342 ? 0.135 -16.853 -10.039 1.00 33.58 342 ALA A O 1
ATOM 2439 N N . LEU A 1 343 ? -1.952 -16.074 -9.940 1.00 31.97 343 LEU A N 1
ATOM 2440 C CA . LEU A 1 343 ? -1.729 -15.492 -8.587 1.00 32.48 343 LEU A CA 1
ATOM 2441 C C . LEU A 1 343 ? -1.406 -16.600 -7.578 1.00 33.13 343 LEU A C 1
ATOM 2442 O O . LEU A 1 343 ? -0.601 -16.339 -6.677 1.00 32.88 343 LEU A O 1
ATOM 2447 N N . LEU A 1 344 ? -2.019 -17.783 -7.698 1.00 34.12 344 LEU A N 1
ATOM 2448 C CA . LEU A 1 344 ? -1.723 -18.934 -6.796 1.00 35.77 344 LEU A CA 1
ATOM 2449 C C . LEU A 1 344 ? -0.289 -19.406 -7.052 1.00 36.17 344 LEU A C 1
ATOM 2450 O O . LEU A 1 344 ? 0.416 -19.730 -6.085 1.00 36.49 344 LEU A O 1
ATOM 2455 N N . LEU A 1 345 ? 0.123 -19.438 -8.316 1.00 35.54 345 LEU A N 1
ATOM 2456 C CA . LEU A 1 345 ? 1.445 -19.973 -8.702 1.00 36.68 345 LEU A CA 1
ATOM 2457 C C . LEU A 1 345 ? 2.571 -19.100 -8.125 1.00 34.51 345 LEU A C 1
ATOM 2458 O O . LEU A 1 345 ? 3.660 -19.639 -7.866 1.00 33.52 345 LEU A O 1
ATOM 2463 N N . LEU A 1 346 ? 2.304 -17.816 -7.896 1.00 33.29 346 LEU A N 1
ATOM 2464 C CA . LEU A 1 346 ? 3.294 -16.832 -7.386 1.00 33.22 346 LEU A CA 1
ATOM 2465 C C . LEU A 1 346 ? 3.562 -17.034 -5.891 1.00 34.42 346 LEU A C 1
ATOM 2466 O O . LEU A 1 346 ? 4.537 -16.418 -5.382 1.00 34.56 346 LEU A O 1
ATOM 2471 N N . VAL A 1 347 ? 2.708 -17.785 -5.178 1.00 34.52 347 VAL A N 1
ATOM 2472 C CA . VAL A 1 347 ? 2.901 -18.020 -3.718 1.00 34.30 347 VAL A CA 1
ATOM 2473 C C . VAL A 1 347 ? 4.091 -18.975 -3.583 1.00 35.73 347 VAL A C 1
ATOM 2474 O O . VAL A 1 347 ? 5.133 -18.555 -3.074 1.00 36.86 347 VAL A O 1
ATOM 2478 N N . PRO A 1 348 ? 4.046 -20.234 -4.094 1.00 35.98 348 PRO A N 1
ATOM 2479 C CA . PRO A 1 348 ? 5.246 -21.065 -4.184 1.00 36.62 348 PRO A CA 1
ATOM 2480 C C . PRO A 1 348 ? 6.422 -20.432 -4.960 1.00 36.88 348 PRO A C 1
ATOM 2481 O O . PRO A 1 348 ? 7.554 -20.584 -4.542 1.00 37.70 348 PRO A O 1
ATOM 2485 N N . ALA A 1 349 ? 6.164 -19.733 -6.064 1.00 36.20 349 ALA A N 1
ATOM 2486 C CA . ALA A 1 349 ? 7.234 -19.084 -6.861 1.00 36.20 349 ALA A CA 1
ATOM 2487 C C . ALA A 1 349 ? 8.122 -18.235 -5.938 1.00 35.75 349 ALA A C 1
ATOM 2488 O O . ALA A 1 349 ? 9.333 -18.459 -5.939 1.00 38.64 349 ALA A O 1
ATOM 2490 N N . PHE A 1 350 ? 7.562 -17.310 -5.161 1.00 34.07 350 PHE A N 1
ATOM 2491 C CA . PHE A 1 350 ? 8.355 -16.344 -4.351 1.00 33.56 350 PHE A CA 1
ATOM 2492 C C . PHE A 1 350 ? 8.854 -16.977 -3.045 1.00 34.44 350 PHE A C 1
ATOM 2493 O O . PHE A 1 350 ? 9.878 -16.479 -2.484 1.00 33.96 350 PHE A O 1
ATOM 2501 N N . LEU A 1 351 ? 8.182 -18.027 -2.552 1.00 34.44 351 LEU A N 1
ATOM 2502 C CA . LEU A 1 351 ? 8.713 -18.807 -1.403 1.00 34.53 351 LEU A CA 1
ATOM 2503 C C . LEU A 1 351 ? 10.012 -19.488 -1.850 1.00 34.08 351 LEU A C 1
ATOM 2504 O O . LEU A 1 351 ? 10.967 -19.465 -1.068 1.00 33.69 351 LEU A O 1
ATOM 2509 N N . LEU A 1 352 ? 10.063 -20.015 -3.078 1.00 34.00 352 LEU A N 1
ATOM 2510 C CA . LEU A 1 352 ? 11.239 -20.759 -3.614 1.00 35.36 352 LEU A CA 1
ATOM 2511 C C . LEU A 1 352 ? 12.423 -19.797 -3.848 1.00 35.56 352 LEU A C 1
ATOM 2512 O O . LEU A 1 352 ? 13.596 -20.170 -3.527 1.00 35.23 352 LEU A O 1
ATOM 2517 N N . ILE A 1 353 ? 12.130 -18.601 -4.364 1.00 34.20 353 ILE A N 1
ATOM 2518 C CA . ILE A 1 353 ? 13.132 -17.516 -4.567 1.00 34.77 353 ILE A CA 1
ATOM 2519 C C . ILE A 1 353 ? 13.607 -17.010 -3.198 1.00 35.73 353 ILE A C 1
ATOM 2520 O O . ILE A 1 353 ? 14.852 -16.946 -2.994 1.00 37.47 353 ILE A O 1
ATOM 2525 N N . GLY A 1 354 ? 12.666 -16.693 -2.299 1.00 35.82 354 GLY A N 1
ATOM 2526 C CA . GLY A 1 354 ? 12.924 -16.088 -0.976 1.00 35.72 354 GLY A CA 1
ATOM 2527 C C . GLY A 1 354 ? 13.851 -16.923 -0.107 1.00 36.47 354 GLY A C 1
ATOM 2528 O O . GLY A 1 354 ? 14.724 -16.303 0.561 1.00 37.14 354 GLY A O 1
ATOM 2529 N N . TRP A 1 355 ? 13.672 -18.256 -0.099 1.00 36.44 355 TRP A N 1
ATOM 2530 C CA . TRP A 1 355 ? 14.323 -19.230 0.839 1.00 37.11 355 TRP A CA 1
ATOM 2531 C C . TRP A 1 355 ? 15.400 -20.107 0.163 1.00 37.63 355 TRP A C 1
ATOM 2532 O O . TRP A 1 355 ? 16.245 -20.621 0.895 1.00 38.21 355 TRP A O 1
ATOM 2543 N N . GLY A 1 356 ? 15.358 -20.298 -1.165 1.00 38.12 356 GLY A N 1
ATOM 2544 C CA . GLY A 1 356 ? 16.293 -21.143 -1.945 1.00 38.67 356 GLY A CA 1
ATOM 2545 C C . GLY A 1 356 ? 17.754 -20.761 -1.749 1.00 39.52 356 GLY A C 1
ATOM 2546 O O . GLY A 1 356 ? 18.083 -19.560 -1.891 1.00 37.75 356 GLY A O 1
ATOM 2547 N N . ARG A 1 357 ? 18.593 -21.763 -1.449 1.00 41.86 357 ARG A N 1
ATOM 2548 C CA . ARG A 1 357 ? 20.030 -21.616 -1.085 1.00 43.71 357 ARG A CA 1
ATOM 2549 C C . ARG A 1 357 ? 20.934 -22.231 -2.174 1.00 44.27 357 ARG A C 1
ATOM 2550 O O . ARG A 1 357 ? 22.180 -22.221 -1.993 1.00 45.07 357 ARG A O 1
ATOM 2558 N N . SER A 1 358 ? 20.355 -22.657 -3.304 1.00 43.41 358 SER A N 1
ATOM 2559 C CA . SER A 1 358 ? 21.081 -23.185 -4.490 1.00 43.76 358 SER A CA 1
ATOM 2560 C C . SER A 1 358 ? 20.348 -22.772 -5.771 1.00 42.75 358 SER A C 1
ATOM 2561 O O . SER A 1 358 ? 19.164 -22.424 -5.701 1.00 42.87 358 SER A O 1
ATOM 2564 N N . LEU A 1 359 ? 21.016 -22.855 -6.913 1.00 42.76 359 LEU A N 1
ATOM 2565 C CA . LEU A 1 359 ? 20.495 -22.336 -8.200 1.00 42.11 359 LEU A CA 1
ATOM 2566 C C . LEU A 1 359 ? 19.348 -23.192 -8.743 1.00 41.54 359 LEU A C 1
ATOM 2567 O O . LEU A 1 359 ? 18.496 -22.669 -9.463 1.00 41.84 359 LEU A O 1
ATOM 2572 N N . PRO A 1 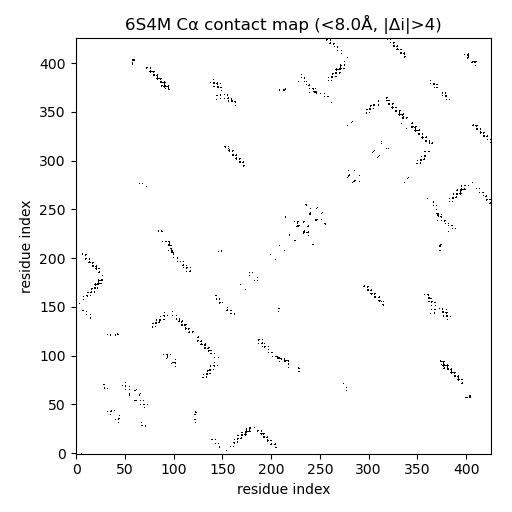360 ? 19.282 -24.518 -8.489 1.00 41.89 360 PRO A N 1
ATOM 2573 C CA . PRO A 1 360 ? 18.110 -25.312 -8.886 1.00 41.59 360 PRO A CA 1
ATOM 2574 C C . PRO A 1 360 ? 16.781 -24.836 -8.278 1.00 39.75 360 PRO A C 1
ATOM 2575 O O . PRO A 1 360 ? 15.760 -24.791 -8.972 1.00 38.40 360 PRO A O 1
ATOM 2579 N N . VAL A 1 361 ? 16.804 -24.507 -6.989 1.00 38.99 361 VAL A N 1
ATOM 2580 C CA . VAL A 1 361 ? 15.585 -24.047 -6.267 1.00 38.13 361 VAL A CA 1
ATOM 2581 C C . VAL A 1 361 ? 15.259 -22.632 -6.761 1.00 37.39 361 VAL A C 1
ATOM 2582 O O . VAL A 1 361 ? 14.096 -22.412 -7.219 1.00 36.91 361 VAL A O 1
ATOM 2586 N N . LEU A 1 362 ? 16.244 -21.726 -6.761 1.00 37.47 362 LEU A N 1
ATOM 2587 C CA . LEU A 1 362 ? 16.056 -20.364 -7.336 1.00 36.21 362 LEU A CA 1
ATOM 2588 C C . LEU A 1 362 ? 15.479 -20.517 -8.743 1.00 35.74 362 LEU A C 1
ATOM 2589 O O . LEU A 1 362 ? 14.487 -19.836 -9.052 1.00 35.60 362 LEU A O 1
ATOM 2594 N N . GLY A 1 363 ? 16.051 -21.408 -9.549 1.00 36.56 363 GLY A N 1
ATOM 2595 C CA . GLY A 1 363 ? 15.627 -21.608 -10.951 1.00 36.57 363 GLY A CA 1
ATOM 2596 C C . GLY A 1 363 ? 14.157 -21.980 -11.053 1.00 35.91 363 GLY A C 1
ATOM 2597 O O . GLY A 1 363 ? 13.462 -21.440 -11.923 1.00 34.84 363 GLY A O 1
ATOM 2598 N N . LEU A 1 364 ? 13.695 -22.895 -10.204 1.00 37.32 364 LEU A N 1
ATOM 2599 C CA . LEU A 1 364 ? 12.300 -23.417 -10.242 1.00 37.30 364 LEU A CA 1
ATOM 2600 C C . LEU A 1 364 ? 11.348 -22.254 -9.972 1.00 35.56 364 LEU A C 1
ATOM 2601 O O . LEU A 1 364 ? 10.387 -22.111 -10.733 1.00 35.84 364 LEU A O 1
ATOM 2606 N N . GLY A 1 365 ? 11.637 -21.451 -8.948 1.00 34.38 365 GLY A N 1
ATOM 2607 C CA . GLY A 1 365 ? 10.849 -20.254 -8.603 1.00 33.54 365 GLY A CA 1
ATOM 2608 C C . GLY A 1 365 ? 10.811 -19.236 -9.724 1.00 32.82 365 GLY A C 1
ATOM 2609 O O . GLY A 1 365 ? 9.743 -18.624 -9.927 1.00 32.12 365 GLY A O 1
ATOM 2610 N N . LEU A 1 366 ? 11.925 -19.053 -10.435 1.00 33.34 366 LEU A N 1
ATOM 2611 C CA . LEU A 1 366 ? 12.019 -18.107 -11.581 1.00 33.31 366 LEU A CA 1
ATOM 2612 C C . LEU A 1 366 ? 11.159 -18.592 -12.759 1.00 33.73 366 LEU A C 1
ATOM 2613 O O . LEU A 1 366 ? 10.545 -17.735 -13.434 1.00 33.54 366 LEU A O 1
ATOM 2618 N N . LEU A 1 367 ? 11.117 -19.903 -13.002 1.00 34.69 367 LEU A N 1
ATOM 2619 C CA . LEU A 1 367 ? 10.288 -20.549 -14.059 1.00 35.85 367 LEU A CA 1
ATOM 2620 C C . LEU A 1 367 ? 8.802 -20.284 -13.794 1.00 35.42 367 LEU A C 1
ATOM 2621 O O . LEU A 1 367 ? 8.108 -19.810 -14.700 1.00 36.80 367 LEU A O 1
ATOM 2626 N N . LEU A 1 368 ? 8.340 -20.563 -12.580 1.00 35.52 368 LEU A N 1
ATOM 2627 C CA . LEU A 1 368 ? 6.959 -20.282 -12.106 1.00 34.64 368 LEU A CA 1
ATOM 2628 C C . LEU A 1 368 ? 6.671 -18.771 -12.143 1.00 33.77 368 LEU A C 1
ATOM 2629 O O . LEU A 1 368 ? 5.574 -18.379 -12.603 1.00 31.75 368 LEU A O 1
ATOM 2634 N N . TYR A 1 369 ? 7.611 -17.950 -11.651 1.00 34.55 369 TYR A N 1
ATOM 2635 C CA . TYR A 1 369 ? 7.572 -16.463 -11.746 1.00 34.94 369 TYR A CA 1
ATOM 2636 C C . TYR A 1 369 ? 7.222 -16.095 -13.193 1.00 35.00 369 TYR A C 1
ATOM 2637 O O . TYR A 1 369 ? 6.255 -15.339 -13.381 1.00 35.20 369 TYR A O 1
ATOM 2646 N N . SER A 1 370 ? 7.930 -16.668 -14.172 1.00 35.28 370 SER A N 1
ATOM 2647 C CA . SER A 1 370 ? 7.827 -16.311 -15.613 1.00 36.10 370 SER A CA 1
ATOM 2648 C C . SER A 1 370 ? 6.464 -16.724 -16.188 1.00 37.03 370 SER A C 1
ATOM 2649 O O . SER A 1 370 ? 5.852 -15.866 -16.867 1.00 35.18 370 SER A O 1
ATOM 2652 N N . PHE A 1 371 ? 6.012 -17.964 -15.931 1.00 39.27 371 PHE A N 1
ATOM 2653 C CA . PHE A 1 371 ? 4.697 -18.501 -16.377 1.00 41.11 371 PHE A CA 1
ATOM 2654 C C . PHE A 1 371 ? 3.602 -17.579 -15.841 1.00 40.23 371 PHE A C 1
ATOM 2655 O O . PHE A 1 371 ? 2.737 -17.132 -16.612 1.00 39.50 371 PHE A O 1
ATOM 2663 N N . ALA A 1 372 ? 3.667 -17.267 -14.552 1.00 39.49 372 ALA A N 1
ATOM 2664 C CA . ALA A 1 372 ? 2.628 -16.484 -13.855 1.00 40.95 372 ALA A CA 1
ATOM 2665 C C . ALA A 1 372 ? 2.631 -15.013 -14.285 1.00 40.49 372 ALA A C 1
ATOM 2666 O O . ALA A 1 372 ? 1.537 -14.511 -14.551 1.00 42.65 372 ALA A O 1
ATOM 2668 N N . ALA A 1 373 ? 3.780 -14.331 -14.324 1.00 39.27 373 ALA A N 1
ATOM 2669 C CA . ALA A 1 373 ? 3.874 -12.896 -14.691 1.00 38.94 373 ALA A CA 1
ATOM 2670 C C . ALA A 1 373 ? 3.467 -12.689 -16.159 1.00 39.39 373 ALA A C 1
ATOM 2671 O O . ALA A 1 373 ? 2.907 -11.624 -16.485 1.00 41.53 373 ALA A O 1
ATOM 2673 N N . ALA A 1 374 ? 3.741 -13.667 -17.022 1.00 39.77 374 ALA A N 1
ATOM 2674 C CA . ALA A 1 374 ? 3.401 -13.654 -18.467 1.00 39.37 374 ALA A CA 1
ATOM 2675 C C . ALA A 1 374 ? 1.898 -13.402 -18.674 1.00 38.54 374 ALA A C 1
ATOM 2676 O O . ALA A 1 374 ? 1.536 -12.648 -19.612 1.00 38.94 374 ALA A O 1
ATOM 2678 N N . VAL A 1 375 ? 1.066 -14.006 -17.827 1.00 36.87 375 VAL A N 1
ATOM 2679 C CA . VAL A 1 375 ? -0.414 -14.103 -18.005 1.00 37.87 375 VAL A CA 1
ATOM 2680 C C . VAL A 1 375 ? -1.120 -12.853 -17.444 1.00 35.88 375 VAL A C 1
ATOM 2681 O O . VAL A 1 375 ? -2.054 -12.371 -18.110 1.00 35.07 375 VAL A O 1
ATOM 2685 N N . VAL A 1 376 ? -0.703 -12.345 -16.279 1.00 34.13 376 VAL A N 1
ATOM 2686 C CA . VAL A 1 376 ? -1.571 -11.497 -15.400 1.00 34.11 376 VAL A CA 1
ATOM 2687 C C . VAL A 1 376 ? -1.889 -10.163 -16.090 1.00 32.20 376 VAL A C 1
ATOM 2688 O O . VAL A 1 376 ? -3.076 -9.861 -16.199 1.00 31.55 376 VAL A O 1
ATOM 2692 N N . VAL A 1 377 ? -0.882 -9.386 -16.500 1.00 31.86 377 VAL A N 1
ATOM 2693 C CA . VAL A 1 377 ? -1.081 -7.999 -17.036 1.00 30.95 377 VAL A CA 1
ATOM 2694 C C . VAL A 1 377 ? -1.893 -8.098 -18.322 1.00 30.67 377 VAL A C 1
ATOM 2695 O O . VAL A 1 377 ? -2.896 -7.409 -18.482 1.00 29.66 377 VAL A O 1
ATOM 2699 N N . PRO A 1 378 ? -1.528 -8.993 -19.267 1.00 30.72 378 PRO A N 1
ATOM 2700 C CA . PRO A 1 378 ? -2.303 -9.143 -20.503 1.00 31.43 378 PRO A CA 1
ATOM 2701 C C . PRO A 1 378 ? -3.778 -9.538 -20.326 1.00 32.01 378 PRO A C 1
ATOM 2702 O O . PRO A 1 378 ? -4.620 -8.912 -20.952 1.00 32.29 378 PRO A O 1
ATOM 2706 N N . CYS A 1 379 ? -4.040 -10.565 -19.518 1.00 32.32 379 CYS A N 1
ATOM 2707 C CA . CYS A 1 379 ? -5.401 -11.104 -19.267 1.00 34.18 379 CYS A CA 1
ATOM 2708 C C . CYS A 1 379 ? -6.279 -10.050 -18.586 1.00 33.01 379 CYS A C 1
ATOM 2709 O O . CYS A 1 379 ? -7.415 -9.879 -19.052 1.00 32.07 379 CYS A O 1
ATOM 2712 N N . LEU A 1 380 ? -5.759 -9.346 -17.574 1.00 31.77 380 LEU A N 1
ATOM 2713 C CA . LEU A 1 380 ? -6.511 -8.273 -16.872 1.00 31.57 380 LEU A CA 1
ATOM 2714 C C . LEU A 1 380 ? -6.772 -7.087 -17.818 1.00 31.35 380 LEU A C 1
ATOM 2715 O O . LEU A 1 380 ? -7.890 -6.559 -17.773 1.00 32.71 380 LEU A O 1
ATOM 2720 N N . SER A 1 381 ? -5.817 -6.678 -18.651 1.00 29.77 381 SER A N 1
ATOM 2721 C CA . SER A 1 381 ? -5.997 -5.529 -19.574 1.00 29.48 381 SER A CA 1
ATOM 2722 C C . SER A 1 381 ? -7.110 -5.865 -20.557 1.00 30.04 381 SER A C 1
ATOM 2723 O O . SER A 1 381 ? -7.931 -4.955 -20.885 1.00 30.68 381 SER A O 1
ATOM 2726 N N . SER A 1 382 ? -7.092 -7.117 -21.013 1.00 29.95 382 SER A N 1
ATOM 2727 C CA . SER A 1 382 ? -8.031 -7.703 -22.006 1.00 31.02 382 SER A CA 1
ATOM 2728 C C . SER A 1 382 ? -9.478 -7.641 -21.476 1.00 31.90 382 SER A C 1
ATOM 2729 O O . SER A 1 382 ? -10.395 -7.289 -22.255 1.00 33.34 382 SER A O 1
ATOM 2732 N N . VAL A 1 383 ? -9.689 -7.973 -20.204 1.00 30.85 383 VAL A N 1
ATOM 2733 C CA . VAL A 1 383 ? -11.030 -7.952 -19.558 1.00 31.49 383 VAL A CA 1
ATOM 2734 C C . VAL A 1 383 ? -11.418 -6.482 -19.362 1.00 31.25 383 VAL A C 1
ATOM 2735 O O . VAL A 1 383 ? -12.514 -6.093 -19.788 1.00 32.72 383 VAL A O 1
ATOM 2739 N N . VAL A 1 384 ? -10.524 -5.675 -18.800 1.00 30.49 384 VAL A N 1
ATOM 2740 C CA . VAL A 1 384 ? -10.770 -4.228 -18.554 1.00 30.17 384 VAL A CA 1
ATOM 2741 C C . VAL A 1 384 ? -11.104 -3.545 -19.884 1.00 29.85 384 VAL A C 1
ATOM 2742 O O . VAL A 1 384 ? -12.051 -2.763 -19.912 1.00 29.54 384 VAL A O 1
ATOM 2746 N N . ALA A 1 385 ? -10.375 -3.862 -20.955 1.00 30.12 385 ALA A N 1
ATOM 2747 C CA . ALA A 1 385 ? -10.556 -3.246 -22.291 1.00 29.59 385 ALA A CA 1
ATOM 2748 C C . ALA A 1 385 ? -12.003 -3.414 -22.794 1.00 30.25 385 ALA A C 1
ATOM 2749 O O . ALA A 1 385 ? -12.435 -2.519 -23.563 1.00 30.34 385 ALA A O 1
ATOM 2751 N N . GLY A 1 386 ? -12.720 -4.483 -22.388 1.00 30.61 386 GLY A N 1
ATOM 2752 C CA . GLY A 1 386 ? -14.124 -4.785 -22.765 1.00 30.96 386 GLY A CA 1
ATOM 2753 C C . GLY A 1 386 ? -15.137 -3.836 -22.120 1.00 31.55 386 GLY A C 1
ATOM 2754 O O . GLY A 1 386 ? -16.255 -3.767 -22.591 1.00 30.91 386 GLY A O 1
ATOM 2755 N N . TYR A 1 387 ? -14.740 -3.107 -21.077 1.00 31.71 387 TYR A N 1
ATOM 2756 C CA . TYR A 1 387 ? -15.540 -2.061 -20.391 1.00 32.26 387 TYR A CA 1
ATOM 2757 C C . TYR A 1 387 ? -15.415 -0.708 -21.110 1.00 31.84 387 TYR A C 1
ATOM 2758 O O . TYR A 1 387 ? -14.401 -0.479 -21.817 1.00 32.42 387 TYR A O 1
ATOM 2767 N N . GLY A 1 388 ? -16.396 0.181 -20.902 1.00 31.30 388 GLY A N 1
ATOM 2768 C CA . GLY A 1 388 ? -16.432 1.551 -21.458 1.00 30.39 388 GLY A CA 1
ATOM 2769 C C . GLY A 1 388 ? -17.084 1.584 -22.827 1.00 30.39 388 GLY A C 1
ATOM 2770 O O . GLY A 1 388 ? -17.009 0.592 -23.535 1.00 30.01 388 GLY A O 1
ATOM 2771 N N . SER A 1 389 ? -17.713 2.693 -23.203 1.00 31.11 389 SER A N 1
ATOM 2772 C CA . SER A 1 389 ? -18.286 2.884 -24.560 1.00 31.98 389 SER A CA 1
ATOM 2773 C C . SER A 1 389 ? -17.161 3.236 -25.536 1.00 30.88 389 SER A C 1
ATOM 2774 O O . SER A 1 389 ? -16.042 3.531 -25.118 1.00 29.23 389 SER A O 1
ATOM 2777 N N . PRO A 1 390 ? -17.401 3.177 -26.866 1.00 31.04 390 PRO A N 1
ATOM 2778 C CA . PRO A 1 390 ? -16.331 3.371 -27.843 1.00 31.28 390 PRO A CA 1
ATOM 2779 C C . PRO A 1 390 ? -15.458 4.612 -27.586 1.00 31.40 390 PRO A C 1
ATOM 2780 O O . PRO A 1 390 ? -14.270 4.509 -27.778 1.00 30.65 390 PRO A O 1
ATOM 2784 N N . GLY A 1 391 ? -16.058 5.716 -27.122 1.00 32.68 391 GLY A N 1
ATOM 2785 C CA . GLY A 1 391 ? -15.375 7.012 -26.895 1.00 32.90 391 GLY A CA 1
ATOM 2786 C C . GLY A 1 391 ? -14.698 7.133 -25.529 1.00 32.21 391 GLY A C 1
ATOM 2787 O O . GLY A 1 391 ? -14.293 8.276 -25.168 1.00 31.86 391 GLY A O 1
ATOM 2788 N N . GLN A 1 392 ? -14.545 6.019 -24.801 1.00 31.39 392 GLN A N 1
ATOM 2789 C CA . GLN A 1 392 ? -13.965 6.003 -23.434 1.00 31.28 392 GLN A CA 1
ATOM 2790 C C . GLN A 1 392 ? -12.815 5.000 -23.328 1.00 30.69 392 GLN A C 1
ATOM 2791 O O . GLN A 1 392 ? -12.364 4.780 -22.191 1.00 30.66 392 GLN A O 1
ATOM 2797 N N . LYS A 1 393 ? -12.370 4.396 -24.436 1.00 30.80 393 LYS A N 1
ATOM 2798 C CA . LYS A 1 393 ? -11.338 3.326 -24.398 1.00 30.00 393 LYS A CA 1
ATOM 2799 C C . LYS A 1 393 ? -10.023 3.939 -23.926 1.00 29.47 393 LYS A C 1
ATOM 2800 O O . LYS A 1 393 ? -9.359 3.282 -23.135 1.00 28.41 393 LYS A O 1
ATOM 2806 N N . GLY A 1 394 ? -9.691 5.156 -24.381 1.00 29.93 394 GLY A N 1
ATOM 2807 C CA . GLY A 1 394 ? -8.503 5.914 -23.934 1.00 29.47 394 GLY A CA 1
ATOM 2808 C C . GLY A 1 394 ? -8.551 6.230 -22.444 1.00 29.32 394 GLY A C 1
ATOM 2809 O O . GLY A 1 394 ? -7.500 6.178 -21.780 1.00 28.68 394 GLY A O 1
ATOM 2810 N N . THR A 1 395 ? -9.727 6.552 -21.911 1.00 29.53 395 THR A N 1
ATOM 2811 C CA . THR A 1 395 ? -9.872 6.900 -20.476 1.00 29.42 395 THR A CA 1
ATOM 2812 C C . THR A 1 395 ? -9.794 5.613 -19.634 1.00 29.12 395 THR A C 1
ATOM 2813 O O . THR A 1 395 ? -9.203 5.671 -18.530 1.00 29.55 395 THR A O 1
ATOM 2817 N N . VAL A 1 396 ? -10.325 4.488 -20.124 1.00 28.27 396 VAL A N 1
ATOM 2818 C CA . VAL A 1 396 ? -10.330 3.199 -19.374 1.00 27.97 396 VAL A CA 1
ATOM 2819 C C . VAL A 1 396 ? -8.897 2.675 -19.247 1.00 27.76 396 VAL A C 1
ATOM 2820 O O . VAL A 1 396 ? -8.469 2.405 -18.109 1.00 27.64 396 VAL A O 1
ATOM 2824 N N . MET A 1 397 ? -8.209 2.488 -20.378 1.00 28.07 397 MET A N 1
ATOM 2825 C CA . MET A 1 397 ? -6.826 1.929 -20.454 1.00 27.98 397 MET A CA 1
ATOM 2826 C C . MET A 1 397 ? -5.805 2.934 -19.880 1.00 27.71 397 MET A C 1
ATOM 2827 O O . MET A 1 397 ? -4.813 2.483 -19.254 1.00 28.13 397 MET A O 1
ATOM 2832 N N . GLY A 1 398 ? -6.016 4.242 -20.059 1.00 27.34 398 GLY A N 1
ATOM 2833 C CA . GLY A 1 398 ? -5.177 5.286 -19.436 1.00 26.87 398 GLY A CA 1
ATOM 2834 C C . GLY A 1 398 ? -5.256 5.226 -17.921 1.00 26.74 398 GLY A C 1
ATOM 2835 O O . GLY A 1 398 ? -4.212 5.375 -17.259 1.00 26.65 398 GLY A O 1
ATOM 2836 N N . THR A 1 399 ? -6.462 5.019 -17.385 1.00 27.17 399 THR A N 1
ATOM 2837 C CA . THR A 1 399 ? -6.711 4.813 -15.936 1.00 27.31 399 THR A CA 1
ATOM 2838 C C . THR A 1 399 ? -6.047 3.518 -15.482 1.00 26.84 399 THR A C 1
ATOM 2839 O O . THR A 1 399 ? -5.445 3.559 -14.417 1.00 27.12 399 THR A O 1
ATOM 2843 N N . LEU A 1 400 ? -6.138 2.433 -16.257 1.00 27.46 400 LEU A N 1
ATOM 2844 C CA . LEU A 1 400 ? -5.463 1.147 -15.901 1.00 28.04 400 LEU A CA 1
ATOM 2845 C C . LEU A 1 400 ? -3.942 1.343 -15.836 1.00 28.18 400 LEU A C 1
ATOM 2846 O O . LEU A 1 400 ? -3.348 0.985 -14.806 1.00 26.34 400 LEU A O 1
ATOM 2851 N N . ARG A 1 401 ? -3.330 1.873 -16.896 1.00 30.73 401 ARG A N 1
ATOM 2852 C CA . ARG A 1 401 ? -1.858 2.112 -16.955 1.00 33.29 401 ARG A CA 1
ATOM 2853 C C . ARG A 1 401 ? -1.428 2.987 -15.752 1.00 32.44 401 ARG A C 1
ATOM 2854 O O . ARG A 1 401 ? -0.350 2.731 -15.109 1.00 31.48 401 ARG A O 1
ATOM 2862 N N . SER A 1 402 ? -2.251 3.972 -15.420 1.00 31.05 402 SER A N 1
ATOM 2863 C CA . SER A 1 402 ? -1.970 4.953 -14.351 1.00 31.35 402 SER A CA 1
ATOM 2864 C C . SER A 1 402 ? -1.861 4.218 -13.010 1.00 30.14 402 SER A C 1
ATOM 2865 O O . SER A 1 402 ? -0.955 4.524 -12.220 1.00 29.48 402 SER A O 1
ATOM 2868 N N . LEU A 1 403 ? -2.770 3.279 -12.761 1.00 30.23 403 LEU A N 1
ATOM 2869 C CA . LEU A 1 403 ? -2.772 2.450 -11.530 1.00 30.23 403 LEU A CA 1
ATOM 2870 C C . LEU A 1 403 ? -1.502 1.584 -11.497 1.00 29.30 403 LEU A C 1
ATOM 2871 O O . LEU A 1 403 ? -0.877 1.515 -10.433 1.00 28.79 403 LEU A O 1
ATOM 2876 N N . GLY A 1 404 ? -1.122 0.968 -12.618 1.00 28.62 404 GLY A N 1
ATOM 2877 C CA . GLY A 1 404 ? 0.144 0.223 -12.736 1.00 29.59 404 GLY A CA 1
ATOM 2878 C C . GLY A 1 404 ? 1.344 1.112 -12.416 1.00 30.37 404 GLY A C 1
ATOM 2879 O O . GLY A 1 404 ? 2.266 0.658 -11.684 1.00 29.28 404 GLY A O 1
ATOM 2880 N N . ALA A 1 405 ? 1.331 2.350 -12.916 1.00 30.26 405 ALA A N 1
ATOM 2881 C CA . ALA A 1 405 ? 2.441 3.312 -12.740 1.00 31.87 405 ALA A CA 1
ATOM 2882 C C . ALA A 1 405 ? 2.560 3.670 -11.254 1.00 32.39 405 ALA A C 1
ATOM 2883 O O . ALA A 1 405 ? 3.704 3.707 -10.697 1.00 32.46 405 ALA A O 1
ATOM 2885 N N . LEU A 1 406 ? 1.419 3.918 -10.620 1.00 32.39 406 LEU A N 1
ATOM 2886 C CA . LEU A 1 406 ? 1.378 4.212 -9.168 1.00 33.62 406 LEU A CA 1
ATOM 2887 C C . LEU A 1 406 ? 1.965 3.026 -8.402 1.00 32.47 406 LEU A C 1
ATOM 2888 O O . LEU A 1 406 ? 2.655 3.272 -7.396 1.00 33.34 406 LEU A O 1
ATOM 2893 N N . ALA A 1 407 ? 1.680 1.799 -8.864 1.00 30.72 407 ALA A N 1
ATOM 2894 C CA . ALA A 1 407 ? 2.035 0.532 -8.192 1.00 29.81 407 ALA A CA 1
ATOM 2895 C C . ALA A 1 407 ? 3.549 0.348 -8.295 1.00 29.18 407 ALA A C 1
ATOM 2896 O O . ALA A 1 407 ? 4.164 0.048 -7.261 1.00 29.02 407 ALA A O 1
ATOM 2898 N N . ARG A 1 408 ? 4.100 0.549 -9.501 1.00 28.66 408 ARG A N 1
ATOM 2899 C CA . ARG A 1 408 ? 5.554 0.463 -9.815 1.00 28.49 408 ARG A CA 1
ATOM 2900 C C . ARG A 1 408 ? 6.319 1.641 -9.213 1.00 29.33 408 ARG A C 1
ATOM 2901 O O . ARG A 1 408 ? 7.545 1.522 -9.143 1.00 31.66 408 ARG A O 1
ATOM 2909 N N . ALA A 1 409 ? 5.639 2.732 -8.835 1.00 29.40 409 ALA A N 1
ATOM 2910 C CA . ALA A 1 409 ? 6.218 3.878 -8.091 1.00 29.95 409 ALA A CA 1
ATOM 2911 C C . ALA A 1 409 ? 6.484 3.454 -6.640 1.00 29.81 409 ALA A C 1
ATOM 2912 O O . ALA A 1 409 ? 7.587 3.665 -6.141 1.00 29.68 409 ALA A O 1
ATOM 2914 N N . ALA A 1 410 ? 5.495 2.849 -5.996 1.00 30.10 410 ALA A N 1
ATOM 2915 C CA . ALA A 1 410 ? 5.495 2.583 -4.542 1.00 31.08 410 ALA A CA 1
ATOM 2916 C C . ALA A 1 410 ? 6.122 1.214 -4.242 1.00 30.74 410 ALA A C 1
ATOM 2917 O O . ALA A 1 410 ? 6.858 1.122 -3.247 1.00 31.92 410 ALA A O 1
ATOM 2919 N N . GLY A 1 411 ? 5.867 0.217 -5.094 1.00 30.41 411 GLY A N 1
ATOM 2920 C CA . GLY A 1 411 ? 6.253 -1.200 -4.918 1.00 30.34 411 GLY A CA 1
ATOM 2921 C C . GLY A 1 411 ? 7.722 -1.384 -4.542 1.00 30.79 411 GLY A C 1
ATOM 2922 O O . GLY A 1 411 ? 8.015 -1.899 -3.459 1.00 30.02 411 GLY A O 1
ATOM 2923 N N . PRO A 1 412 ? 8.669 -0.998 -5.438 1.00 31.42 412 PRO A N 1
ATOM 2924 C CA . PRO A 1 412 ? 10.113 -1.059 -5.166 1.00 32.18 412 PRO A CA 1
ATOM 2925 C C . PRO A 1 412 ? 10.562 -0.455 -3.821 1.00 33.53 412 PRO A C 1
ATOM 2926 O O . PRO A 1 412 ? 11.294 -1.100 -3.098 1.00 34.00 412 PRO A O 1
ATOM 2930 N N . LEU A 1 413 ? 10.114 0.764 -3.517 1.00 35.31 413 LEU A N 1
ATOM 2931 C CA . LEU A 1 413 ? 10.510 1.521 -2.298 1.00 36.90 413 LEU A CA 1
ATOM 2932 C C . LEU A 1 413 ? 10.071 0.748 -1.052 1.00 36.50 413 LEU A C 1
ATOM 2933 O O . LEU A 1 413 ? 10.862 0.645 -0.100 1.00 36.64 413 LEU A O 1
ATOM 2938 N N . VAL A 1 414 ? 8.842 0.243 -1.049 1.00 36.00 414 VAL A N 1
ATOM 2939 C CA . VAL A 1 414 ? 8.250 -0.399 0.156 1.00 36.47 414 VAL A CA 1
ATOM 2940 C C . VAL A 1 414 ? 8.871 -1.780 0.360 1.00 36.26 414 VAL A C 1
ATOM 2941 O O . VAL A 1 414 ? 9.160 -2.126 1.526 1.00 36.37 414 VAL A O 1
ATOM 2945 N N . ALA A 1 415 ? 9.109 -2.518 -0.725 1.00 36.05 415 ALA A N 1
ATOM 2946 C CA . ALA A 1 415 ? 9.781 -3.842 -0.687 1.00 36.25 415 ALA A CA 1
ATOM 2947 C C . ALA A 1 415 ? 11.248 -3.675 -0.252 1.00 36.76 415 ALA A C 1
ATOM 2948 O O . ALA A 1 415 ? 11.736 -4.557 0.467 1.00 40.01 415 ALA A O 1
ATOM 2950 N N . ALA A 1 416 ? 11.922 -2.602 -0.678 1.00 36.21 416 ALA A N 1
ATOM 2951 C CA . ALA A 1 416 ? 13.326 -2.266 -0.327 1.00 36.37 416 ALA A CA 1
ATOM 2952 C C . ALA A 1 416 ? 13.448 -2.038 1.186 1.00 36.59 416 ALA A C 1
ATOM 2953 O O . ALA A 1 416 ? 14.384 -2.578 1.805 1.00 36.87 416 ALA A O 1
ATOM 2955 N N . SER A 1 417 ? 12.537 -1.245 1.750 1.00 36.19 417 SER A N 1
ATOM 2956 C CA . SER A 1 417 ? 12.390 -1.033 3.210 1.00 36.61 417 SER A CA 1
ATOM 2957 C C . SER A 1 417 ? 12.344 -2.388 3.912 1.00 36.56 417 SER A C 1
ATOM 2958 O O . SER A 1 417 ? 13.225 -2.638 4.762 1.00 37.96 417 SER A O 1
ATOM 2961 N N . VAL A 1 418 ? 11.367 -3.228 3.569 1.00 34.94 418 VAL A N 1
ATOM 2962 C CA . VAL A 1 418 ? 11.154 -4.512 4.287 1.00 35.27 418 VAL A CA 1
ATOM 2963 C C . VAL A 1 418 ? 12.333 -5.444 4.005 1.00 35.77 418 VAL A C 1
ATOM 2964 O O . VAL A 1 418 ? 12.811 -6.060 4.982 1.00 37.89 418 VAL A O 1
ATOM 2968 N N . TYR A 1 419 ? 12.834 -5.523 2.773 1.00 35.09 419 TYR A N 1
ATOM 2969 C CA . TYR A 1 419 ? 14.025 -6.359 2.452 1.00 36.37 419 TYR A CA 1
ATOM 2970 C C . TYR A 1 419 ? 15.170 -6.050 3.428 1.00 38.90 419 TYR A C 1
ATOM 2971 O O . TYR A 1 419 ? 15.746 -7.002 4.019 1.00 40.73 419 TYR A O 1
ATOM 2980 N N . TRP A 1 420 ? 15.509 -4.768 3.600 1.00 40.04 420 TRP A N 1
ATOM 2981 C CA . TRP A 1 420 ? 16.694 -4.336 4.387 1.00 41.74 420 TRP A CA 1
ATOM 2982 C C . TRP A 1 420 ? 16.355 -4.230 5.875 1.00 42.26 420 TRP A C 1
ATOM 2983 O O . TRP A 1 420 ? 17.244 -4.561 6.674 1.00 43.98 420 TRP A O 1
ATOM 2994 N N . LEU A 1 421 ? 15.152 -3.782 6.248 1.00 41.49 421 LEU A N 1
ATOM 2995 C CA . LEU A 1 421 ? 14.750 -3.747 7.686 1.00 41.97 421 LEU A CA 1
ATOM 2996 C C . LEU A 1 421 ? 14.506 -5.178 8.197 1.00 41.67 421 LEU A C 1
ATOM 2997 O O . LEU A 1 421 ? 15.005 -5.483 9.281 1.00 43.60 421 LEU A O 1
ATOM 3002 N N . ALA A 1 422 ? 13.842 -6.056 7.441 1.00 40.36 422 ALA A N 1
ATOM 3003 C CA . ALA A 1 422 ? 13.383 -7.372 7.952 1.00 40.21 422 ALA A CA 1
ATOM 3004 C C . ALA A 1 422 ? 14.202 -8.523 7.364 1.00 39.52 422 ALA A C 1
ATOM 3005 O O . ALA A 1 422 ? 14.187 -9.603 7.991 1.00 40.32 422 ALA A O 1
ATOM 3007 N N . GLY A 1 423 ? 14.886 -8.324 6.234 1.00 37.64 423 GLY A N 1
ATOM 3008 C CA . GLY A 1 423 ? 15.655 -9.402 5.584 1.00 36.91 423 GLY A CA 1
ATOM 3009 C C . GLY A 1 423 ? 14.869 -10.028 4.449 1.00 35.39 423 GLY A C 1
ATOM 3010 O O . GLY A 1 423 ? 13.653 -9.868 4.421 1.00 34.79 423 GLY A O 1
ATOM 3011 N N . ALA A 1 424 ? 15.560 -10.675 3.514 1.00 35.15 424 ALA A N 1
ATOM 3012 C CA . ALA A 1 424 ? 14.997 -11.231 2.268 1.00 34.59 424 ALA A CA 1
ATOM 3013 C C . ALA A 1 424 ? 13.804 -12.143 2.581 1.00 35.40 424 ALA A C 1
ATOM 3014 O O . ALA A 1 424 ? 12.749 -11.959 1.940 1.00 35.35 424 ALA A O 1
ATOM 3016 N N . GLN A 1 425 ? 13.956 -13.089 3.511 1.00 36.61 425 GLN A N 1
ATOM 3017 C CA . GLN A 1 425 ? 12.916 -14.104 3.831 1.00 37.47 425 GLN A CA 1
ATOM 3018 C C . GLN A 1 425 ? 11.646 -13.404 4.322 1.00 36.62 425 GLN A C 1
ATOM 3019 O O . GLN A 1 425 ? 10.547 -13.760 3.848 1.00 35.11 425 GLN A O 1
ATOM 3025 N N . ALA A 1 426 ? 11.797 -12.475 5.261 1.00 37.16 426 ALA A N 1
ATOM 3026 C CA . ALA A 1 426 ? 10.688 -11.669 5.823 1.00 38.21 426 ALA A CA 1
ATOM 3027 C C . ALA A 1 426 ? 9.892 -11.045 4.676 1.00 37.88 426 ALA A C 1
ATOM 3028 O O . ALA A 1 426 ? 8.675 -11.228 4.638 1.00 38.49 426 ALA A O 1
ATOM 3030 N N . CYS A 1 427 ? 10.580 -10.372 3.753 1.00 38.36 427 CYS A N 1
ATOM 3031 C CA . CYS A 1 427 ? 9.995 -9.632 2.599 1.00 37.26 427 CYS A CA 1
ATOM 3032 C C . CYS A 1 427 ? 9.344 -10.623 1.617 1.00 36.14 427 CYS A C 1
ATOM 3033 O O . CYS A 1 427 ? 8.155 -10.451 1.300 1.00 35.46 427 CYS A O 1
ATOM 3036 N N . PHE A 1 428 ? 10.077 -11.645 1.163 1.00 36.53 428 PHE A N 1
ATOM 3037 C CA . PHE A 1 428 ? 9.600 -12.602 0.125 1.00 35.85 428 PHE A CA 1
ATOM 3038 C C . PHE A 1 428 ? 8.473 -13.490 0.681 1.00 36.18 428 PHE A C 1
ATOM 3039 O O . PHE A 1 428 ? 7.518 -13.737 -0.066 1.00 36.77 428 PHE A O 1
ATOM 3047 N N . THR A 1 429 ? 8.519 -13.891 1.953 1.00 37.36 429 THR A N 1
ATOM 3048 C CA . THR A 1 429 ? 7.430 -14.685 2.604 1.00 38.64 429 THR A CA 1
ATOM 3049 C C . THR A 1 429 ? 6.157 -13.827 2.688 1.00 38.24 429 THR A C 1
ATOM 3050 O O . THR A 1 429 ? 5.082 -14.290 2.272 1.00 37.44 429 THR A O 1
ATOM 3054 N N . THR A 1 430 ? 6.293 -12.610 3.195 1.00 38.18 430 THR A N 1
ATOM 3055 C CA . THR A 1 430 ? 5.173 -11.683 3.484 1.00 38.90 430 THR A CA 1
ATOM 3056 C C . THR A 1 430 ? 4.519 -11.263 2.166 1.00 38.65 430 THR A C 1
ATOM 3057 O O . THR A 1 430 ? 3.263 -11.237 2.111 1.00 39.01 430 THR A O 1
ATOM 3061 N N . TRP A 1 431 ? 5.315 -10.918 1.153 1.00 38.25 431 TRP A N 1
ATOM 3062 C CA . TRP A 1 431 ? 4.765 -10.504 -0.161 1.00 37.92 431 TRP A CA 1
ATOM 3063 C C . TRP A 1 431 ? 4.080 -11.711 -0.796 1.00 38.31 431 TRP A C 1
ATOM 3064 O O . TRP A 1 431 ? 3.052 -11.543 -1.459 1.00 37.26 431 TRP A O 1
ATOM 3075 N N . SER A 1 432 ? 4.643 -12.892 -0.574 1.00 41.16 432 SER A N 1
ATOM 3076 C CA . SER A 1 432 ? 4.091 -14.179 -1.059 1.00 42.68 432 SER A CA 1
ATOM 3077 C C . SER A 1 432 ? 2.658 -14.339 -0.518 1.00 42.40 432 SER A C 1
ATOM 3078 O O . SER A 1 432 ? 1.738 -14.526 -1.334 1.00 42.60 432 SER A O 1
ATOM 3081 N N . GLY A 1 433 ? 2.486 -14.222 0.807 1.00 41.62 433 GLY A N 1
ATOM 3082 C CA . GLY A 1 433 ? 1.195 -14.252 1.514 1.00 40.11 433 GLY A CA 1
ATOM 3083 C C . GLY A 1 433 ? 0.229 -13.240 0.932 1.00 39.15 433 GLY A C 1
ATOM 3084 O O . GLY A 1 433 ? -0.936 -13.617 0.682 1.00 40.74 433 GLY A O 1
ATOM 3085 N N . LEU A 1 434 ? 0.690 -12.015 0.673 1.00 36.47 434 LEU A N 1
ATOM 3086 C CA . LEU A 1 434 ? -0.200 -10.908 0.247 1.00 35.78 434 LEU A CA 1
ATOM 3087 C C . LEU A 1 434 ? -0.748 -11.156 -1.169 1.00 35.22 434 LEU A C 1
ATOM 3088 O O . LEU A 1 434 ? -1.736 -10.502 -1.538 1.00 33.52 434 LEU A O 1
ATOM 3093 N N . PHE A 1 435 ? -0.172 -12.076 -1.947 1.00 35.84 435 PHE A N 1
ATOM 3094 C CA . PHE A 1 435 ? -0.723 -12.418 -3.289 1.00 35.97 435 PHE A CA 1
ATOM 3095 C C . PHE A 1 435 ? -2.132 -13.019 -3.124 1.00 35.87 435 PHE A C 1
ATOM 3096 O O . PHE A 1 435 ? -2.956 -12.854 -4.029 1.00 36.04 435 PHE A O 1
ATOM 3104 N N . LEU A 1 436 ? -2.462 -13.614 -1.979 1.00 36.38 436 LEU A N 1
ATOM 3105 C CA . LEU A 1 436 ? -3.824 -14.178 -1.763 1.00 36.35 436 LEU A CA 1
ATOM 3106 C C . LEU A 1 436 ? -4.879 -13.056 -1.695 1.00 35.46 436 LEU A C 1
ATOM 3107 O O . LEU A 1 436 ? -6.057 -13.352 -1.939 1.00 35.45 436 LEU A O 1
ATOM 3112 N N . LEU A 1 437 ? -4.490 -11.803 -1.449 1.00 35.11 437 LEU A N 1
ATOM 3113 C CA . LEU A 1 437 ? -5.437 -10.652 -1.399 1.00 34.57 437 LEU A CA 1
ATOM 3114 C C . LEU A 1 437 ? -6.024 -10.394 -2.795 1.00 33.60 437 LEU A C 1
ATOM 3115 O O . LEU A 1 437 ? -7.240 -10.443 -2.952 1.00 34.13 437 LEU A O 1
ATOM 3120 N N . PRO A 1 438 ? -5.236 -10.155 -3.874 1.00 32.17 438 PRO A N 1
ATOM 3121 C CA . PRO A 1 438 ? -5.811 -10.049 -5.219 1.00 31.74 438 PRO A CA 1
ATOM 3122 C C . PRO A 1 438 ? -6.481 -11.333 -5.748 1.00 32.97 438 PRO A C 1
ATOM 3123 O O . PRO A 1 438 ? -7.462 -11.237 -6.473 1.00 33.84 438 PRO A O 1
ATOM 3127 N N . PHE A 1 439 ? -5.961 -12.503 -5.386 1.00 33.07 439 PHE A N 1
ATOM 3128 C CA . PHE A 1 439 ? -6.615 -13.804 -5.665 1.00 34.09 439 PHE A CA 1
ATOM 3129 C C . PHE A 1 439 ? -8.039 -13.796 -5.089 1.00 35.24 439 PHE A C 1
ATOM 3130 O O . PHE A 1 439 ? -8.959 -14.108 -5.858 1.00 36.43 439 PHE A O 1
ATOM 3138 N N . PHE A 1 440 ? -8.233 -13.503 -3.795 1.00 36.63 440 PHE A N 1
ATOM 3139 C CA . PHE A 1 440 ? -9.578 -13.567 -3.139 1.00 38.01 440 PHE A CA 1
ATOM 3140 C C . PHE A 1 440 ? -10.482 -12.443 -3.678 1.00 38.50 440 PHE A C 1
ATOM 3141 O O . PHE A 1 440 ? -11.669 -12.688 -3.947 1.00 39.14 440 PHE A O 1
ATOM 3149 N N . LEU A 1 441 ? -9.942 -11.247 -3.896 1.00 39.06 441 LEU A N 1
ATOM 3150 C CA . LEU A 1 441 ? -10.712 -10.125 -4.494 1.00 40.04 441 LEU A CA 1
ATOM 3151 C C . LEU A 1 441 ? -11.310 -10.534 -5.847 1.00 41.54 441 LEU A C 1
ATOM 3152 O O . LEU A 1 441 ? -12.385 -9.988 -6.182 1.00 41.24 441 LEU A O 1
ATOM 3157 N N . LEU A 1 442 ? -10.652 -11.431 -6.599 1.00 43.12 442 LEU A N 1
ATOM 3158 C CA . LEU A 1 442 ? -11.097 -11.870 -7.958 1.00 44.29 442 LEU A CA 1
ATOM 3159 C C . LEU A 1 442 ? -12.211 -12.933 -7.825 1.00 47.59 442 LEU A C 1
ATOM 3160 O O . LEU A 1 442 ? -13.265 -12.759 -8.478 1.00 48.21 442 LEU A O 1
ATOM 3165 N N . GLN A 1 443 ? -12.016 -13.966 -6.984 1.00 50.38 443 GLN A N 1
ATOM 3166 C CA . GLN A 1 443 ? -13.030 -15.011 -6.654 1.00 51.70 443 GLN A CA 1
ATOM 3167 C C . GLN A 1 443 ? -14.139 -14.386 -5.797 1.00 51.73 443 GLN A C 1
ATOM 3168 O O . GLN A 1 443 ? -14.985 -13.644 -6.310 1.00 51.83 443 GLN A O 1
#

B-factor: mean 38.91, std 8.74, range [22.85, 89.31]

Sequence (426 aa):
QPPERRVVTVVFLGLLLDLLAFTLLLPLLPGLLESHGRAHDPLYGSWQGGVDWFATAIGMPVEKRYNSVLFGGLIGSAFSVLQFLCAPLTGATSDCLGRRPVMLLCLMGVATSYAVWATSRSFAAFLASRLIGGISKGNVSLSTAIVADLGSPLARSQGMAVIGVAFSLGFTLGPMLGASLPLEMAPWFALLFAASDLLFIFCFLPETLPLEKRAPSIALGFRDAADLLSPLALLRFSAVARGQDPPSGDRLSSLRRLGLVYFLYLFLFSGLEYTLSFLTHQRFQFSSLQQGKMFFLIGLTMATIQGAYARRIHPGGEVAAVKRALLLLVPAFLLIGWGRSLPVLGLGLLLYSFAAAVVVPCLSSVVAGYGSPGQKGTVMGTLRSLGALARAAGPLVAASVYWLAGAQACFTTWSGLFLLPFFLLQ

Solvent-accessible surface area: 17238 Å² total; per-residue (Å²): 125,97,110,60,42,48,6,23,74,13,5,38,73,1,5,26,40,0,4,26,0,26,0,0,18,65,54,31,20,60,38,14,7,96,62,12,34,173,81,155,29,117,70,20,39,71,81,38,38,37,0,71,186,37,13,114,57,5,47,12,66,158,68,115,74,18,36,27,37,1,1,23,6,38,7,36,7,44,12,10,66,35,29,18,68,21,3,0,88,14,2,7,24,0,1,25,90,0,0,55,66,6,6,20,128,9,2,106,15,3,15,64,3,9,39,38,6,19,116,42,90,44,0,55,11,16,38,42,9,32,92,49,8,0,82,10,14,4,3,10,3,1,4,20,0,0,0,2,33,14,62,41,75,93,12,35,8,53,0,4,0,32,14,6,22,0,68,6,43,0,96,6,61,0,34,110,49,0,75,81,30,75,90,120,92,0,3,158,67,0,39,105,33,2,42,41,3,37,123,51,5,123,76,122,2,61,65,26,2,57,131,163,103,53,22,101,45,73,43,154,41,178,150,40,40,36,7,9,87,41,67,117,16,1,45,118,1,15,20,0,28,111,30,106,116,50,14,80,59,131,91,25,70,42,0,65,112,10,0,58,0,14,36,29,2,5,40,5,8,2,0,0,50,34,0,0,21,1,0,0,18,84,47,38,122,26,46,73,151,93,17,40,63,17,70,63,116,14,10,66,38,34,11,84,30,8,21,45,104,5,72,162,21,148,34,80,24,13,44,41,4,0,57,137,6,0,79,65,0,30,55,0,1,66,49,0,0,138,5,183,50,102,103,58,4,32,89,0,19,81,32,4,2,82,1,7,0,7,0,50,7,4,0,6,9,32,0,0,43,35,19,15,70,8,9,18,1,13,0,3,0,1,3,41,0,1,0,0,37,0,84,10,33,0,14,54,61,0,0,27,41,3,28,122,58,29,10,56,37,0,0,55,70,12,1,39,74,0,64,88,0,33,133,39,25,94

GO terms:
  GO:0030659 cytoplasmic vesicle membrane (C, IDA)
  GO:0043252 sodium-independent organic anion transport (P, IDA)
  GO:0022857 transmembrane transporter activity (F, IDA)
  GO:0016020 membrane (C, TAS)
  GO:0008493 tetracycline transmembrane transporter activity (F, TAS)
  GO:0005515 protein binding (F, IPI)

Organism: Homo sapiens (NCBI:txid9606)

Nearest PDB structures (foldseek):
  6s4m-assembly1_A  TM=1.002E+00  e=6.641E-55  Homo sapiens
  8jt9-assembly1_A  TM=8.143E-01  e=8.368E-09  Homo sapiens
  8xoa-assembly1_A  TM=7.767E-01  e=2.256E-08  Homo sapiens
  7ckr-assembly1_A  TM=7.549E-01  e=3.746E-07  Homo sapiens
  6wbv-assembly1_A  TM=6.092E-01  e=3.993E-05  Homo sapiens